Protein AF-0000000069711653 (afdb_homodimer)

Solvent-accessible surface area (backbone atoms only — not comparable to full-atom values): 22529 Å² total; per-residue (Å²): 126,84,54,68,41,69,67,56,69,65,54,54,49,50,13,50,48,58,59,68,54,82,53,79,92,41,68,60,52,32,26,28,29,31,31,72,43,75,40,59,15,36,84,87,47,72,56,69,44,39,31,36,25,37,70,83,61,88,60,52,74,29,29,39,65,82,73,67,49,47,60,57,39,35,52,47,40,53,73,73,32,53,66,60,49,53,51,50,33,57,75,66,73,43,80,70,69,75,69,91,58,72,76,49,49,49,51,50,48,36,55,47,44,62,71,66,60,52,61,91,82,47,55,84,72,52,56,86,58,50,39,80,41,31,20,20,75,46,79,44,80,77,42,77,44,77,35,65,67,59,47,52,51,38,44,74,73,44,36,90,83,47,62,76,62,45,80,45,74,43,64,41,82,83,32,67,69,58,47,52,49,51,53,53,40,40,64,72,46,75,70,82,75,80,131,127,83,53,68,41,69,65,55,69,66,54,52,49,50,14,50,48,59,58,69,54,81,54,77,93,41,67,59,54,32,27,29,30,31,31,71,43,77,40,60,14,37,82,86,47,72,57,70,42,37,31,36,23,37,70,83,60,89,59,49,75,30,30,40,64,84,73,69,51,48,60,58,39,36,52,48,41,54,73,74,33,54,67,60,49,53,52,51,33,56,77,67,73,44,80,71,67,75,68,90,55,71,75,48,48,48,51,52,48,37,55,46,43,62,71,65,59,52,62,90,82,45,54,85,72,53,56,87,55,50,40,79,41,32,22,21,75,42,78,43,79,77,43,76,44,78,34,64,68,60,47,51,50,39,46,72,72,44,38,88,81,47,62,75,63,46,79,44,73,41,63,40,82,81,31,67,69,58,46,52,49,52,53,52,40,42,65,72,47,76,70,82,77,81,131

Structure (mmCIF, N/CA/C/O backbone):
data_AF-0000000069711653-model_v1
#
loop_
_entity.id
_entity.type
_entity.pdbx_description
1 polymer 'Lambda phage uncharacterized protein'
#
loop_
_atom_site.group_PDB
_atom_site.id
_atom_site.type_symbol
_atom_site.label_atom_id
_atom_site.label_alt_id
_atom_site.label_comp_id
_atom_site.label_asym_id
_atom_site.label_entity_id
_atom_site.label_seq_id
_atom_site.pdbx_PDB_ins_code
_atom_site.Cartn_x
_atom_site.Cartn_y
_atom_site.Cartn_z
_atom_site.occupancy
_atom_site.B_iso_or_equiv
_atom_site.auth_seq_id
_atom_site.auth_comp_id
_atom_site.auth_asym_id
_atom_site.auth_atom_id
_atom_site.pdbx_PDB_model_num
ATOM 1 N N . MET A 1 1 ? 13.586 -42.812 -17.828 1 50.97 1 MET A N 1
ATOM 2 C CA . MET A 1 1 ? 12.344 -43.312 -18.406 1 50.97 1 MET A CA 1
ATOM 3 C C . MET A 1 1 ? 11.242 -42.25 -18.312 1 50.97 1 MET A C 1
ATOM 5 O O . MET A 1 1 ? 11.188 -41.5 -17.328 1 50.97 1 MET A O 1
ATOM 9 N N . SER A 1 2 ? 10.781 -41.938 -19.453 1 65.5 2 SER A N 1
ATOM 10 C CA . SER A 1 2 ? 9.68 -40.969 -19.531 1 65.5 2 SER A CA 1
ATOM 11 C C . SER A 1 2 ? 8.547 -41.375 -18.594 1 65.5 2 SER A C 1
ATOM 13 O O . SER A 1 2 ? 8.133 -42.531 -18.547 1 65.5 2 SER A O 1
ATOM 15 N N . GLN A 1 3 ? 8.367 -40.719 -17.453 1 74.69 3 GLN A N 1
ATOM 16 C CA . GLN A 1 3 ? 7.293 -41 -16.516 1 74.69 3 GLN A CA 1
ATOM 17 C C . GLN A 1 3 ? 5.938 -40.625 -17.094 1 74.69 3 GLN A C 1
ATOM 19 O O . GLN A 1 3 ? 5.738 -39.469 -17.531 1 74.69 3 GLN A O 1
ATOM 24 N N . GLN A 1 4 ? 5.176 -41.688 -17.516 1 81.56 4 GLN A N 1
ATOM 25 C CA . GLN A 1 4 ? 3.818 -41.438 -17.984 1 81.56 4 GLN A CA 1
ATOM 26 C C . GLN A 1 4 ? 2.814 -41.5 -16.844 1 81.56 4 GLN A C 1
ATOM 28 O O . GLN A 1 4 ? 2.893 -42.344 -15.969 1 81.56 4 GLN A O 1
ATOM 33 N N . ILE A 1 5 ? 2.074 -40.344 -16.75 1 85.19 5 ILE A N 1
ATOM 34 C CA . ILE A 1 5 ? 1.104 -40.312 -15.656 1 85.19 5 ILE A CA 1
ATOM 35 C C . ILE A 1 5 ? -0.273 -39.938 -16.203 1 85.19 5 ILE A C 1
ATOM 37 O O . ILE A 1 5 ? -0.383 -39.375 -17.297 1 85.19 5 ILE A O 1
ATOM 41 N N . GLU A 1 6 ? -1.241 -40.438 -15.492 1 90 6 GLU A N 1
ATOM 42 C CA . GLU A 1 6 ? -2.607 -40 -15.773 1 90 6 GLU A CA 1
ATOM 43 C C . GLU A 1 6 ? -2.842 -38.594 -15.297 1 90 6 GLU A C 1
ATOM 45 O O . GLU A 1 6 ? -2.467 -38.219 -14.18 1 90 6 GLU A O 1
ATOM 50 N N . ILE A 1 7 ? -3.426 -37.812 -16.188 1 90.62 7 ILE A N 1
ATOM 51 C CA . ILE A 1 7 ? -3.709 -36.406 -15.836 1 90.62 7 ILE A CA 1
ATOM 52 C C . ILE A 1 7 ? -4.93 -36.344 -14.922 1 90.62 7 ILE A C 1
ATOM 54 O O . ILE A 1 7 ? -6.008 -36.844 -15.273 1 90.62 7 ILE A O 1
ATOM 58 N N . PRO A 1 8 ? -4.742 -35.781 -13.758 1 92.62 8 PRO A N 1
ATOM 59 C CA . PRO A 1 8 ? -5.891 -35.688 -12.859 1 92.62 8 PRO A CA 1
ATOM 60 C C . PRO A 1 8 ? -7.008 -34.812 -13.438 1 92.62 8 PRO A C 1
ATOM 62 O O . PRO A 1 8 ? -6.746 -33.906 -14.227 1 92.62 8 PRO A O 1
ATOM 65 N N . ALA A 1 9 ? -8.227 -35.031 -12.906 1 94 9 ALA A N 1
ATOM 66 C 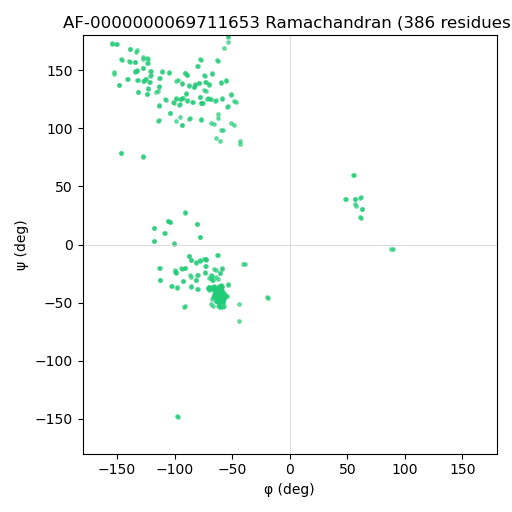CA . ALA A 1 9 ? -9.422 -34.344 -13.406 1 94 9 ALA A CA 1
ATOM 67 C C . ALA A 1 9 ? -9.336 -32.844 -13.156 1 94 9 ALA A C 1
ATOM 69 O O . ALA A 1 9 ? -9.773 -32.031 -13.984 1 94 9 ALA A O 1
ATOM 70 N N . PHE A 1 10 ? -8.797 -32.5 -12.086 1 94.81 10 PHE A N 1
ATOM 71 C CA . PHE A 1 10 ? -8.773 -31.094 -11.734 1 94.81 10 PHE A CA 1
ATOM 72 C C . PHE A 1 10 ? -7.887 -30.312 -12.695 1 94.81 10 PHE A C 1
ATOM 74 O O . PHE A 1 10 ? -8.133 -29.125 -12.969 1 94.81 10 PHE A O 1
ATOM 81 N N . LEU A 1 11 ?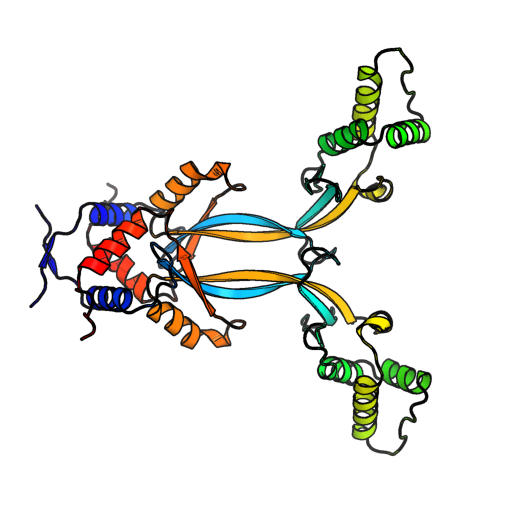 -6.863 -30.922 -13.227 1 95.25 11 LEU A N 1
ATOM 82 C CA . LEU A 1 11 ? -5.973 -30.25 -14.172 1 95.25 11 LEU A CA 1
ATOM 83 C C . LEU A 1 11 ? -6.68 -30.016 -15.508 1 95.25 11 LEU A C 1
ATOM 85 O O . LEU A 1 11 ? -6.488 -28.984 -16.141 1 95.25 11 LEU A O 1
ATOM 89 N N . LEU A 1 12 ? -7.449 -31 -15.812 1 95 12 LEU A N 1
ATOM 90 C CA . LEU A 1 12 ? -8.25 -30.844 -17.016 1 95 12 LEU A CA 1
ATOM 91 C C . LEU A 1 12 ? -9.266 -29.719 -16.859 1 95 12 LEU A C 1
ATOM 93 O O . LEU A 1 12 ? -9.492 -28.953 -17.797 1 95 12 LEU A O 1
ATOM 97 N N . GLU A 1 13 ? -9.797 -29.656 -15.719 1 95.5 13 GLU A N 1
ATOM 98 C CA . GLU A 1 13 ? -10.734 -28.578 -15.422 1 95.5 13 GLU A CA 1
ATOM 99 C C . GLU A 1 13 ? -10.039 -27.219 -15.461 1 95.5 13 GLU A C 1
ATOM 101 O O . GLU A 1 13 ? -10.57 -26.266 -16.016 1 95.5 13 GLU A O 1
ATOM 106 N N . MET A 1 14 ? -8.875 -27.141 -14.867 1 95.81 14 MET A N 1
ATOM 107 C CA . MET A 1 14 ? -8.102 -25.906 -14.891 1 95.81 14 MET A CA 1
ATOM 108 C C . MET A 1 14 ? -7.785 -25.484 -16.328 1 95.81 14 MET A C 1
ATOM 110 O O . MET A 1 14 ? -7.914 -24.312 -16.672 1 95.81 14 MET A O 1
ATOM 114 N N . SER A 1 15 ? -7.418 -26.438 -17.094 1 96 15 SER A N 1
ATOM 115 C CA . SER A 1 15 ? -7.094 -26.188 -18.5 1 96 15 SER A CA 1
ATOM 116 C C . SER A 1 15 ? -8.289 -25.609 -19.25 1 96 15 SER A C 1
ATOM 118 O O . SER A 1 15 ? -8.156 -24.609 -19.969 1 96 15 SER A O 1
ATOM 120 N N . GLN A 1 16 ? -9.414 -26.188 -19.016 1 95.75 16 GLN A N 1
ATOM 121 C CA . GLN A 1 16 ? -10.633 -25.719 -19.672 1 95.75 16 GLN A CA 1
ATOM 122 C C . GLN A 1 16 ? -10.977 -24.297 -19.219 1 95.75 16 GLN A C 1
ATOM 124 O O . GLN A 1 16 ? -11.336 -23.453 -20.047 1 95.75 16 GLN A O 1
ATOM 129 N N . GLN A 1 17 ? -10.828 -24.047 -17.938 1 95.75 17 GLN A N 1
ATOM 130 C CA . GLN A 1 17 ? -11.109 -22.719 -17.391 1 95.75 17 GLN A CA 1
ATOM 131 C C . GLN A 1 17 ? -10.188 -21.672 -18 1 95.75 17 GLN A C 1
ATOM 133 O O . GLN A 1 17 ? -10.625 -20.562 -18.312 1 95.75 17 GLN A O 1
ATOM 138 N N . MET A 1 18 ? -8.953 -22.016 -18.219 1 95.5 18 MET A N 1
ATOM 139 C CA . MET A 1 18 ? -7.973 -21.078 -18.766 1 95.5 18 MET A CA 1
ATOM 140 C C . MET A 1 18 ? -8.297 -20.719 -20.203 1 95.5 18 MET A C 1
ATOM 142 O O . MET A 1 18 ? -8.031 -19.609 -20.641 1 95.5 18 MET A O 1
ATOM 146 N N . HIS A 1 19 ? -8.953 -21.625 -20.859 1 94.75 19 HIS A N 1
ATOM 147 C CA . HIS A 1 19 ? -9.344 -21.375 -22.234 1 94.75 19 HIS A CA 1
ATOM 148 C C . HIS A 1 19 ? -10.586 -20.5 -22.312 1 94.75 19 HIS A C 1
ATOM 150 O O . HIS A 1 19 ? -10.766 -19.734 -23.266 1 94.75 19 HIS A O 1
ATOM 156 N N . GLN A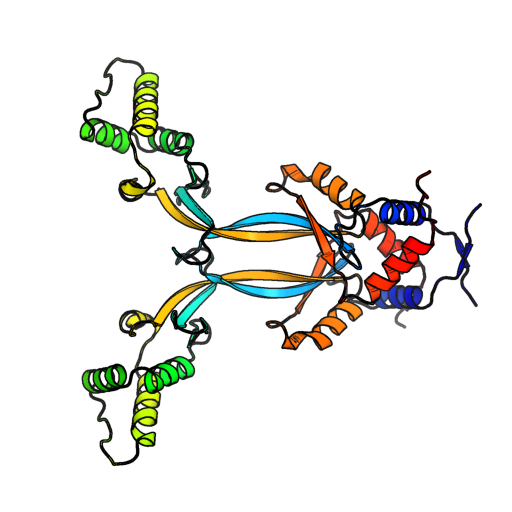 1 20 ? -11.367 -20.547 -21.297 1 93.38 20 GLN A N 1
ATOM 157 C CA . GLN A 1 20 ? -12.68 -19.906 -21.344 1 93.38 20 GLN A CA 1
ATOM 158 C C . GLN A 1 20 ? -12.625 -18.5 -20.781 1 93.38 20 GLN A C 1
ATOM 160 O O . GLN A 1 20 ? -13.477 -17.656 -21.094 1 93.38 20 GLN A O 1
ATOM 165 N N . GLN A 1 21 ? -11.664 -18.219 -20 1 91.94 21 GLN A N 1
ATOM 166 C CA . GLN A 1 21 ? -11.633 -16.938 -19.312 1 91.94 21 GLN A CA 1
ATOM 167 C C . GLN A 1 21 ? -11.133 -15.828 -20.234 1 91.94 21 GLN A C 1
ATOM 169 O O . GLN A 1 21 ? -10.445 -16.094 -21.219 1 91.94 21 GLN A O 1
ATOM 174 N N . ASN A 1 22 ? -11.562 -14.594 -19.938 1 88.69 22 ASN A N 1
ATOM 175 C CA . ASN A 1 22 ? -11.094 -13.383 -20.594 1 88.69 22 ASN A CA 1
ATOM 176 C C . ASN A 1 22 ? -9.844 -12.828 -19.922 1 88.69 22 ASN A C 1
ATOM 178 O O . ASN A 1 22 ? -9.914 -12.281 -18.812 1 88.69 22 ASN A O 1
ATOM 182 N N . ASN A 1 23 ? -8.758 -12.961 -20.594 1 88 23 ASN A N 1
ATOM 183 C CA . ASN A 1 23 ? -7.477 -12.609 -19.984 1 88 23 ASN A CA 1
ATOM 184 C C . ASN A 1 23 ? -7.262 -11.094 -19.984 1 88 23 ASN A C 1
ATOM 186 O O . ASN A 1 23 ? -6.195 -10.617 -19.594 1 88 23 ASN A O 1
ATOM 190 N N . ARG A 1 24 ? -8.266 -10.328 -20.391 1 89.44 24 ARG A N 1
ATOM 191 C CA . ARG A 1 24 ? -8.242 -8.867 -20.344 1 89.44 24 ARG A CA 1
ATOM 192 C C . ARG A 1 24 ? -7.051 -8.312 -21.109 1 89.44 24 ARG A C 1
ATOM 194 O O . ARG A 1 24 ? -6.352 -7.418 -20.609 1 89.44 24 ARG A O 1
ATOM 201 N N . CYS A 1 25 ? -6.742 -8.945 -22.25 1 88.94 25 CYS A N 1
ATOM 202 C CA . CYS A 1 25 ? -5.695 -8.523 -23.172 1 88.94 25 CYS A CA 1
ATOM 203 C C . CYS A 1 25 ? -4.328 -8.562 -22.5 1 88.94 25 CYS A C 1
ATOM 205 O O . CYS A 1 25 ? -3.465 -7.734 -22.797 1 88.94 25 CYS A O 1
ATOM 207 N N . THR A 1 26 ? -4.176 -9.344 -21.469 1 91.75 26 THR A N 1
ATOM 208 C CA . THR A 1 26 ? -2.9 -9.508 -20.781 1 91.75 26 THR A CA 1
ATOM 209 C C . THR A 1 26 ? -2.211 -10.797 -21.203 1 91.75 26 THR A C 1
ATOM 211 O O . THR A 1 26 ? -2.818 -11.875 -21.172 1 91.75 26 THR A O 1
ATOM 214 N N . ALA A 1 27 ? -0.996 -10.562 -21.719 1 92.31 27 ALA A N 1
ATOM 215 C CA . ALA A 1 27 ? -0.187 -11.742 -22.016 1 92.31 27 ALA A CA 1
ATOM 216 C C . ALA A 1 27 ? 0.267 -12.43 -20.734 1 92.31 27 ALA A C 1
ATOM 218 O O . ALA A 1 27 ? 0.582 -11.766 -19.734 1 92.31 27 ALA A O 1
ATOM 219 N N . GLU A 1 28 ? 0.196 -13.781 -20.75 1 95.44 28 GLU A N 1
ATOM 220 C CA . GLU A 1 28 ? 0.633 -14.594 -19.609 1 95.44 28 GLU A CA 1
ATOM 221 C C . GLU A 1 28 ? -0.072 -14.172 -18.328 1 95.44 28 GLU A C 1
ATOM 223 O O . GLU A 1 28 ? 0.58 -13.789 -17.359 1 95.44 28 GLU A O 1
ATOM 228 N N . PRO A 1 29 ? -1.333 -14.266 -18.328 1 96.31 29 PRO A N 1
ATOM 229 C CA . PRO A 1 29 ? -2.137 -13.711 -17.234 1 96.31 29 PRO A CA 1
ATOM 230 C C . PRO A 1 29 ? -2.059 -14.555 -15.969 1 96.31 29 PRO A C 1
ATOM 232 O O . PRO A 1 29 ? -1.938 -15.781 -16.047 1 96.31 29 PRO A O 1
ATOM 235 N N . ILE A 1 30 ? -2.104 -13.891 -14.852 1 96.06 30 ILE A N 1
ATOM 236 C CA . ILE A 1 30 ? -2.42 -14.469 -13.547 1 96.06 30 ILE A CA 1
ATOM 237 C C . ILE A 1 30 ? -3.461 -13.602 -12.844 1 96.06 30 ILE A C 1
ATOM 239 O O . ILE A 1 30 ? -3.426 -12.367 -12.945 1 96.06 30 ILE A O 1
ATOM 243 N N . TRP A 1 31 ? -4.344 -14.25 -12.188 1 96.75 31 TRP A N 1
ATOM 244 C CA . TRP A 1 31 ? -5.469 -13.539 -11.586 1 96.75 31 TRP A CA 1
ATOM 245 C C . TRP A 1 31 ? -5.172 -13.172 -10.141 1 96.75 31 TRP A C 1
ATOM 247 O O . TRP A 1 31 ? -4.609 -13.977 -9.391 1 96.75 31 TRP A O 1
ATOM 257 N N . GLN A 1 32 ? -5.566 -11.953 -9.797 1 96.44 32 GLN A N 1
ATOM 258 C CA . GLN A 1 32 ? -5.469 -11.469 -8.43 1 96.44 32 GLN A CA 1
ATOM 259 C C . GLN A 1 32 ? -6.824 -10.977 -7.922 1 96.44 32 GLN A C 1
ATOM 261 O O . GLN A 1 32 ? -7.641 -10.477 -8.703 1 96.44 32 GLN A O 1
ATOM 266 N N . VAL A 1 33 ? -7.02 -11.266 -6.66 1 97.44 33 VAL A N 1
ATOM 267 C CA . VAL A 1 33 ? -8.078 -10.578 -5.934 1 97.44 33 VAL A CA 1
ATOM 268 C C . VAL A 1 33 ? -7.484 -9.43 -5.117 1 97.44 33 VAL A C 1
ATOM 270 O O . VAL A 1 33 ? -6.543 -9.633 -4.348 1 97.44 33 VAL A O 1
ATOM 273 N N . ARG A 1 34 ? -8.039 -8.234 -5.34 1 97.44 34 ARG A N 1
ATOM 274 C CA . ARG A 1 34 ? -7.516 -7.035 -4.703 1 97.44 34 ARG A CA 1
ATOM 275 C C . ARG A 1 34 ? -8.617 -6.262 -3.994 1 97.44 34 ARG A C 1
ATOM 277 O O . ARG A 1 34 ? -9.805 -6.539 -4.191 1 97.44 34 ARG A O 1
ATOM 284 N N . CYS A 1 35 ? -8.195 -5.461 -3.139 1 97.31 35 CYS A N 1
ATOM 285 C CA . CYS A 1 35 ? -9.094 -4.461 -2.58 1 97.31 35 CYS A CA 1
ATOM 286 C C . CYS A 1 35 ? -8.383 -3.121 -2.412 1 97.31 35 CYS A C 1
ATOM 288 O O . CYS A 1 35 ? -7.156 -3.062 -2.404 1 97.31 35 CYS A O 1
ATOM 290 N N . LYS A 1 36 ? -9.164 -2.094 -2.363 1 96 36 LYS A N 1
ATOM 291 C CA . LYS A 1 36 ? -8.648 -0.749 -2.121 1 96 36 LYS A CA 1
ATOM 292 C C . LYS A 1 36 ? -8.562 -0.455 -0.626 1 96 36 LYS A C 1
ATOM 294 O O . LYS A 1 36 ? -9.438 -0.859 0.143 1 96 36 LYS A O 1
ATOM 299 N N . ARG A 1 37 ? -7.461 0.147 -0.284 1 95.06 37 ARG A N 1
ATOM 300 C CA . ARG A 1 37 ? -7.262 0.651 1.071 1 95.06 37 ARG A CA 1
ATOM 301 C C . ARG A 1 37 ? -7 2.154 1.063 1 95.06 37 ARG A C 1
ATOM 303 O O . ARG A 1 37 ? -6.332 2.668 0.161 1 95.06 37 ARG A O 1
ATOM 310 N N . TYR A 1 38 ? -7.504 2.795 2.096 1 95.19 38 TYR A N 1
ATOM 311 C CA . TYR A 1 38 ? -7.289 4.23 2.248 1 95.19 38 TYR A CA 1
ATOM 312 C C . TYR A 1 38 ? -6.422 4.523 3.467 1 95.19 38 TYR A C 1
ATOM 314 O O . TYR A 1 38 ? -6.789 4.184 4.594 1 95.19 38 TYR A O 1
ATOM 322 N N . LEU A 1 39 ? -5.312 5.113 3.193 1 96.31 39 LEU A N 1
ATOM 323 C CA . LEU A 1 39 ? -4.348 5.422 4.242 1 96.31 39 LEU A CA 1
ATOM 324 C C . LEU A 1 39 ? -4.227 6.93 4.441 1 96.31 39 LEU A C 1
ATOM 326 O O . LEU A 1 39 ? -4.281 7.695 3.477 1 96.31 39 LEU A O 1
ATOM 330 N N . PRO A 1 40 ? -4.051 7.316 5.734 1 96.19 40 PRO A N 1
ATOM 331 C CA . PRO A 1 40 ? -3.803 8.742 5.945 1 96.19 40 PRO A CA 1
ATOM 332 C C . PRO A 1 40 ? -2.607 9.266 5.148 1 96.19 40 PRO A C 1
ATOM 334 O O . PRO A 1 40 ? -1.62 8.547 4.977 1 96.19 40 PRO A O 1
ATOM 337 N N . THR A 1 41 ? -2.732 10.453 4.621 1 97.06 41 THR A N 1
ATOM 338 C CA . THR A 1 41 ? -1.649 11.125 3.904 1 97.06 41 THR A CA 1
ATOM 339 C C . THR A 1 41 ? -1.586 12.602 4.273 1 97.06 41 THR A C 1
ATOM 341 O O . THR A 1 41 ? -2.422 13.094 5.035 1 97.06 41 THR A O 1
ATOM 344 N N . GLU A 1 42 ? -0.486 13.234 3.857 1 92.94 42 GLU A N 1
ATOM 345 C CA . GLU A 1 42 ? -0.39 14.688 3.977 1 92.94 42 GLU A CA 1
ATOM 346 C C . GLU A 1 42 ? -1.274 15.383 2.949 1 92.94 42 GLU A C 1
ATOM 348 O O . GLU A 1 42 ? -1.369 14.945 1.802 1 92.94 42 GLU A O 1
ATOM 353 N N . GLU A 1 43 ? -1.895 16.438 3.418 1 92.56 43 GLU A N 1
ATOM 354 C CA . GLU A 1 43 ? -2.752 17.203 2.514 1 92.56 43 GLU A CA 1
ATOM 355 C C . GLU A 1 43 ? -2.018 17.562 1.226 1 92.56 43 GLU A C 1
ATOM 357 O O . GLU A 1 43 ? -0.892 18.062 1.265 1 92.56 43 GLU A O 1
ATOM 362 N N . GLY A 1 44 ? -2.633 17.266 0.128 1 91.06 44 GLY A N 1
ATOM 363 C CA . GLY A 1 44 ? -2.07 17.656 -1.155 1 91.06 44 GLY A CA 1
ATOM 364 C C . GLY A 1 44 ? -1.133 16.609 -1.735 1 91.06 44 GLY A C 1
ATOM 365 O O . GLY A 1 44 ? -0.625 16.781 -2.846 1 91.06 44 GLY A O 1
ATOM 366 N N . TYR A 1 45 ? -0.896 15.602 -1.056 1 91.5 45 TYR A N 1
ATOM 367 C CA . TYR A 1 45 ? 0.021 14.578 -1.539 1 91.5 45 TYR A CA 1
ATOM 368 C C . TYR A 1 45 ? -0.715 13.266 -1.797 1 91.5 45 TYR A C 1
ATOM 370 O O . TYR A 1 45 ? -0.993 12.508 -0.864 1 91.5 45 TYR A O 1
ATOM 378 N N . ASP A 1 46 ? -0.908 12.945 -3.104 1 92.56 46 ASP A N 1
ATOM 379 C CA . ASP A 1 46 ? -1.593 11.75 -3.586 1 92.56 46 ASP A CA 1
ATOM 380 C C . ASP A 1 46 ? -2.93 11.555 -2.871 1 92.56 46 ASP A C 1
ATOM 382 O O . ASP A 1 46 ? -3.25 10.445 -2.432 1 92.56 46 ASP A O 1
ATOM 386 N N . GLU A 1 47 ? -3.572 12.602 -2.654 1 95.5 47 GLU A N 1
ATOM 387 C CA . GLU A 1 47 ? -4.828 12.609 -1.911 1 95.5 47 GLU A CA 1
ATOM 388 C C . GLU A 1 47 ? -5.988 12.141 -2.787 1 95.5 47 GLU A C 1
ATOM 390 O O . GLU A 1 47 ? -6.172 12.633 -3.9 1 95.5 47 GLU A O 1
ATOM 395 N N . HIS A 1 48 ? -6.695 11.156 -2.281 1 97.44 48 HIS A N 1
ATOM 396 C CA . HIS A 1 48 ? -7.902 10.688 -2.949 1 97.44 48 HIS A CA 1
ATOM 397 C C . HIS A 1 48 ? -9.133 11.422 -2.434 1 97.44 48 HIS A C 1
ATOM 399 O O . HIS A 1 48 ? -9.898 12 -3.219 1 97.44 48 HIS A O 1
ATOM 405 N N . HIS A 1 49 ? -9.391 11.453 -1.149 1 97.69 49 HIS A N 1
ATOM 406 C CA . HIS A 1 49 ? -10.453 12.172 -0.453 1 97.69 49 HIS A CA 1
ATOM 407 C C . HIS A 1 49 ? -10.07 12.461 0.995 1 97.69 49 HIS A C 1
ATOM 409 O O . HIS A 1 49 ? -8.969 12.109 1.429 1 97.69 49 HIS A O 1
ATOM 415 N N . TRP A 1 50 ? -10.812 13.188 1.682 1 97.69 50 TRP A N 1
ATOM 416 C CA . TRP A 1 50 ? -10.578 13.383 3.107 1 97.69 50 TRP A CA 1
ATOM 417 C C . TRP A 1 50 ? -11.805 12.984 3.926 1 97.69 50 TRP A C 1
ATOM 419 O O . TRP A 1 50 ? -12.906 12.867 3.385 1 97.69 50 TRP A O 1
ATOM 429 N N . GLU A 1 51 ? -11.578 12.664 5.148 1 97.44 51 GLU A N 1
ATOM 430 C CA . GLU A 1 51 ? -12.609 12.148 6.043 1 97.44 51 GLU A CA 1
ATOM 431 C C . GLU A 1 51 ? -12.57 12.859 7.391 1 97.44 51 GLU A C 1
ATOM 433 O O . GLU A 1 51 ? -11.531 13.383 7.793 1 97.44 51 GLU A O 1
ATOM 438 N N . ILE A 1 52 ? -13.734 12.969 7.992 1 97.81 52 ILE A N 1
ATOM 439 C CA . ILE A 1 52 ? -13.812 13.305 9.414 1 97.81 52 ILE A CA 1
ATOM 440 C C . ILE A 1 52 ? -13.922 12.023 10.234 1 97.81 52 ILE A C 1
ATOM 442 O O . ILE A 1 52 ? -14.789 11.188 9.984 1 97.81 52 ILE A O 1
ATOM 446 N N . VAL A 1 53 ? -13.008 11.867 11.195 1 96.44 53 VAL A N 1
ATOM 447 C CA . VAL A 1 53 ? -12.922 10.633 11.961 1 96.44 53 VAL A CA 1
ATOM 448 C C . VAL A 1 53 ? -12.953 10.953 13.453 1 96.44 53 VAL A C 1
ATOM 450 O O . VAL A 1 53 ? -12.422 11.977 13.891 1 96.44 53 VAL A O 1
ATOM 453 N N . ASP A 1 54 ? -13.672 10.078 14.195 1 95.31 54 ASP A N 1
ATOM 454 C CA . ASP A 1 54 ? -13.562 10.094 15.648 1 95.31 54 ASP A CA 1
ATOM 455 C C . ASP A 1 54 ? -12.273 9.422 16.109 1 95.31 54 ASP A C 1
ATOM 457 O O . ASP A 1 54 ? -12.164 8.195 16.078 1 95.31 54 ASP A O 1
ATOM 461 N N . THR A 1 55 ? -11.281 10.141 16.594 1 91 55 THR A N 1
ATOM 462 C CA . THR A 1 55 ? -9.953 9.617 16.906 1 91 55 THR A CA 1
ATOM 463 C C . THR A 1 55 ? -9.969 8.859 18.234 1 91 55 THR A C 1
ATOM 465 O O . THR A 1 55 ? -9.023 8.125 18.531 1 91 55 THR A O 1
ATOM 468 N N . ASP A 1 56 ? -10.977 8.969 19.062 1 89.38 56 ASP A N 1
ATOM 469 C CA . ASP A 1 56 ? -11.094 8.273 20.344 1 89.38 56 ASP A CA 1
ATOM 470 C C . ASP A 1 56 ? -11.812 6.938 20.172 1 89.38 56 ASP A C 1
ATOM 472 O O . ASP A 1 56 ? -11.719 6.066 21.047 1 89.38 56 ASP A O 1
ATOM 476 N N . GLY A 1 57 ? -12.523 6.82 19.109 1 83.12 57 GLY A N 1
ATOM 477 C CA . GLY A 1 57 ? -13.297 5.605 18.891 1 83.12 57 GLY A CA 1
ATOM 478 C C . GLY A 1 57 ? -12.594 4.617 17.969 1 83.12 57 GLY A C 1
ATOM 479 O O . GLY A 1 57 ? -11.383 4.426 18.062 1 83.12 57 GLY A O 1
ATOM 480 N N . ASP A 1 58 ? -13.398 3.898 17.234 1 78.19 58 ASP A N 1
ATOM 481 C CA . ASP A 1 58 ? -12.914 2.828 16.375 1 78.19 58 ASP A CA 1
ATOM 482 C C . ASP A 1 58 ? -12.375 3.387 15.062 1 78.19 58 ASP A C 1
ATOM 484 O O . ASP A 1 58 ? -12.18 2.643 14.094 1 78.19 58 ASP A O 1
ATOM 488 N N . ALA A 1 59 ? -12.086 4.73 15.055 1 76.06 59 ALA A N 1
ATOM 489 C CA . ALA A 1 59 ? -11.508 5.387 13.883 1 76.06 59 ALA A CA 1
ATOM 490 C C . ALA A 1 59 ? -12.391 5.195 12.656 1 76.06 59 ALA A C 1
ATOM 492 O O . ALA A 1 59 ? -11.891 5.027 11.539 1 76.06 59 ALA A O 1
ATOM 493 N N . THR A 1 60 ? -13.711 5.152 12.922 1 85.31 60 THR A N 1
ATOM 494 C CA . THR A 1 60 ? -14.672 5.055 11.828 1 85.31 60 THR A CA 1
ATOM 495 C C . THR A 1 60 ? -14.883 6.418 11.18 1 85.31 60 THR A C 1
ATOM 497 O O . THR A 1 60 ? -14.938 7.441 11.859 1 85.31 60 THR A O 1
ATOM 500 N N . ALA A 1 61 ? -14.953 6.379 9.844 1 94 61 ALA A N 1
ATOM 501 C CA . ALA A 1 61 ? -15.234 7.609 9.109 1 94 61 ALA A CA 1
ATOM 502 C C . ALA A 1 61 ? -16.672 8.055 9.312 1 94 61 ALA A C 1
ATOM 504 O O . ALA A 1 61 ? -17.609 7.297 9.047 1 94 61 ALA A O 1
ATOM 505 N N . LEU A 1 62 ? -16.812 9.281 9.727 1 97 62 LEU A N 1
ATOM 506 C CA . LEU A 1 62 ? -18.141 9.844 9.977 1 97 62 LEU A CA 1
ATOM 507 C C . LEU A 1 62 ? -18.594 10.711 8.805 1 97 62 LEU A C 1
ATOM 509 O O . LEU A 1 62 ? -19.797 10.977 8.648 1 97 62 LEU A O 1
ATOM 513 N N . TYR A 1 63 ? -17.688 11.18 8.078 1 97.88 63 TYR A N 1
ATOM 514 C CA . TYR A 1 63 ? -17.906 11.969 6.871 1 97.88 63 TYR A CA 1
ATOM 515 C C . TYR A 1 63 ? -16.797 11.727 5.848 1 97.88 63 TYR A C 1
ATOM 517 O O . TYR A 1 63 ? -15.625 11.633 6.207 1 97.88 63 TYR A O 1
ATOM 525 N N . ARG A 1 64 ? -17.219 11.594 4.59 1 97.56 64 ARG A N 1
ATOM 526 C CA . ARG A 1 64 ? -16.297 11.484 3.465 1 97.56 64 ARG A CA 1
ATOM 527 C C . ARG A 1 64 ? -16.562 12.578 2.434 1 97.56 64 ARG A C 1
ATOM 529 O O . ARG A 1 64 ? -17.703 12.797 2.031 1 97.56 64 ARG A O 1
ATOM 536 N N . SER A 1 65 ? -15.516 13.172 2.02 1 97.44 65 SER A N 1
ATOM 537 C CA . SER A 1 65 ? -15.648 14.305 1.114 1 97.44 65 SER A CA 1
ATOM 538 C C . SER A 1 65 ? -16.156 13.867 -0.256 1 97.44 65 SER A C 1
ATOM 540 O O . SER A 1 65 ? -16.766 14.656 -0.982 1 97.44 65 SER A O 1
ATOM 542 N N . ASP A 1 66 ? -15.852 12.633 -0.659 1 95.88 66 ASP A N 1
ATOM 543 C CA . ASP A 1 66 ? -16.25 12.156 -1.979 1 95.88 66 ASP A CA 1
ATOM 544 C C . ASP A 1 66 ? -17.703 11.688 -1.97 1 95.88 66 ASP A C 1
ATOM 546 O O . ASP A 1 66 ? -18.312 11.492 -3.027 1 95.88 66 ASP A O 1
ATOM 550 N N . LYS A 1 67 ? -18.359 11.438 -0.845 1 94.62 67 LYS A N 1
ATOM 551 C CA . LYS A 1 67 ? -19.75 11.039 -0.719 1 94.62 67 LYS A CA 1
ATOM 552 C C . LYS A 1 67 ? -20.625 12.211 -0.292 1 94.62 67 LYS A C 1
ATOM 554 O O . LYS A 1 67 ? -21.812 12.266 -0.623 1 94.62 67 LYS A O 1
ATOM 559 N N . CYS A 1 68 ? -20.094 13.07 0.536 1 94.69 68 CYS A N 1
ATOM 560 C CA . CYS A 1 68 ? -20.734 14.305 0.981 1 94.69 68 CYS A CA 1
ATOM 561 C C . CYS A 1 68 ? -22.016 14.008 1.752 1 94.69 68 CYS A C 1
ATOM 563 O O . CYS A 1 68 ? -23.016 14.703 1.591 1 94.69 68 CYS A O 1
ATOM 565 N N . ASP A 1 69 ? -22.047 12.867 2.441 1 95.88 69 ASP A N 1
ATOM 566 C CA . ASP A 1 69 ? -23.141 12.477 3.32 1 95.88 69 ASP A CA 1
ATOM 567 C C . ASP A 1 69 ? -22.844 12.828 4.773 1 95.88 69 ASP A C 1
ATOM 569 O O . ASP A 1 69 ? -21.906 12.281 5.363 1 95.88 69 ASP A O 1
ATOM 573 N N . LYS A 1 70 ? -23.672 13.648 5.395 1 97.56 70 LYS A N 1
ATOM 574 C CA . LYS A 1 70 ? -23.422 14.195 6.719 1 97.56 70 LYS A CA 1
ATOM 575 C C . LYS A 1 70 ? -24.188 13.445 7.793 1 97.56 70 LYS A C 1
ATOM 577 O O . LYS A 1 70 ? -24.078 13.758 8.984 1 97.56 70 LYS A O 1
ATOM 582 N N . GLN A 1 71 ? -24.906 12.477 7.43 1 97.62 71 GLN A N 1
ATOM 583 C CA . GLN A 1 71 ? -25.828 11.812 8.344 1 97.62 71 GLN A CA 1
ATOM 584 C C . GLN A 1 71 ? -25.078 11.211 9.539 1 97.62 71 GLN A C 1
ATOM 586 O O . GLN A 1 71 ? -25.406 11.5 10.688 1 97.62 71 GLN A O 1
ATOM 591 N N . ALA A 1 72 ? -24.094 10.422 9.266 1 97.25 72 ALA A N 1
ATOM 592 C CA . ALA A 1 72 ? -23.344 9.758 10.328 1 97.25 72 ALA A CA 1
ATOM 593 C C . ALA A 1 72 ? -22.688 10.773 11.25 1 97.25 72 ALA A C 1
ATOM 595 O O . ALA A 1 72 ? -22.641 10.578 12.469 1 97.25 72 ALA A O 1
ATOM 596 N N . LEU A 1 73 ? -22.156 11.812 10.656 1 98.06 73 LEU A N 1
ATOM 597 C CA . LEU A 1 73 ? -21.516 12.867 11.438 1 98.06 73 LEU A CA 1
ATOM 598 C C . LEU A 1 73 ? -22.531 13.562 12.336 1 98.06 73 LEU A C 1
ATOM 600 O O . LEU A 1 73 ? -22.266 13.766 13.531 1 98.06 73 LEU A O 1
ATOM 604 N N . ALA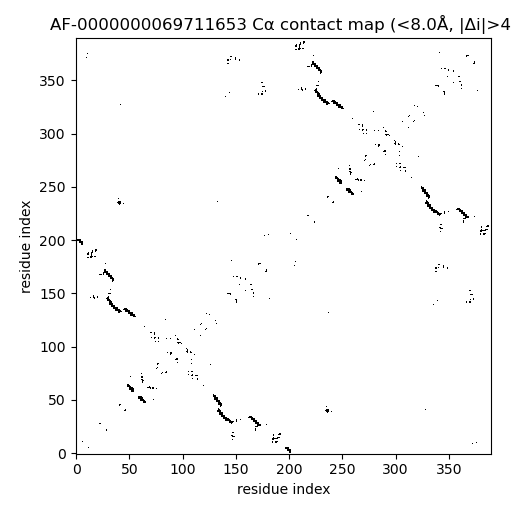 A 1 74 ? -23.641 13.867 11.812 1 97.81 74 ALA A N 1
ATOM 605 C CA . ALA A 1 74 ? -24.703 14.508 12.57 1 97.81 74 ALA A CA 1
ATOM 606 C C . ALA A 1 74 ? -25.156 13.625 13.727 1 97.81 74 ALA A C 1
ATOM 608 O O . ALA A 1 74 ? -25.328 14.102 14.852 1 97.81 74 ALA A O 1
ATOM 609 N N . GLU A 1 75 ? -25.359 12.391 13.414 1 97 75 GLU A N 1
ATOM 610 C CA . GLU A 1 75 ? -25.812 11.445 14.43 1 97 75 GLU A CA 1
ATOM 611 C C . GLU A 1 75 ? -24.781 11.281 15.539 1 97 75 GLU A C 1
ATOM 613 O O . GLU A 1 75 ? -25.125 11.195 16.719 1 97 75 GLU A O 1
ATOM 618 N N . TRP A 1 76 ? -23.562 11.227 15.164 1 96.56 76 TRP A N 1
ATOM 619 C CA . TRP A 1 76 ? -22.484 11.125 16.141 1 96.56 76 TRP A CA 1
ATOM 620 C C . TRP A 1 76 ? -22.5 12.32 17.094 1 96.56 76 TRP A C 1
ATOM 622 O O . TRP A 1 76 ? -22.422 12.156 18.312 1 96.56 76 TRP A O 1
ATOM 632 N N . LEU A 1 77 ? -22.594 13.484 16.531 1 97 77 LEU A N 1
ATOM 633 C CA . LEU A 1 77 ? -22.609 14.703 17.328 1 97 77 LEU A CA 1
ATOM 634 C C . LEU A 1 77 ? -23.781 14.719 18.297 1 97 77 LEU A C 1
ATOM 636 O O . LEU A 1 77 ? -23.625 15.039 19.484 1 97 77 LEU A O 1
ATOM 640 N N . ALA A 1 78 ? -24.938 14.352 17.844 1 95.31 78 ALA A N 1
ATOM 641 C CA . ALA A 1 78 ? -26.141 14.328 18.656 1 95.31 78 ALA A CA 1
ATOM 642 C C . ALA A 1 78 ? -26 13.359 19.828 1 95.31 78 ALA A C 1
ATOM 644 O O . ALA A 1 78 ? -26.469 13.641 20.938 1 95.31 78 ALA A O 1
ATOM 645 N N . GLU A 1 79 ? -25.312 12.266 19.562 1 94.38 79 GLU A N 1
ATOM 646 C CA . GLU A 1 79 ? -25.172 11.211 20.562 1 94.38 79 GLU A CA 1
ATOM 647 C C . GLU A 1 79 ? -24.062 11.547 21.562 1 94.38 79 GLU A C 1
ATOM 649 O O . GLU A 1 79 ? -24.141 11.172 22.734 1 94.38 79 GLU A O 1
ATOM 654 N N . ASN A 1 80 ? -23.062 12.258 21.156 1 94.25 80 ASN A N 1
ATOM 655 C CA . ASN A 1 80 ? -21.844 12.305 21.953 1 94.25 80 ASN A CA 1
ATOM 656 C C . ASN A 1 80 ? -21.609 13.695 22.531 1 94.25 80 ASN A C 1
ATOM 658 O O . ASN A 1 80 ? -20.859 13.852 23.5 1 94.25 80 ASN A O 1
ATOM 662 N N . ASP A 1 81 ? -22.234 14.703 21.938 1 94.62 81 ASP A N 1
ATOM 663 C CA . ASP A 1 81 ? -21.938 16.047 22.406 1 94.62 81 ASP A CA 1
ATOM 664 C C . ASP A 1 81 ? -23.172 16.953 22.312 1 94.62 81 ASP A C 1
ATOM 666 O O . ASP A 1 81 ? -23.203 17.859 21.469 1 94.62 81 ASP A O 1
ATOM 670 N N . HIS A 1 82 ? -24.016 16.812 23.219 1 91.94 82 HIS A N 1
ATOM 671 C CA . HIS A 1 82 ? -25.25 17.578 23.234 1 91.94 82 HIS A CA 1
ATOM 672 C C . HIS A 1 82 ? -25 19.062 23.469 1 91.94 82 HIS A C 1
ATOM 674 O O . HIS A 1 82 ? -25.703 19.906 22.922 1 91.94 82 HIS A O 1
ATOM 680 N N . GLN A 1 83 ? -24.047 19.25 24.281 1 94.19 83 GLN A N 1
ATOM 681 C CA . GLN A 1 83 ? -23.719 20.656 24.562 1 94.19 83 GLN A CA 1
ATOM 682 C C . GLN A 1 83 ? -23.25 21.359 23.297 1 94.19 83 GLN A C 1
ATOM 684 O O . GLN A 1 83 ? -23.672 22.5 23.031 1 94.19 83 GLN A O 1
ATOM 689 N N . TRP A 1 84 ? -22.359 20.719 22.547 1 96.12 84 TRP A N 1
ATOM 690 C CA . TRP A 1 84 ? -21.922 21.297 21.281 1 96.12 84 TRP A CA 1
ATOM 691 C C . TRP A 1 84 ? -23.094 21.516 20.344 1 96.12 84 TRP A C 1
ATOM 693 O O . TRP A 1 84 ? -23.188 22.578 19.703 1 96.12 84 TRP A O 1
ATOM 703 N N . CYS A 1 85 ? -23.984 20.609 20.297 1 95.12 85 CYS A N 1
ATOM 704 C CA . CYS A 1 85 ? -25.156 20.703 19.438 1 95.12 85 CYS A CA 1
ATOM 705 C C . CYS A 1 85 ? -26.016 21.906 19.828 1 95.12 85 CYS A C 1
ATOM 707 O O . CYS A 1 85 ? -26.438 22.672 18.953 1 95.12 85 CYS A O 1
ATOM 709 N N . SER A 1 86 ? -26.25 21.953 21.062 1 92.56 86 SER A N 1
ATOM 710 C CA . SER A 1 86 ? -27.078 23.047 21.578 1 92.56 86 SER A CA 1
ATOM 711 C C . SER A 1 86 ? -26.453 24.406 21.25 1 92.56 86 SER A C 1
ATOM 713 O O . SER A 1 86 ? -27.141 25.312 20.781 1 92.56 86 SER A O 1
ATOM 715 N N . ASN A 1 87 ? -25.141 24.5 21.5 1 95.06 87 ASN A N 1
ATOM 716 C CA . ASN A 1 87 ? -24.422 25.75 21.219 1 95.06 87 ASN A CA 1
ATOM 717 C C . ASN A 1 87 ? -24.484 26.094 19.734 1 95.06 87 ASN A C 1
ATOM 719 O O . ASN A 1 87 ? -24.688 27.25 19.359 1 95.06 87 ASN A O 1
ATOM 723 N N . TRP A 1 88 ? -24.312 25.078 18.906 1 95.56 88 TRP A N 1
ATOM 724 C CA . TRP A 1 88 ? -24.328 25.297 17.469 1 95.56 88 TRP A CA 1
ATOM 725 C C . TRP A 1 88 ? -25.688 25.75 17 1 95.56 88 TRP A C 1
ATOM 727 O O . TRP A 1 88 ? -25.797 26.656 16.156 1 95.56 88 TRP A O 1
ATOM 737 N N . LEU A 1 89 ? -26.781 25.188 17.453 1 93.69 89 LEU A N 1
ATOM 738 C CA . LEU A 1 89 ? -28.141 25.609 17.125 1 93.69 89 LEU A CA 1
ATOM 739 C C . LEU A 1 89 ? -28.375 27.062 17.516 1 93.69 89 LEU A C 1
ATOM 741 O O . LEU A 1 89 ? -28.922 27.844 16.734 1 93.69 89 LEU A O 1
ATOM 745 N N . PHE A 1 90 ? -27.938 27.359 18.688 1 92.75 90 PHE A N 1
ATOM 746 C CA . PHE A 1 90 ? -28.078 28.719 19.188 1 92.75 90 PHE A CA 1
ATOM 747 C C . PHE A 1 90 ? -27.344 29.703 18.281 1 92.75 90 PHE A C 1
ATOM 749 O O . PHE A 1 90 ? -27.922 30.719 17.875 1 92.75 90 PHE A O 1
ATOM 756 N N . ASP A 1 91 ? -26.109 29.375 17.922 1 94 91 ASP A N 1
ATOM 757 C CA . ASP A 1 91 ? -25.266 30.25 17.109 1 94 91 ASP A CA 1
ATOM 758 C C . ASP A 1 91 ? -25.844 30.422 15.703 1 94 91 ASP A C 1
ATOM 760 O O . ASP A 1 91 ? -25.531 31.391 15.016 1 94 91 ASP A O 1
ATOM 764 N N . ASN A 1 92 ? -26.656 29.562 15.281 1 93.31 92 ASN A N 1
ATOM 765 C CA . ASN A 1 92 ? -27.219 29.609 13.93 1 93.31 92 ASN A CA 1
ATOM 766 C C . ASN A 1 92 ? -28.688 30 13.945 1 93.31 92 ASN A C 1
ATOM 768 O O . ASN A 1 92 ? -29.391 29.844 12.938 1 93.31 92 ASN A O 1
ATOM 772 N N . ASP A 1 93 ? -29.203 30.422 15.039 1 91.19 93 ASP A N 1
ATOM 773 C CA . ASP A 1 93 ? -30.547 30.953 15.227 1 91.19 93 ASP A CA 1
ATOM 774 C C . ASP A 1 93 ? -31.609 29.922 14.883 1 91.19 93 ASP A C 1
ATOM 776 O O . ASP A 1 93 ? -32.562 30.219 14.18 1 91.19 93 ASP A O 1
ATOM 780 N N . ILE A 1 94 ? -31.359 28.734 15.266 1 87.31 94 ILE A N 1
ATOM 781 C CA . ILE A 1 94 ? -32.312 27.672 15.07 1 87.31 94 ILE A CA 1
ATOM 782 C C . ILE A 1 94 ? -33 27.344 16.391 1 87.31 94 ILE A C 1
ATOM 784 O O . ILE A 1 94 ? -32.344 27.016 17.375 1 87.31 94 ILE A O 1
ATOM 788 N N . ASP A 1 95 ? -34.25 27.609 16.484 1 77 95 ASP A N 1
ATOM 789 C CA . ASP A 1 95 ? -35.031 27.375 17.703 1 77 95 ASP A CA 1
ATOM 790 C C . ASP A 1 95 ? -35.062 25.891 18.047 1 77 95 ASP A C 1
ATOM 792 O O . ASP A 1 95 ? -35.406 25.062 17.203 1 77 95 ASP A O 1
ATOM 796 N N . GLU A 1 96 ? -34.406 25.625 19.125 1 66.25 96 GLU A N 1
ATOM 797 C CA . GLU A 1 96 ? -34.5 24.266 19.656 1 66.25 96 GLU A CA 1
ATOM 798 C C . GLU A 1 96 ? -35.938 23.969 20.078 1 66.25 96 GLU A C 1
ATOM 800 O O . GLU A 1 96 ? -36.656 24.859 20.516 1 66.25 96 GLU A O 1
ATOM 805 N N . VAL A 1 97 ? -36.688 23.469 19.281 1 57.28 97 VAL A N 1
ATOM 806 C CA . VAL A 1 97 ? -38.062 23.266 19.734 1 57.28 97 VAL A CA 1
ATOM 807 C C . VAL A 1 97 ? -38.062 22.703 21.156 1 57.28 97 VAL A C 1
ATOM 809 O O . VAL A 1 97 ? -37.406 21.672 21.406 1 57.28 97 VAL A O 1
ATOM 812 N N . CYS A 1 98 ? -38.062 23.578 22.141 1 51.22 98 CYS A N 1
ATOM 813 C CA . CYS A 1 98 ? -38.219 23.219 23.547 1 51.22 98 CYS A CA 1
ATOM 814 C C . CYS A 1 98 ? -39.281 22.141 23.719 1 51.22 98 CYS A C 1
ATOM 816 O O . CYS A 1 98 ? -39.75 21.891 24.828 1 51.22 98 CYS A O 1
ATOM 818 N N . HIS A 1 99 ? -40.188 21.844 22.766 1 47.44 99 HIS A N 1
ATOM 819 C CA . HIS A 1 99 ? -41.188 21.031 23.438 1 47.44 99 HIS A CA 1
ATOM 820 C C . HIS A 1 99 ? -40.562 19.844 24.141 1 47.44 99 HIS A C 1
ATOM 822 O O . HIS A 1 99 ? -39.438 19.453 23.828 1 47.44 99 HIS A O 1
ATOM 828 N N . ASP A 1 100 ? -41.344 18.969 24.969 1 49.16 100 ASP A N 1
ATOM 829 C CA . ASP A 1 100 ? -41.125 17.891 25.938 1 49.16 100 ASP A CA 1
ATOM 830 C C . ASP A 1 100 ? -40.062 16.906 25.453 1 49.16 100 ASP A C 1
ATOM 832 O O . ASP A 1 100 ? -39.562 16.109 26.234 1 49.16 100 ASP A O 1
ATOM 836 N N . VAL A 1 101 ? -40.156 15.984 24.266 1 51.31 101 VAL A N 1
ATOM 837 C CA . VAL A 1 101 ? -39.688 14.617 24.094 1 51.31 101 VAL A CA 1
ATOM 838 C C . VAL A 1 101 ? -38.312 14.633 23.438 1 51.31 101 VAL A C 1
ATOM 840 O O . VAL A 1 101 ? -38.094 15.312 22.438 1 51.31 101 VAL A O 1
ATOM 843 N N . THR A 1 102 ? -37.156 14.281 24.125 1 52.97 102 THR A N 1
ATOM 844 C CA . THR A 1 102 ? -35.781 14.008 23.797 1 52.97 102 THR A CA 1
ATOM 845 C C . THR A 1 102 ? -35.625 13.688 22.312 1 52.97 102 THR A C 1
ATOM 847 O O . THR A 1 102 ? -34.656 14.148 21.672 1 52.97 102 THR A O 1
ATOM 850 N N . HIS A 1 103 ? -36.469 12.883 21.844 1 61.59 103 HIS A N 1
ATOM 851 C CA . HIS A 1 103 ? -36.406 12.414 20.453 1 61.59 103 HIS A CA 1
ATOM 852 C C . HIS A 1 103 ? -36.562 13.57 19.469 1 61.59 103 HIS A C 1
ATOM 854 O O . HIS A 1 103 ? -36.031 13.531 18.375 1 61.59 103 HIS A O 1
ATOM 860 N N . ALA A 1 104 ? -36.938 14.805 20.062 1 78.25 104 ALA A N 1
ATOM 861 C CA . ALA A 1 104 ? -37.25 15.953 19.203 1 78.25 104 ALA A CA 1
ATOM 862 C C . ALA A 1 104 ? -36 16.812 18.984 1 78.25 104 ALA A C 1
ATOM 864 O O . ALA A 1 104 ? -35.75 17.266 17.859 1 78.25 104 ALA A O 1
ATOM 865 N N . PHE A 1 105 ? -35.125 16.797 20.047 1 85.69 105 PHE A N 1
ATOM 866 C CA . PHE A 1 105 ? -33.938 17.609 19.922 1 85.69 105 PHE A CA 1
ATOM 867 C C . PHE A 1 105 ? -33 17.062 18.859 1 85.69 105 PHE A C 1
ATOM 869 O O . PHE A 1 105 ? -32.562 17.797 17.969 1 85.69 105 PHE A O 1
ATOM 876 N N . ASP A 1 106 ? -32.719 15.773 19 1 90.06 106 ASP A N 1
ATOM 877 C CA . ASP A 1 106 ? -31.797 15.133 18.062 1 90.06 106 ASP A CA 1
ATOM 878 C C . ASP A 1 106 ? -32.281 15.273 16.625 1 90.06 106 ASP A C 1
ATOM 880 O O . ASP A 1 106 ? -31.469 1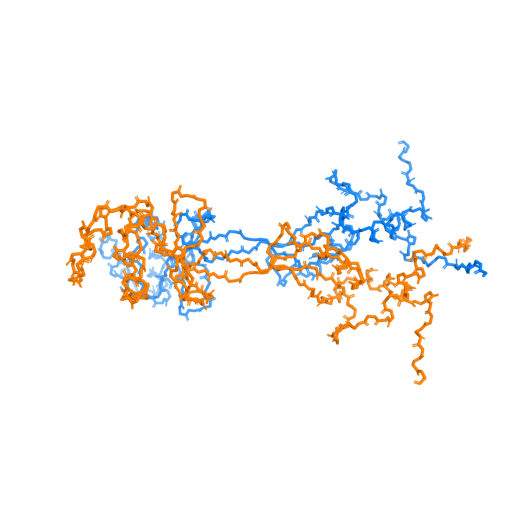5.547 15.727 1 90.06 106 ASP A O 1
ATOM 884 N N . GLU A 1 107 ? -33.5 15.102 16.453 1 90.69 107 GLU A N 1
ATOM 885 C CA . GLU A 1 107 ? -34.062 15.195 15.109 1 90.69 107 GLU A CA 1
ATOM 886 C C . GLU A 1 107 ? -33.938 16.609 14.547 1 90.69 107 GLU A C 1
ATOM 888 O O . GLU A 1 107 ? -33.594 16.781 13.375 1 90.69 107 GLU A O 1
ATOM 893 N N . VAL A 1 108 ? -34.219 17.547 15.391 1 90.94 108 VAL A N 1
ATOM 894 C CA . VAL A 1 108 ? -34.094 18.938 14.977 1 90.94 108 VAL A CA 1
ATOM 895 C C . VAL A 1 108 ? -32.656 19.266 14.617 1 90.94 108 VAL A C 1
ATOM 897 O O . VAL A 1 108 ? -32.375 19.844 13.562 1 90.94 108 VAL A O 1
ATOM 900 N N . PHE A 1 109 ? -31.781 18.891 15.516 1 94.38 109 PHE A N 1
ATOM 901 C CA . PHE A 1 109 ? -30.359 19.141 15.281 1 94.38 109 PHE A CA 1
ATOM 902 C C . PHE A 1 109 ? -29.906 18.484 13.984 1 94.38 109 PHE A C 1
ATOM 904 O O . PHE A 1 109 ? -29.297 19.125 13.125 1 94.38 109 PHE A O 1
ATOM 911 N N . ILE A 1 110 ? -30.156 17.172 13.844 1 95.69 110 ILE A N 1
ATOM 912 C CA . ILE A 1 110 ? -29.672 16.391 12.711 1 95.69 110 ILE A CA 1
ATOM 913 C C . ILE A 1 110 ? -30.172 17.016 11.406 1 95.69 110 ILE A C 1
ATOM 915 O O . ILE A 1 110 ? -29.391 17.234 10.484 1 95.69 110 ILE A O 1
ATOM 919 N N . ASN A 1 111 ? -31.422 17.391 11.359 1 94.19 111 ASN A N 1
ATOM 920 C CA . ASN A 1 111 ? -31.984 17.984 10.156 1 94.19 111 ASN A CA 1
ATOM 921 C C . ASN A 1 111 ? -31.344 19.328 9.844 1 94.19 111 ASN A C 1
ATOM 923 O O . ASN A 1 111 ? -30.984 19.609 8.695 1 94.19 111 ASN A O 1
ATOM 927 N N . ALA A 1 112 ? -31.203 20.078 10.852 1 94.81 112 ALA A N 1
ATOM 928 C CA . ALA A 1 112 ? -30.625 21.391 10.664 1 94.81 112 ALA A CA 1
ATOM 929 C C . ALA A 1 112 ? -29.156 21.297 10.25 1 94.81 112 ALA A C 1
ATOM 931 O O . ALA A 1 112 ? -28.703 22.031 9.367 1 94.81 112 ALA A O 1
ATOM 932 N N . PHE A 1 113 ? -28.422 20.453 10.922 1 97.06 113 PHE A N 1
ATOM 933 C CA . PHE A 1 113 ? -27 20.25 10.656 1 97.06 113 PHE A CA 1
ATOM 934 C C . PHE A 1 113 ? -26.766 19.828 9.219 1 97.06 113 PHE A C 1
ATOM 936 O O . PHE A 1 113 ? -25.922 20.375 8.523 1 97.06 113 PHE A O 1
ATOM 943 N N . ILE A 1 114 ? -27.5 18.859 8.758 1 97 114 ILE A N 1
ATOM 944 C CA . ILE A 1 114 ? -27.375 18.344 7.395 1 97 114 ILE A CA 1
ATOM 945 C C . ILE A 1 114 ? -27.656 19.469 6.391 1 97 114 ILE A C 1
ATOM 947 O O . ILE A 1 114 ? -26.969 19.578 5.371 1 97 114 ILE A O 1
ATOM 951 N N . ASP A 1 115 ? -28.531 20.312 6.727 1 95.31 115 ASP A N 1
ATOM 952 C CA . ASP A 1 115 ? -28.984 21.359 5.812 1 95.31 115 ASP A CA 1
ATOM 953 C C . ASP A 1 115 ? -28 22.531 5.793 1 95.31 115 ASP A C 1
ATOM 955 O O . ASP A 1 115 ? -27.703 23.078 4.73 1 95.31 115 ASP A O 1
ATOM 959 N N . LYS A 1 116 ? -27.469 22.844 6.945 1 95.44 116 LYS A N 1
ATOM 960 C CA . LYS A 1 116 ? -26.844 24.156 7.047 1 95.44 116 LYS A CA 1
ATOM 961 C C . LYS A 1 116 ? -25.328 24.047 7.223 1 95.44 116 LYS A C 1
ATOM 963 O O . LYS A 1 116 ? -24.594 24.953 6.852 1 95.44 116 LYS A O 1
ATOM 968 N N . PHE A 1 117 ? -24.828 22.984 7.848 1 97.12 117 PHE A N 1
ATOM 969 C CA . PHE A 1 117 ? -23.406 22.906 8.156 1 97.12 117 PHE A CA 1
ATOM 970 C C . PHE A 1 117 ? -22.609 22.578 6.902 1 97.12 117 PHE A C 1
ATOM 972 O O . PHE A 1 117 ? -22.891 21.594 6.215 1 97.12 117 PHE A O 1
ATOM 979 N N . ASN A 1 118 ? -21.703 23.422 6.574 1 96.81 118 ASN A N 1
ATOM 980 C CA . ASN A 1 118 ? -20.781 23.172 5.469 1 96.81 118 ASN A CA 1
ATOM 981 C C . ASN A 1 118 ? -19.484 22.531 5.957 1 96.81 118 ASN A C 1
ATOM 983 O O . ASN A 1 118 ? -18.578 23.219 6.391 1 96.81 118 ASN A O 1
ATOM 987 N N . VAL A 1 119 ? -19.344 21.266 5.754 1 96.25 119 VAL A N 1
ATOM 988 C CA . VAL A 1 119 ? -18.234 20.516 6.301 1 96.25 119 VAL A CA 1
ATOM 989 C C . VAL A 1 119 ? -16.922 20.984 5.664 1 96.25 119 VAL A C 1
ATOM 991 O O . VAL A 1 119 ? -15.891 21.047 6.328 1 96.25 119 VAL A O 1
ATOM 994 N N . GLU A 1 120 ? -16.859 21.344 4.387 1 93.38 120 GLU A N 1
ATOM 995 C CA . GLU A 1 120 ? -15.656 21.734 3.656 1 93.38 120 GLU A CA 1
ATOM 996 C C . GLU A 1 120 ? -15.039 23 4.262 1 93.38 120 GLU A C 1
ATOM 998 O O . GLU A 1 120 ? -13.82 23.078 4.434 1 93.38 120 GLU A O 1
ATOM 1003 N N . SER A 1 121 ? -15.867 23.891 4.645 1 95.06 121 SER A N 1
ATOM 1004 C CA . SER A 1 121 ? -15.367 25.188 5.117 1 95.06 121 SER A CA 1
ATOM 1005 C C . SER A 1 121 ? -15.312 25.234 6.641 1 95.06 121 SER A C 1
ATOM 1007 O O . SER A 1 121 ? -14.484 25.938 7.215 1 95.06 121 SER A O 1
ATOM 1009 N N . ASP A 1 122 ? -16.141 24.391 7.312 1 95.88 122 ASP A N 1
ATOM 1010 C CA . ASP A 1 122 ? -16.344 24.625 8.734 1 95.88 122 ASP A CA 1
ATOM 1011 C C . ASP A 1 122 ? -15.867 23.438 9.562 1 95.88 122 ASP A C 1
ATOM 1013 O O . ASP A 1 122 ? -16.125 23.375 10.773 1 95.88 122 ASP A O 1
ATOM 1017 N N . HIS A 1 123 ? -15.109 22.516 9 1 96.5 123 HIS A N 1
ATOM 1018 C CA . HIS A 1 123 ? -14.695 21.297 9.695 1 96.5 123 HIS A CA 1
ATOM 1019 C C . HIS A 1 123 ? -13.867 21.641 10.938 1 96.5 123 HIS A C 1
ATOM 1021 O O . HIS A 1 123 ? -13.852 20.875 11.906 1 96.5 123 HIS A O 1
ATOM 1027 N N . ASP A 1 124 ? -13.242 22.766 10.977 1 95.38 124 ASP A N 1
ATOM 1028 C CA . ASP A 1 124 ? -12.391 23.156 12.094 1 95.38 124 ASP A CA 1
ATOM 1029 C C . ASP A 1 124 ? -13.227 23.516 13.32 1 95.38 124 ASP A C 1
ATOM 1031 O O . ASP A 1 124 ? -12.703 23.609 14.438 1 95.38 124 ASP A O 1
ATOM 1035 N N . GLN A 1 125 ? -14.516 23.688 13.18 1 96.25 125 GLN A N 1
ATOM 1036 C CA . GLN A 1 125 ? -15.414 24.031 14.281 1 96.25 125 GLN A CA 1
ATOM 1037 C C . GLN A 1 125 ? -15.883 22.781 15.016 1 96.25 125 GLN A C 1
ATOM 1039 O O . GLN A 1 125 ? -16.438 22.875 16.109 1 96.25 125 GLN A O 1
ATOM 1044 N N . LEU A 1 126 ? -15.68 21.609 14.461 1 97.69 126 LEU A N 1
ATOM 1045 C CA . LEU A 1 126 ? -16.141 20.375 15.07 1 97.69 126 LEU A CA 1
ATOM 1046 C C . LEU A 1 126 ? -15.375 20.094 16.375 1 97.69 126 LEU A C 1
ATOM 1048 O O . LEU A 1 126 ? -14.203 20.453 16.5 1 97.69 126 LEU A O 1
ATOM 1052 N N . PRO A 1 127 ? -16 19.516 17.281 1 96.62 127 PRO A N 1
ATOM 1053 C CA . PRO A 1 127 ? -15.367 19.297 18.578 1 96.62 127 PRO A CA 1
ATOM 1054 C C . PRO A 1 127 ? -14.383 18.109 18.547 1 96.62 127 PRO A C 1
ATOM 1056 O O . PRO A 1 127 ? -14.5 17.234 17.703 1 96.62 127 PRO A O 1
ATOM 1059 N N . ASP A 1 128 ? -13.477 18.156 19.562 1 93.25 128 ASP A N 1
ATOM 1060 C CA . ASP A 1 128 ? -12.711 16.953 19.844 1 93.25 128 ASP A CA 1
ATOM 1061 C C . ASP A 1 128 ? -13.633 15.789 20.219 1 93.25 128 ASP A C 1
ATOM 1063 O O . ASP A 1 128 ? -14.672 16 20.844 1 93.25 128 ASP A O 1
ATOM 1067 N N . PRO A 1 129 ? -13.336 14.711 19.75 1 94.94 129 PRO A N 1
ATOM 1068 C CA . PRO A 1 129 ? -12.102 14.234 19.125 1 94.94 129 PRO A CA 1
ATOM 1069 C C . PRO A 1 129 ? -12.219 14.133 17.609 1 94.94 129 PRO A C 1
ATOM 1071 O O . PRO A 1 129 ? -11.477 13.367 16.984 1 94.94 129 PRO A O 1
ATOM 1074 N N . LEU A 1 130 ? -13.18 14.812 17 1 96.31 130 LEU A N 1
ATOM 1075 C CA . LEU A 1 130 ? -13.359 14.758 15.555 1 96.31 130 LEU A CA 1
ATOM 1076 C C . LEU A 1 130 ? -12.211 15.453 14.836 1 96.31 130 LEU A C 1
ATOM 1078 O O . LEU A 1 130 ? -11.906 16.609 15.117 1 96.31 130 LEU A O 1
ATOM 1082 N N . LYS A 1 131 ? -11.578 14.672 13.914 1 95.12 131 LYS A N 1
ATOM 1083 C CA . LYS A 1 131 ? -10.438 15.211 13.188 1 95.12 131 LYS A CA 1
ATOM 1084 C C . LYS A 1 131 ? -10.539 14.898 11.695 1 95.12 131 LYS A C 1
ATOM 1086 O O . LYS A 1 131 ? -11.094 13.867 11.312 1 95.12 131 LYS A O 1
ATOM 1091 N N . LYS A 1 132 ? -9.984 15.82 10.961 1 96.62 132 LYS A N 1
ATOM 1092 C CA . LYS A 1 132 ? -9.938 15.664 9.508 1 96.62 132 LYS A CA 1
ATOM 1093 C C . LYS A 1 132 ? -8.672 14.945 9.07 1 96.62 132 LYS A C 1
ATOM 1095 O O . LYS A 1 132 ? -7.57 15.281 9.508 1 96.62 132 LYS A O 1
ATOM 1100 N N . PHE A 1 133 ? -8.852 13.906 8.242 1 96.38 133 PHE A N 1
ATOM 1101 C CA . PHE A 1 133 ? -7.723 13.172 7.676 1 96.38 133 PHE A CA 1
ATOM 1102 C C . PHE A 1 133 ? -7.801 13.164 6.152 1 96.38 133 PHE A C 1
ATOM 1104 O O . PHE A 1 133 ? -8.859 12.906 5.578 1 96.38 133 PHE A O 1
ATOM 1111 N N . HIS A 1 134 ? -6.711 13.523 5.547 1 97.25 134 HIS A N 1
ATOM 1112 C CA . HIS A 1 134 ? -6.57 13.281 4.117 1 97.25 134 HIS A CA 1
ATOM 1113 C C . HIS A 1 134 ? -6.129 11.844 3.842 1 97.25 134 HIS A C 1
ATOM 1115 O O . HIS A 1 134 ? -5.277 11.305 4.555 1 97.25 134 HIS A O 1
ATOM 1121 N N . LEU A 1 135 ? -6.742 11.242 2.846 1 97.56 135 LEU A N 1
ATOM 1122 C CA . LEU A 1 135 ? -6.477 9.82 2.613 1 97.56 135 LEU A CA 1
ATOM 1123 C C . LEU A 1 135 ? -5.938 9.594 1.206 1 97.56 135 LEU A C 1
ATOM 1125 O O . LEU A 1 135 ? -6.387 10.234 0.252 1 97.56 135 LEU A O 1
ATOM 1129 N N . GLN A 1 136 ? -4.996 8.734 1.07 1 97.75 136 GLN A N 1
ATOM 1130 C CA . GLN A 1 136 ? -4.523 8.234 -0.217 1 97.75 136 GLN A CA 1
ATOM 1131 C C . GLN A 1 136 ? -5.035 6.816 -0.473 1 97.75 136 GLN A C 1
ATOM 1133 O O . GLN A 1 136 ? -5.211 6.035 0.463 1 97.75 136 GLN A O 1
ATOM 1138 N N . GLU A 1 137 ? -5.262 6.543 -1.739 1 96.81 137 GLU A N 1
ATOM 1139 C CA . GLU A 1 137 ? -5.77 5.234 -2.135 1 96.81 137 GLU A CA 1
ATOM 1140 C C . GLU A 1 137 ? -4.629 4.281 -2.484 1 96.81 137 GLU A C 1
ATOM 1142 O O . GLU A 1 137 ? -3.717 4.645 -3.229 1 96.81 137 GLU A O 1
ATOM 1147 N N . THR A 1 138 ? -4.625 3.123 -1.85 1 95.94 138 THR A N 1
ATOM 1148 C CA . THR A 1 138 ? -3.695 2.051 -2.188 1 95.94 138 THR A CA 1
ATOM 1149 C C . THR A 1 138 ? -4.445 0.767 -2.523 1 95.94 138 THR A C 1
ATOM 1151 O O . THR A 1 138 ? -5.648 0.662 -2.271 1 95.94 138 THR A O 1
ATOM 1154 N N . GLU A 1 139 ? -3.73 -0.112 -3.213 1 95.25 139 GLU A N 1
ATOM 1155 C CA . GLU A 1 139 ? -4.301 -1.418 -3.533 1 95.25 139 GLU A CA 1
ATOM 1156 C C . GLU A 1 139 ? -3.549 -2.537 -2.818 1 95.25 139 GLU A C 1
ATOM 1158 O O . GLU A 1 139 ? -2.322 -2.49 -2.699 1 95.25 139 GLU A O 1
ATOM 1163 N N . GLU A 1 140 ? -4.324 -3.436 -2.301 1 95 140 GLU A N 1
ATOM 1164 C CA . GLU A 1 140 ? -3.754 -4.602 -1.634 1 95 140 GLU A CA 1
ATOM 1165 C C . GLU A 1 140 ? -4.113 -5.891 -2.371 1 95 140 GLU A C 1
ATOM 1167 O O . GLU A 1 140 ? -5.27 -6.098 -2.746 1 95 140 GLU A O 1
ATOM 1172 N N . VAL A 1 141 ? -3.133 -6.68 -2.596 1 94.69 141 VAL A N 1
ATOM 1173 C CA . VAL A 1 141 ? -3.359 -8 -3.168 1 94.69 141 VAL A CA 1
ATOM 1174 C C . VAL A 1 141 ? -3.723 -8.992 -2.061 1 94.69 141 VAL A C 1
ATOM 1176 O O . VAL A 1 141 ? -2.947 -9.188 -1.121 1 94.69 141 VAL A O 1
ATOM 1179 N N . ILE A 1 142 ? -4.855 -9.594 -2.207 1 94.19 142 ILE A N 1
ATOM 1180 C CA . ILE A 1 142 ? -5.359 -10.492 -1.18 1 94.19 142 ILE A CA 1
ATOM 1181 C C . ILE A 1 142 ? -5.027 -11.938 -1.553 1 94.19 142 ILE A C 1
ATOM 1183 O O . ILE A 1 142 ? -4.699 -12.75 -0.685 1 94.19 142 ILE A O 1
ATOM 1187 N N . LYS A 1 143 ? -5.133 -12.141 -2.84 1 93.44 143 LYS A N 1
ATOM 1188 C CA . LYS A 1 143 ? -4.977 -13.5 -3.354 1 93.44 143 LYS A CA 1
ATOM 1189 C C . LYS A 1 143 ? -4.469 -13.484 -4.793 1 93.44 143 LYS A C 1
ATOM 1191 O O . LYS A 1 143 ? -4.754 -12.555 -5.551 1 93.44 143 LYS A O 1
ATOM 1196 N N . THR A 1 144 ? -3.703 -14.531 -5.109 1 95.38 144 THR A N 1
ATOM 1197 C CA . THR A 1 144 ? -3.242 -14.734 -6.477 1 95.38 144 THR A CA 1
ATOM 1198 C C . THR A 1 144 ? -3.482 -16.172 -6.914 1 95.38 144 THR A C 1
ATOM 1200 O O . THR A 1 144 ? -3.24 -17.109 -6.148 1 95.38 144 THR A O 1
ATOM 1203 N N . CYS A 1 145 ? -4.078 -16.344 -8.109 1 96.19 145 CYS A N 1
ATOM 1204 C CA . CYS A 1 145 ? -4.391 -17.688 -8.602 1 96.19 145 CYS A CA 1
ATOM 1205 C C . CYS A 1 145 ? -4.359 -17.734 -10.125 1 96.19 145 CYS A C 1
ATOM 1207 O O . CYS A 1 145 ? -4.301 -16.688 -10.781 1 96.19 145 CYS A O 1
ATOM 1209 N N . PHE A 1 146 ? -4.473 -18.922 -10.734 1 96.75 146 PHE A N 1
ATOM 1210 C CA . PHE A 1 146 ? -4.309 -19.094 -12.172 1 96.75 146 PHE A CA 1
ATOM 1211 C C . PHE A 1 146 ? -5.625 -18.844 -12.906 1 96.75 146 PHE A C 1
ATOM 1213 O O . PHE A 1 146 ? -5.625 -18.453 -14.07 1 96.75 146 PHE A O 1
ATOM 1220 N N . THR A 1 147 ? -6.719 -19.047 -12.25 1 96.62 147 THR A N 1
ATOM 1221 C CA . THR A 1 147 ? -7.969 -19 -13 1 96.62 147 THR A CA 1
ATOM 1222 C C . THR A 1 147 ? -8.898 -17.938 -12.438 1 96.62 147 THR A C 1
ATOM 1224 O O . THR A 1 147 ? -8.891 -17.656 -11.234 1 96.62 147 THR A O 1
ATOM 1227 N N . GLU A 1 148 ? -9.703 -17.359 -13.273 1 96.75 148 GLU A N 1
ATOM 1228 C CA . GLU A 1 148 ? -10.727 -16.406 -12.867 1 96.75 148 GLU A CA 1
ATOM 1229 C C . GLU A 1 148 ? -11.766 -17.062 -11.961 1 96.75 148 GLU A C 1
ATOM 1231 O O . GLU A 1 148 ? -12.25 -16.438 -11.008 1 96.75 148 GLU A O 1
ATOM 1236 N N . ALA A 1 149 ? -12.07 -18.328 -12.328 1 95.25 149 ALA A N 1
ATOM 1237 C CA . ALA A 1 149 ? -13.07 -19.062 -11.555 1 95.25 149 ALA A CA 1
ATOM 1238 C C . ALA A 1 149 ? -12.672 -19.141 -10.086 1 95.25 149 ALA A C 1
ATOM 1240 O O . ALA A 1 149 ? -13.5 -18.906 -9.195 1 95.25 149 ALA A O 1
ATOM 1241 N N . ASP A 1 150 ? -11.453 -19.422 -9.859 1 95.5 150 ASP A N 1
ATOM 1242 C CA . ASP A 1 150 ? -10.961 -19.484 -8.484 1 95.5 150 ASP A CA 1
ATOM 1243 C C . ASP A 1 150 ? -11.023 -18.125 -7.809 1 95.5 150 ASP A C 1
ATOM 1245 O O . ASP A 1 150 ? -11.406 -18.016 -6.641 1 95.5 150 ASP A O 1
ATOM 1249 N N . ALA A 1 151 ? -10.625 -17.062 -8.461 1 96.62 151 ALA A N 1
ATOM 1250 C CA . ALA A 1 151 ? -10.672 -15.695 -7.934 1 96.62 151 ALA A CA 1
ATOM 1251 C C . ALA A 1 151 ? -12.102 -15.305 -7.543 1 96.62 151 ALA A C 1
ATOM 1253 O O . ALA A 1 151 ? -12.328 -14.773 -6.457 1 96.62 151 ALA A O 1
ATOM 1254 N N . ARG A 1 152 ? -13.016 -15.641 -8.398 1 96.81 152 ARG A N 1
ATOM 1255 C CA . ARG A 1 152 ? -14.406 -15.297 -8.164 1 96.81 152 ARG A CA 1
ATOM 1256 C C . ARG A 1 152 ? -14.984 -16.109 -7.004 1 96.81 152 ARG A C 1
ATOM 1258 O O . ARG A 1 152 ? -15.797 -15.609 -6.23 1 96.81 152 ARG A O 1
ATOM 1265 N N . ALA A 1 153 ? -14.578 -17.359 -6.973 1 96 153 ALA A N 1
ATOM 1266 C CA . ALA A 1 153 ? -15.023 -18.188 -5.855 1 96 153 ALA A CA 1
ATOM 1267 C C . ALA A 1 153 ? -14.562 -17.609 -4.52 1 96 153 ALA A C 1
ATOM 1269 O O . ALA A 1 153 ? -15.305 -17.625 -3.539 1 96 153 ALA A O 1
ATOM 1270 N N . PHE A 1 154 ? -13.398 -17.109 -4.48 1 96.75 154 PHE A N 1
ATOM 1271 C CA . PHE A 1 154 ? -12.883 -16.469 -3.275 1 96.75 154 PHE A CA 1
ATOM 1272 C C . PHE A 1 154 ? -13.727 -15.266 -2.893 1 96.75 154 PHE A C 1
ATOM 1274 O O . PHE A 1 154 ? -14.109 -15.109 -1.729 1 96.75 154 PHE A O 1
ATOM 1281 N N . ILE A 1 155 ? -13.93 -14.391 -3.818 1 97.75 155 ILE A N 1
ATOM 1282 C CA . ILE A 1 155 ? -14.703 -13.18 -3.561 1 97.75 155 ILE A CA 1
ATOM 1283 C C . ILE A 1 155 ? -16.078 -13.562 -3.01 1 97.75 155 ILE A C 1
ATOM 1285 O O . ILE A 1 155 ? -16.547 -12.969 -2.031 1 97.75 155 ILE A 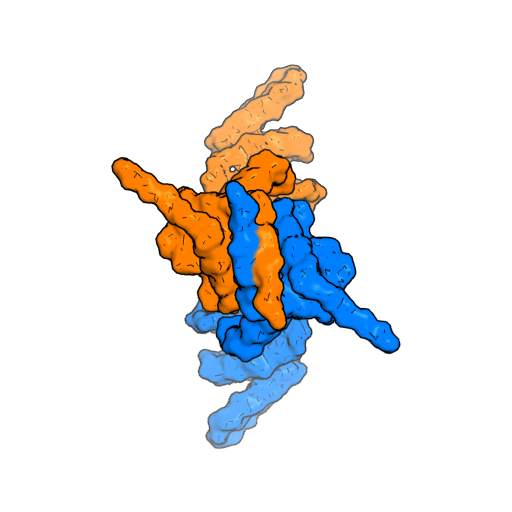O 1
ATOM 1289 N N . ALA A 1 156 ? -16.672 -14.594 -3.664 1 97 156 ALA A N 1
ATOM 1290 C CA . ALA A 1 156 ? -18 -15.039 -3.227 1 97 156 ALA A CA 1
ATOM 1291 C C . ALA A 1 156 ? -17.969 -15.492 -1.771 1 97 156 ALA A C 1
ATOM 1293 O O . ALA A 1 156 ? -18.906 -15.242 -1.012 1 97 156 ALA A O 1
ATOM 1294 N N . ARG A 1 157 ? -16.922 -16.078 -1.395 1 95.25 157 ARG A N 1
ATOM 1295 C CA . ARG A 1 157 ? -16.812 -16.688 -0.07 1 95.25 157 ARG A CA 1
ATOM 1296 C C . ARG A 1 157 ? -16.375 -15.656 0.965 1 95.25 157 ARG A C 1
ATOM 1298 O O . ARG A 1 157 ? -16.812 -15.695 2.117 1 95.25 157 ARG A O 1
ATOM 1305 N N . LYS A 1 158 ? -15.5 -14.719 0.578 1 95.81 158 LYS A N 1
ATOM 1306 C CA . LYS A 1 158 ? -14.773 -13.953 1.591 1 95.81 158 LYS A CA 1
ATOM 1307 C C . LYS A 1 158 ? -15.102 -12.469 1.492 1 95.81 158 LYS A C 1
ATOM 1309 O O . LYS A 1 158 ? -14.594 -11.664 2.273 1 95.81 158 LYS A O 1
ATOM 1314 N N . GLN A 1 159 ? -15.961 -12.055 0.635 1 96.44 159 GLN A N 1
ATOM 1315 C CA . GLN A 1 159 ? -16.25 -10.641 0.433 1 96.44 159 GLN A CA 1
ATOM 1316 C C . GLN A 1 159 ? -16.609 -9.961 1.75 1 96.44 159 GLN A C 1
ATOM 1318 O O . GLN A 1 159 ? -16.219 -8.812 1.994 1 96.44 159 GLN A O 1
ATOM 1323 N N . HIS A 1 160 ? -17.266 -10.68 2.619 1 96 160 HIS A N 1
ATOM 1324 C CA . HIS A 1 160 ? -17.781 -10.078 3.848 1 96 160 HIS A CA 1
ATOM 1325 C C . HIS A 1 160 ? -16.641 -9.781 4.824 1 96 160 HIS A C 1
ATOM 1327 O O . HIS A 1 160 ? -16.812 -9.008 5.77 1 96 160 HIS A O 1
ATOM 1333 N N . ASP A 1 161 ? -15.523 -10.391 4.629 1 95.19 161 ASP A N 1
ATOM 1334 C CA . ASP A 1 161 ? -14.375 -10.219 5.516 1 95.19 161 ASP A CA 1
ATOM 1335 C C . ASP A 1 161 ? -13.523 -9.031 5.086 1 95.19 161 ASP A C 1
ATOM 1337 O O . ASP A 1 161 ? -12.625 -8.609 5.82 1 95.19 161 ASP A O 1
ATOM 1341 N N . TYR A 1 162 ? -13.805 -8.461 3.896 1 95.56 162 TYR A N 1
ATOM 1342 C CA . TYR A 1 162 ? -12.945 -7.453 3.287 1 95.56 162 TYR A CA 1
ATOM 1343 C C . TYR A 1 162 ? -13.766 -6.281 2.756 1 95.56 162 TYR A C 1
ATOM 1345 O O . TYR A 1 162 ? -14.969 -6.414 2.537 1 95.56 162 TYR A O 1
ATOM 1353 N N . PRO A 1 163 ? -13.039 -5.117 2.633 1 92.88 163 PRO A N 1
ATOM 1354 C CA . PRO A 1 163 ? -13.68 -4.141 1.749 1 92.88 163 PRO A CA 1
ATOM 1355 C C . PRO A 1 163 ? -14.008 -4.715 0.371 1 92.88 163 PRO A C 1
ATOM 1357 O O . PRO A 1 163 ? -13.719 -5.887 0.104 1 92.88 163 PRO A O 1
ATOM 1360 N N . LYS A 1 164 ? -14.602 -3.887 -0.444 1 96.69 164 LYS A N 1
ATOM 1361 C CA . LYS A 1 164 ? -15.016 -4.379 -1.753 1 96.69 164 LYS A CA 1
ATOM 1362 C C . LYS A 1 164 ? -13.852 -5.027 -2.494 1 96.69 164 LYS A C 1
ATOM 1364 O O . LYS A 1 164 ? -12.852 -4.367 -2.785 1 96.69 164 LYS A O 1
ATOM 1369 N N . LEU A 1 165 ? -13.992 -6.285 -2.793 1 98 165 LEU A N 1
ATOM 1370 C CA . LEU A 1 165 ? -13 -7.059 -3.533 1 98 165 LEU A CA 1
ATOM 1371 C C . LEU A 1 165 ? -13.281 -7.008 -5.031 1 98 165 LEU A C 1
ATOM 1373 O O . LEU A 1 165 ? -14.438 -6.895 -5.445 1 98 165 LEU A O 1
ATOM 1377 N N . TYR A 1 166 ? -12.227 -7.055 -5.848 1 98 166 TYR A N 1
ATOM 1378 C CA . TYR A 1 166 ? -12.359 -7.113 -7.297 1 98 166 TYR A CA 1
ATOM 1379 C C . TYR A 1 166 ? -11.242 -7.949 -7.914 1 98 166 TYR A C 1
ATOM 1381 O O . TYR A 1 166 ? -10.227 -8.203 -7.27 1 98 166 TYR A O 1
ATOM 1389 N N . THR A 1 167 ? -11.445 -8.422 -9.078 1 97.38 167 THR A N 1
ATOM 1390 C CA . THR A 1 167 ? -10.43 -9.195 -9.781 1 97.38 167 THR A CA 1
ATOM 1391 C C . THR A 1 167 ? -9.523 -8.289 -10.602 1 97.38 167 THR A C 1
ATOM 1393 O O . THR A 1 167 ? -9.969 -7.258 -11.117 1 97.38 167 THR A O 1
ATOM 1396 N N . TYR A 1 168 ? -8.336 -8.688 -10.656 1 96.81 168 TYR A N 1
ATOM 1397 C CA . TYR A 1 168 ? -7.32 -8.016 -11.469 1 96.81 168 TYR A CA 1
ATOM 1398 C C . TYR A 1 168 ? -6.406 -9.031 -12.148 1 96.81 168 TYR A C 1
ATOM 1400 O O . TYR A 1 168 ? -6.102 -10.078 -11.57 1 96.81 168 TYR A O 1
ATOM 1408 N N . VAL A 1 169 ? -6.02 -8.734 -13.391 1 96.81 169 VAL A N 1
ATOM 1409 C CA . VAL A 1 169 ? -5.117 -9.633 -14.094 1 96.81 169 VAL A CA 1
ATOM 1410 C C . VAL A 1 169 ? -3.727 -9.008 -14.188 1 96.81 169 VAL A C 1
ATOM 1412 O O . VAL A 1 169 ? -3.586 -7.863 -14.625 1 96.81 169 VAL A O 1
ATOM 1415 N N . GLU A 1 170 ? -2.785 -9.719 -13.719 1 94.75 170 GLU A N 1
ATOM 1416 C CA . GLU A 1 170 ? -1.386 -9.312 -13.812 1 94.75 170 GLU A CA 1
ATOM 1417 C C . GLU A 1 170 ? -0.613 -10.203 -14.773 1 94.75 170 GLU A C 1
ATOM 1419 O O . GLU A 1 170 ? -0.931 -11.383 -14.93 1 94.75 170 GLU A O 1
ATOM 1424 N N . SER A 1 171 ? 0.405 -9.594 -15.414 1 95.31 171 SER A N 1
ATOM 1425 C CA . SER A 1 171 ? 1.257 -10.383 -16.297 1 95.31 171 SER A CA 1
ATOM 1426 C C . SER A 1 171 ? 2.35 -11.102 -15.516 1 95.31 171 SER A C 1
ATOM 1428 O O . SER A 1 171 ? 2.992 -10.508 -14.648 1 95.31 171 SER A O 1
ATOM 1430 N N . MET A 1 172 ? 2.521 -12.359 -15.867 1 94.12 172 MET A N 1
ATOM 1431 C CA . MET A 1 172 ? 3.584 -13.156 -15.25 1 94.12 172 MET A CA 1
ATOM 1432 C C . MET A 1 172 ? 4.871 -13.055 -16.062 1 94.12 172 MET A C 1
ATOM 1434 O O . MET A 1 172 ? 5.684 -13.984 -16.062 1 94.12 172 MET A O 1
ATOM 1438 N N . VAL A 1 173 ? 5.07 -12.023 -16.734 1 91.44 173 VAL A N 1
ATOM 1439 C CA . VAL A 1 173 ? 6.156 -11.906 -17.703 1 91.44 173 VAL A CA 1
ATOM 1440 C C . VAL A 1 173 ? 7.496 -12.133 -17 1 91.44 173 VAL A C 1
ATOM 1442 O O . VAL A 1 173 ? 8.461 -12.578 -17.625 1 91.44 173 VAL A O 1
ATOM 1445 N N . PHE A 1 174 ? 7.559 -11.977 -15.727 1 88.94 174 PHE A N 1
ATOM 1446 C CA . PHE A 1 174 ? 8.812 -12.164 -15.008 1 88.94 174 PHE A CA 1
ATOM 1447 C C . PHE A 1 174 ? 8.805 -13.477 -14.234 1 88.94 174 PHE A C 1
ATOM 1449 O O . PHE A 1 174 ? 9.609 -13.664 -13.32 1 88.94 174 PHE A O 1
ATOM 1456 N N . CYS A 1 175 ? 7.977 -14.328 -14.625 1 92.06 175 CYS A N 1
ATOM 1457 C CA . CYS A 1 175 ? 7.859 -15.617 -13.953 1 92.06 175 CYS A CA 1
ATOM 1458 C C . CYS A 1 175 ? 7.961 -16.766 -14.953 1 92.06 175 CYS A C 1
ATOM 1460 O O . CYS A 1 175 ? 6.977 -17.453 -15.211 1 92.06 175 CYS A O 1
ATOM 1462 N N . PRO A 1 176 ? 9.156 -17.078 -15.445 1 93.5 176 PRO A N 1
ATOM 1463 C CA . PRO A 1 176 ? 9.289 -18.078 -16.516 1 93.5 176 PRO A CA 1
ATOM 1464 C C . PRO A 1 176 ? 8.742 -19.438 -16.109 1 93.5 176 PRO A C 1
ATOM 1466 O O . PRO A 1 176 ? 8.102 -20.125 -16.922 1 93.5 176 PRO A O 1
ATOM 1469 N N . GLN A 1 177 ? 8.953 -19.828 -14.898 1 94.25 177 GLN A N 1
ATOM 1470 C CA . GLN A 1 177 ? 8.484 -21.141 -14.461 1 94.25 177 GLN A CA 1
ATOM 1471 C C . GLN A 1 177 ? 6.957 -21.188 -14.422 1 94.25 177 GLN A C 1
ATOM 1473 O O . GLN A 1 177 ? 6.352 -22.172 -14.836 1 94.25 177 GLN A O 1
ATOM 1478 N N . MET A 1 178 ? 6.402 -20.141 -14.016 1 96.12 178 MET A N 1
ATOM 1479 C CA . MET A 1 178 ? 4.945 -20.062 -13.945 1 96.12 178 MET A CA 1
ATOM 1480 C C . MET A 1 178 ? 4.34 -20.016 -15.344 1 96.12 178 MET A C 1
ATOM 1482 O O . MET A 1 178 ? 3.271 -20.594 -15.578 1 96.12 178 MET A O 1
ATOM 1486 N N . ILE A 1 179 ? 5.004 -19.359 -16.203 1 96.62 179 ILE A N 1
ATOM 1487 C CA . ILE A 1 179 ? 4.547 -19.266 -17.578 1 96.62 179 ILE A CA 1
ATOM 1488 C C . ILE A 1 179 ? 4.559 -20.656 -18.219 1 96.62 179 ILE A C 1
ATOM 1490 O O . ILE A 1 179 ? 3.584 -21.062 -18.859 1 96.62 179 ILE A O 1
ATOM 1494 N N . GLN A 1 180 ? 5.641 -21.344 -18.062 1 96.75 180 GLN A N 1
ATOM 1495 C CA . GLN A 1 180 ? 5.75 -22.688 -18.594 1 96.75 180 GLN A CA 1
ATOM 1496 C C . GLN A 1 180 ? 4.656 -23.594 -18.047 1 96.75 180 GLN A C 1
ATOM 1498 O O . GLN A 1 180 ? 4.051 -24.375 -18.781 1 96.75 180 GLN A O 1
ATOM 1503 N N . LEU A 1 181 ? 4.473 -23.484 -16.781 1 97.25 181 LEU A N 1
ATOM 1504 C CA . LEU A 1 181 ? 3.43 -24.266 -16.125 1 97.25 181 LEU A CA 1
ATOM 1505 C C . LEU A 1 181 ? 2.061 -23.969 -16.734 1 97.25 181 LEU A C 1
ATOM 1507 O O . LEU A 1 181 ? 1.312 -24.875 -17.078 1 97.25 181 LEU A O 1
ATOM 1511 N N . ARG A 1 182 ? 1.736 -22.719 -16.844 1 96.81 182 ARG A N 1
ATOM 1512 C CA . ARG A 1 182 ? 0.453 -22.312 -17.406 1 96.81 182 ARG A CA 1
ATOM 1513 C C . ARG A 1 182 ? 0.271 -22.859 -18.812 1 96.81 182 ARG A C 1
ATOM 1515 O O . ARG A 1 182 ? -0.789 -23.406 -19.141 1 96.81 182 ARG A O 1
ATOM 1522 N N . HIS A 1 183 ? 1.312 -22.75 -19.625 1 96.56 183 HIS A N 1
ATOM 1523 C CA . HIS A 1 183 ? 1.242 -23.234 -21 1 96.56 183 HIS A CA 1
ATOM 1524 C C . HIS A 1 183 ? 1.021 -24.75 -21.031 1 96.56 183 HIS A C 1
ATOM 1526 O O . HIS A 1 183 ? 0.261 -25.25 -21.859 1 96.56 183 HIS A O 1
ATOM 1532 N N . TRP A 1 184 ? 1.684 -25.375 -20.234 1 96.69 184 TRP A N 1
ATOM 1533 C CA . TRP A 1 184 ? 1.52 -26.828 -20.156 1 96.69 184 TRP A CA 1
ATOM 1534 C C . TRP A 1 184 ? 0.093 -27.203 -19.766 1 96.69 184 TRP A C 1
ATOM 1536 O O . TRP A 1 184 ? -0.534 -28.047 -20.406 1 96.69 184 TRP A O 1
ATOM 1546 N N . ILE A 1 185 ? -0.398 -26.547 -18.734 1 96.38 185 ILE A N 1
ATOM 1547 C CA . ILE A 1 185 ? -1.766 -26.828 -18.297 1 96.38 185 ILE A CA 1
ATOM 1548 C C . ILE A 1 185 ? -2.729 -26.578 -19.453 1 96.38 185 ILE A C 1
ATOM 1550 O O . ILE A 1 185 ? -3.605 -27.391 -19.734 1 96.38 185 ILE A O 1
ATOM 1554 N N . MET A 1 186 ? -2.539 -25.5 -20.141 1 95.81 186 MET A N 1
ATOM 1555 C CA . MET A 1 186 ? -3.428 -25.141 -21.234 1 95.81 186 MET A CA 1
ATOM 1556 C C . MET A 1 186 ? -3.357 -26.156 -22.359 1 95.81 186 MET A C 1
ATOM 1558 O O . MET A 1 186 ? -4.332 -26.359 -23.094 1 95.81 186 MET A O 1
ATOM 1562 N N . SER A 1 187 ? -2.264 -26.812 -22.531 1 94.81 187 SER A N 1
ATOM 1563 C CA . SER A 1 187 ? -2.057 -27.766 -23.609 1 94.81 187 SER A CA 1
ATOM 1564 C C . SER A 1 187 ? -2.812 -29.062 -23.359 1 94.81 187 SER A C 1
ATOM 1566 O O . SER A 1 187 ? -2.951 -29.891 -24.25 1 94.81 187 SER A O 1
ATOM 1568 N N . LEU A 1 188 ? -3.309 -29.25 -22.172 1 93.69 188 LEU A N 1
ATOM 1569 C CA . LEU A 1 188 ? -3.934 -30.5 -21.781 1 93.69 188 LEU A CA 1
ATOM 1570 C C . LEU A 1 188 ? -5.305 -30.656 -22.438 1 93.69 188 LEU A C 1
ATOM 1572 O O . LEU A 1 188 ? -5.824 -31.766 -22.531 1 93.69 188 LEU A O 1
ATOM 1576 N N . THR A 1 189 ? -5.871 -29.516 -22.766 1 93.19 189 THR A N 1
ATOM 1577 C CA . THR A 1 189 ? -7.145 -29.547 -23.484 1 93.19 189 THR A CA 1
ATOM 1578 C C . THR A 1 189 ? -7.113 -28.594 -24.672 1 93.19 189 THR A C 1
ATOM 1580 O O . THR A 1 189 ? -6.18 -27.812 -24.828 1 93.19 189 THR A O 1
ATOM 1583 N N . LYS A 1 190 ? -8.148 -28.734 -25.562 1 91.06 190 LYS A N 1
ATOM 1584 C CA . LYS A 1 190 ? -8.289 -27.859 -26.719 1 91.06 190 LYS A CA 1
ATOM 1585 C C . LYS A 1 190 ? -9.297 -26.75 -26.438 1 91.06 190 LYS A C 1
ATOM 1587 O O . LYS A 1 190 ? -10.273 -26.953 -25.719 1 91.06 190 LYS A O 1
ATOM 1592 N N . PRO A 1 191 ? -8.852 -25.5 -27.016 1 85.69 191 PRO A N 1
ATOM 1593 C CA . PRO A 1 191 ? -9.852 -24.438 -26.844 1 85.69 191 PRO A CA 1
ATOM 1594 C C . PRO A 1 191 ? -11.188 -24.781 -27.484 1 85.69 191 PRO A C 1
ATOM 1596 O O . PRO A 1 191 ? -11.219 -25.453 -28.531 1 85.69 191 PRO A O 1
ATOM 1599 N N . GLU A 1 192 ? -12.258 -24.719 -26.719 1 72.94 192 GLU A N 1
ATOM 1600 C CA . GLU A 1 192 ? -13.555 -24.969 -27.344 1 72.94 192 GLU A CA 1
ATOM 1601 C C . GLU A 1 192 ? -13.82 -23.969 -28.469 1 72.94 192 GLU A C 1
ATOM 1603 O O . GLU A 1 192 ? -13.547 -22.766 -28.328 1 72.94 192 GLU A O 1
ATOM 1608 N N . VAL A 1 193 ? -13.594 -24.297 -29.828 1 62.59 193 VAL A N 1
ATOM 1609 C CA . VAL A 1 193 ? -13.984 -23.484 -30.969 1 62.59 193 VAL A CA 1
ATOM 1610 C C . VAL A 1 193 ? -15.43 -23.016 -30.812 1 62.59 193 VAL A C 1
ATOM 1612 O O . VAL A 1 193 ? -16.312 -23.828 -30.547 1 62.59 193 VAL A O 1
ATOM 1615 N N . LYS A 1 194 ? -15.648 -21.797 -30.828 1 50.81 194 LYS A N 1
ATOM 1616 C CA . LYS A 1 194 ? -17 -21.312 -31.047 1 50.81 194 LYS A CA 1
ATOM 1617 C C . LYS A 1 194 ? -17.5 -21.672 -32.438 1 50.81 194 LYS A C 1
ATOM 1619 O O . LYS A 1 194 ? -16.828 -21.375 -33.438 1 50.81 194 LYS A O 1
ATOM 1624 N N . ALA A 1 195 ? -18.609 -22.359 -32.625 1 34.47 195 ALA A N 1
ATOM 1625 C CA . ALA A 1 195 ? -19.281 -22.484 -33.938 1 34.47 195 ALA A CA 1
ATOM 1626 C C . ALA A 1 195 ? -19.766 -21.125 -34.406 1 34.47 195 ALA A C 1
ATOM 1628 O O . ALA A 1 195 ? -20.156 -20.266 -33.625 1 34.47 195 ALA A O 1
ATOM 1629 N N . MET B 1 1 ? -11.148 -41.812 -21.609 1 50.19 1 MET B N 1
ATOM 1630 C CA . MET B 1 1 ? -9.859 -42.5 -21.609 1 50.19 1 MET B CA 1
ATOM 1631 C C . MET B 1 1 ? -8.812 -41.688 -20.844 1 50.19 1 MET B C 1
ATOM 1633 O O . MET B 1 1 ? -8.812 -40.438 -20.906 1 50.19 1 MET B O 1
ATOM 1637 N N . SER B 1 2 ? -8.352 -42.312 -19.844 1 64.69 2 SER B N 1
ATOM 1638 C CA . SER B 1 2 ? -7.305 -41.719 -19.031 1 64.69 2 SER B CA 1
ATOM 1639 C C . SER B 1 2 ? -6.168 -41.188 -19.906 1 64.69 2 SER B C 1
ATOM 1641 O O . SER B 1 2 ? -5.684 -41.875 -20.797 1 64.69 2 SER B O 1
ATOM 1643 N N . GLN B 1 3 ? -6.066 -39.906 -20.141 1 74.19 3 GLN B N 1
ATOM 1644 C CA . GLN B 1 3 ? -5.004 -39.281 -20.938 1 74.19 3 GLN B CA 1
ATOM 1645 C C . GLN B 1 3 ? -3.652 -39.438 -20.234 1 74.19 3 GLN B C 1
ATOM 1647 O O . GLN B 1 3 ? -3.502 -39.031 -19.078 1 74.19 3 GLN B O 1
ATOM 1652 N N . GLN B 1 4 ? -2.838 -40.406 -20.781 1 81.31 4 GLN B N 1
ATOM 1653 C CA . GLN B 1 4 ? -1.488 -40.562 -20.25 1 81.31 4 GLN B CA 1
ATOM 1654 C C . GLN B 1 4 ? -0.504 -39.656 -21 1 81.31 4 GLN B C 1
ATOM 1656 O O . GLN B 1 4 ? -0.555 -39.562 -22.219 1 81.31 4 GLN B O 1
ATOM 1661 N N . ILE B 1 5 ? 0.167 -38.812 -20.156 1 85.44 5 ILE B N 1
ATOM 1662 C CA . ILE B 1 5 ? 1.117 -37.906 -20.812 1 85.44 5 ILE B CA 1
ATOM 1663 C C . ILE B 1 5 ? 2.484 -38.031 -20.141 1 85.44 5 ILE B C 1
ATOM 1665 O O . ILE B 1 5 ? 2.586 -38.5 -19 1 85.44 5 ILE B O 1
ATOM 1669 N N . GLU B 1 6 ? 3.465 -37.75 -20.969 1 90.06 6 GLU B N 1
ATOM 1670 C CA . GLU B 1 6 ? 4.816 -37.656 -20.422 1 90.06 6 GLU B CA 1
ATOM 1671 C C . GLU B 1 6 ? 4.98 -36.344 -19.625 1 90.06 6 GLU B C 1
ATOM 1673 O O . GLU B 1 6 ? 4.566 -35.281 -20.062 1 90.06 6 GLU B O 1
ATOM 1678 N N . ILE B 1 7 ? 5.547 -36.5 -18.453 1 90.69 7 ILE B N 1
ATOM 1679 C CA . ILE B 1 7 ? 5.762 -35.344 -17.609 1 90.69 7 ILE B CA 1
ATOM 1680 C C . ILE B 1 7 ? 6.961 -34.562 -18.109 1 90.69 7 ILE B C 1
ATOM 1682 O O . ILE B 1 7 ? 8.062 -35.094 -18.234 1 90.69 7 ILE B O 1
ATOM 1686 N N . PRO B 1 8 ? 6.73 -33.312 -18.422 1 92.69 8 PRO B N 1
ATOM 1687 C CA . PRO B 1 8 ? 7.859 -32.5 -18.891 1 92.69 8 PRO B CA 1
ATOM 1688 C C . PRO B 1 8 ? 8.953 -32.344 -17.828 1 92.69 8 PRO B C 1
ATOM 1690 O O . PRO B 1 8 ? 8.664 -32.375 -16.625 1 92.69 8 PRO B O 1
ATOM 1693 N N . ALA B 1 9 ? 10.164 -32.031 -18.312 1 94.06 9 ALA B N 1
ATOM 1694 C CA . ALA B 1 9 ? 11.336 -31.938 -17.438 1 94.06 9 ALA B CA 1
ATOM 1695 C C . ALA B 1 9 ? 11.188 -30.781 -16.453 1 94.06 9 ALA B C 1
ATOM 1697 O O . ALA B 1 9 ? 11.609 -30.891 -15.297 1 94.06 9 ALA B O 1
ATOM 1698 N N . PHE B 1 10 ? 10.609 -29.766 -16.891 1 94.88 10 PHE B N 1
ATOM 1699 C CA . PHE B 1 10 ? 10.516 -28.594 -16.031 1 94.88 10 PHE B CA 1
ATOM 1700 C C . PHE B 1 10 ? 9.609 -28.859 -14.828 1 94.88 10 PHE B C 1
ATOM 1702 O O . PHE B 1 10 ? 9.82 -28.312 -13.75 1 94.88 10 PHE B O 1
ATOM 1709 N N . LEU B 1 11 ? 8.633 -29.703 -14.977 1 95.31 11 LEU B N 1
ATOM 1710 C CA . LEU B 1 11 ? 7.734 -30.047 -13.883 1 95.31 11 LEU B CA 1
ATOM 1711 C C . LEU B 1 11 ? 8.453 -30.891 -12.836 1 95.31 11 LEU B C 1
ATOM 1713 O O . LEU B 1 11 ? 8.234 -30.719 -11.633 1 95.31 11 LEU B O 1
ATOM 1717 N N . LEU B 1 12 ? 9.273 -31.719 -13.375 1 95.06 12 LEU B N 1
ATOM 1718 C CA . LEU B 1 12 ? 10.086 -32.531 -12.469 1 95.06 12 LEU B CA 1
ATOM 1719 C C . LEU B 1 12 ? 11.055 -31.641 -11.68 1 95.06 12 LEU B C 1
ATOM 1721 O O . LEU B 1 12 ? 11.266 -31.859 -10.484 1 95.06 12 LEU B O 1
ATOM 1725 N N . GLU B 1 13 ? 11.562 -30.703 -12.359 1 95.62 13 GLU B N 1
ATOM 1726 C CA . GLU B 1 13 ? 12.445 -29.734 -11.695 1 95.62 13 GLU B CA 1
ATOM 1727 C C . GLU B 1 13 ? 11.695 -28.938 -10.641 1 95.62 13 GLU B C 1
ATOM 1729 O O . GLU B 1 13 ? 12.203 -28.719 -9.539 1 95.62 13 GLU B O 1
ATOM 1734 N N . MET B 1 14 ? 10.508 -28.469 -10.977 1 95.94 14 MET B N 1
ATOM 1735 C CA . MET B 1 14 ? 9.688 -27.734 -10.031 1 95.94 14 MET B CA 1
ATOM 1736 C C . MET B 1 14 ? 9.383 -28.578 -8.797 1 95.94 14 MET B C 1
ATOM 1738 O O . MET B 1 14 ? 9.469 -28.094 -7.668 1 95.94 14 MET B O 1
ATOM 1742 N N . SER B 1 15 ? 9.078 -29.797 -9.039 1 96 15 SER B N 1
ATOM 1743 C CA . SER B 1 15 ? 8.773 -30.719 -7.953 1 96 15 SER B CA 1
ATOM 1744 C C . SER B 1 15 ? 9.961 -30.875 -7.008 1 96 15 SER B C 1
ATOM 1746 O O . SER B 1 15 ? 9.805 -30.797 -5.789 1 96 15 SER B O 1
ATOM 1748 N N . GLN B 1 16 ? 11.102 -31.031 -7.578 1 95.81 16 GLN B N 1
ATOM 1749 C CA . GLN B 1 16 ? 12.312 -31.172 -6.781 1 95.81 16 GLN B CA 1
ATOM 1750 C C . GLN B 1 16 ? 12.594 -29.906 -5.965 1 95.81 16 GLN B C 1
ATOM 1752 O O . GLN B 1 16 ? 12.93 -29.984 -4.785 1 95.81 16 GLN B O 1
ATOM 1757 N N . GLN B 1 17 ? 12.398 -28.766 -6.598 1 95.81 17 GLN B N 1
ATOM 1758 C CA . GLN B 1 17 ? 12.617 -27.5 -5.922 1 95.81 17 GLN B CA 1
ATOM 1759 C C . GLN B 1 17 ? 11.664 -27.328 -4.738 1 95.81 17 GLN B C 1
ATOM 1761 O O . GLN B 1 17 ? 12.062 -26.828 -3.68 1 95.81 17 GLN B O 1
ATOM 1766 N N . MET B 1 18 ? 10.445 -27.766 -4.891 1 95.5 18 MET B N 1
ATOM 1767 C CA . MET B 1 18 ? 9.43 -27.625 -3.85 1 95.5 18 MET B CA 1
ATOM 1768 C C . MET B 1 18 ? 9.758 -28.5 -2.643 1 95.5 18 MET B C 1
ATOM 1770 O O . MET B 1 18 ? 9.453 -28.141 -1.506 1 95.5 18 MET B O 1
ATOM 1774 N N . HIS B 1 19 ? 10.484 -29.547 -2.92 1 94.75 19 HIS B N 1
ATOM 1775 C CA . HIS B 1 19 ? 10.891 -30.422 -1.829 1 94.75 19 HIS B CA 1
ATOM 1776 C C . HIS B 1 19 ? 12.094 -29.875 -1.083 1 94.75 19 HIS B C 1
ATOM 1778 O O . HIS B 1 19 ? 12.25 -30.094 0.119 1 94.75 19 HIS B O 1
ATOM 1784 N N . GLN B 1 20 ? 12.859 -29.109 -1.743 1 93.38 20 GLN B N 1
ATOM 1785 C CA . GLN B 1 20 ? 14.141 -28.688 -1.19 1 93.38 20 GLN B CA 1
ATOM 1786 C C . GLN B 1 20 ? 14.016 -27.344 -0.477 1 93.38 20 GLN B C 1
ATOM 1788 O O . GLN B 1 20 ? 14.828 -27.016 0.392 1 93.38 20 GLN B O 1
ATOM 1793 N N . GLN B 1 21 ? 13.023 -26.609 -0.782 1 91.94 21 GLN B N 1
ATOM 1794 C CA . GLN B 1 21 ? 12.93 -25.25 -0.239 1 91.94 21 GLN B CA 1
ATOM 1795 C C . GLN B 1 21 ? 12.398 -25.266 1.191 1 91.94 21 GLN B C 1
ATOM 1797 O O . GLN B 1 21 ? 11.742 -26.234 1.604 1 91.94 21 GLN B O 1
ATOM 1802 N N . ASN B 1 22 ? 12.773 -24.234 1.956 1 88.75 22 ASN B N 1
ATOM 1803 C CA . ASN B 1 22 ? 12.266 -23.984 3.299 1 88.75 22 ASN B CA 1
ATOM 1804 C C . ASN B 1 22 ? 10.969 -23.172 3.264 1 88.75 22 ASN B C 1
ATOM 1806 O O . ASN B 1 22 ? 10.992 -21.984 2.961 1 88.75 22 ASN B O 1
ATOM 1810 N N . ASN B 1 23 ? 9.914 -23.828 3.578 1 87.69 23 ASN B N 1
ATOM 1811 C CA . ASN B 1 23 ? 8.602 -23.188 3.441 1 87.69 23 ASN B CA 1
ATOM 1812 C C . ASN B 1 23 ? 8.32 -22.234 4.59 1 87.69 23 ASN B C 1
ATOM 1814 O O . ASN B 1 23 ? 7.23 -21.656 4.676 1 87.69 23 ASN B O 1
ATOM 1818 N N . ARG B 1 24 ? 9.305 -22.016 5.457 1 89.62 24 ARG B N 1
ATOM 1819 C CA . ARG B 1 24 ? 9.219 -21.031 6.539 1 89.62 24 ARG B CA 1
ATOM 1820 C C . ARG B 1 24 ? 8.016 -21.312 7.434 1 89.62 24 ARG B C 1
ATOM 1822 O O . ARG B 1 24 ? 7.258 -20.406 7.773 1 89.62 24 ARG B O 1
ATOM 1829 N N . CYS B 1 25 ? 7.766 -22.609 7.684 1 88.88 25 CYS B N 1
ATOM 1830 C CA . CYS B 1 25 ? 6.719 -23.094 8.578 1 88.88 25 CYS B CA 1
ATOM 1831 C C . CYS B 1 25 ? 5.344 -22.656 8.094 1 88.88 25 CYS B C 1
ATOM 1833 O O . CYS B 1 25 ? 4.457 -22.375 8.906 1 88.88 25 CYS B O 1
ATOM 1835 N N . THR B 1 26 ? 5.188 -22.375 6.836 1 91.69 26 THR B N 1
ATOM 1836 C CA . THR B 1 26 ? 3.908 -22 6.25 1 91.69 26 THR B CA 1
ATOM 1837 C C . THR B 1 26 ? 3.283 -23.188 5.516 1 91.69 26 THR B C 1
ATOM 1839 O O . THR B 1 26 ? 3.932 -23.812 4.672 1 91.69 26 THR B O 1
ATOM 1842 N N . ALA B 1 27 ? 2.07 -23.484 5.992 1 92.06 27 ALA B N 1
ATOM 1843 C CA . ALA B 1 27 ? 1.316 -24.5 5.258 1 92.06 27 ALA B CA 1
ATOM 1844 C C . ALA B 1 27 ? 0.87 -23.969 3.896 1 92.06 27 ALA B C 1
ATOM 1846 O O . ALA B 1 27 ? 0.505 -22.797 3.768 1 92.06 27 ALA B O 1
ATOM 1847 N N . GLU B 1 28 ? 1.009 -24.812 2.861 1 95.31 28 GLU B N 1
ATOM 1848 C CA . GLU B 1 28 ? 0.586 -24.484 1.504 1 95.31 28 GLU B CA 1
ATOM 1849 C C . GLU B 1 28 ? 1.247 -23.188 1.02 1 95.31 28 GLU B C 1
ATOM 1851 O O . GLU B 1 28 ? 0.561 -22.234 0.683 1 95.31 28 GLU B O 1
ATOM 1856 N N . PRO B 1 29 ? 2.502 -23.203 0.986 1 96.25 29 PRO B N 1
ATOM 1857 C CA . PRO B 1 29 ? 3.262 -21.984 0.724 1 96.25 29 PRO B CA 1
ATOM 1858 C C . PRO B 1 29 ? 3.201 -21.547 -0.74 1 96.25 29 PRO B C 1
ATOM 1860 O O . PRO B 1 29 ? 3.133 -22.406 -1.634 1 96.25 29 PRO B O 1
ATOM 1863 N N . ILE B 1 30 ? 3.197 -20.266 -0.942 1 96 30 ILE B N 1
ATOM 1864 C CA . ILE B 1 30 ? 3.514 -19.625 -2.211 1 96 30 ILE B CA 1
ATOM 1865 C C . ILE B 1 30 ? 4.5 -18.484 -1.975 1 96 30 ILE B C 1
ATOM 1867 O O . ILE B 1 30 ? 4.41 -17.766 -0.972 1 96 30 ILE B O 1
ATOM 1871 N N . TRP B 1 31 ? 5.402 -18.359 -2.877 1 96.81 31 TRP B N 1
ATOM 1872 C CA . TRP B 1 31 ? 6.484 -17.391 -2.689 1 96.81 31 TRP B CA 1
ATOM 1873 C C . TRP B 1 31 ? 6.148 -16.062 -3.344 1 96.81 31 TRP B C 1
ATOM 1875 O O . TRP B 1 31 ? 5.609 -16.016 -4.453 1 96.81 31 TRP B O 1
ATOM 1885 N N . GLN B 1 32 ? 6.488 -15.008 -2.619 1 96.44 32 GLN B N 1
ATOM 1886 C CA . GLN B 1 32 ? 6.348 -13.648 -3.129 1 96.44 32 GLN B CA 1
ATOM 1887 C C . GLN B 1 32 ? 7.672 -12.891 -3.041 1 96.44 32 GLN B C 1
ATOM 1889 O O . GLN B 1 32 ? 8.484 -13.141 -2.148 1 96.44 32 GLN B O 1
ATOM 1894 N N . VAL B 1 33 ? 7.867 -12.094 -4.066 1 97.5 33 VAL B N 1
ATOM 1895 C CA . VAL B 1 33 ? 8.891 -11.055 -3.977 1 97.5 33 VAL B CA 1
ATOM 1896 C C . VAL B 1 33 ? 8.234 -9.719 -3.639 1 97.5 33 VAL B C 1
ATOM 1898 O O . VAL B 1 33 ? 7.293 -9.289 -4.309 1 97.5 33 VAL B O 1
ATOM 1901 N N . ARG B 1 34 ? 8.734 -9.102 -2.551 1 97.44 34 ARG B N 1
ATOM 1902 C CA . ARG B 1 34 ? 8.141 -7.867 -2.051 1 97.44 34 ARG B CA 1
ATOM 1903 C C . ARG B 1 34 ? 9.203 -6.785 -1.879 1 97.44 34 ARG B C 1
ATOM 1905 O O . ARG B 1 34 ? 10.398 -7.066 -1.937 1 97.44 34 ARG B O 1
ATOM 1912 N N . CYS B 1 35 ? 8.734 -5.633 -1.847 1 97.31 35 CYS B N 1
ATOM 1913 C CA . CYS B 1 35 ? 9.578 -4.527 -1.416 1 97.31 35 CYS B CA 1
ATOM 1914 C C . CYS B 1 35 ? 8.812 -3.57 -0.512 1 97.31 35 CYS B C 1
ATOM 1916 O O . CYS B 1 35 ? 7.578 -3.574 -0.502 1 97.31 35 CYS B O 1
ATOM 1918 N N . LYS B 1 36 ? 9.531 -2.842 0.272 1 96.06 36 LYS B N 1
ATOM 1919 C CA . LYS B 1 36 ? 8.953 -1.821 1.141 1 96.06 36 LYS B CA 1
ATOM 1920 C C . LYS B 1 36 ? 8.836 -0.482 0.416 1 96.06 36 LYS B C 1
ATOM 1922 O O . LYS B 1 36 ? 9.727 -0.109 -0.35 1 96.06 36 LYS B O 1
ATOM 1927 N N . ARG B 1 37 ? 7.699 0.13 0.614 1 95.06 37 ARG B N 1
ATOM 1928 C CA . ARG B 1 37 ? 7.465 1.488 0.135 1 95.06 37 ARG B CA 1
ATOM 1929 C C . ARG B 1 37 ? 7.133 2.426 1.29 1 95.06 37 ARG B C 1
ATOM 1931 O O . ARG B 1 37 ? 6.473 2.025 2.252 1 95.06 37 ARG B O 1
ATOM 1938 N N . TYR B 1 38 ? 7.586 3.652 1.141 1 95.19 38 TYR B N 1
ATOM 1939 C CA . TYR B 1 38 ? 7.297 4.672 2.141 1 95.19 38 TYR B CA 1
ATOM 1940 C C . TYR B 1 38 ? 6.395 5.758 1.569 1 95.19 38 TYR B C 1
ATOM 1942 O O . TYR B 1 38 ? 6.758 6.43 0.6 1 95.19 38 TYR B O 1
ATOM 1950 N N . LEU B 1 39 ? 5.273 5.883 2.182 1 96.25 39 LEU B N 1
ATOM 1951 C CA . LEU B 1 39 ? 4.273 6.848 1.73 1 96.25 39 LEU B CA 1
ATOM 1952 C C . LEU B 1 39 ? 4.082 7.953 2.762 1 96.25 39 LEU B C 1
ATOM 1954 O O . LEU B 1 39 ? 4.117 7.699 3.967 1 96.25 39 LEU B O 1
ATOM 1958 N N . PRO B 1 40 ? 3.861 9.18 2.225 1 96.19 40 PRO B N 1
ATOM 1959 C CA . PRO B 1 40 ? 3.543 10.242 3.184 1 96.19 40 PRO B CA 1
ATOM 1960 C C . PRO B 1 40 ? 2.342 9.898 4.062 1 96.19 40 PRO B C 1
ATOM 1962 O O . PRO B 1 40 ? 1.394 9.266 3.6 1 96.19 40 PRO B O 1
ATOM 1965 N N . THR B 1 41 ? 2.424 10.266 5.324 1 97 41 THR B N 1
ATOM 1966 C CA . THR B 1 41 ? 1.328 10.094 6.27 1 97 41 THR B CA 1
ATOM 1967 C C . THR B 1 41 ? 1.188 11.312 7.172 1 97 41 THR B C 1
ATOM 1969 O O . THR B 1 41 ? 1.99 12.25 7.086 1 97 41 THR B O 1
ATOM 1972 N N . GLU B 1 42 ? 0.071 11.344 7.891 1 92.88 42 GLU B N 1
ATOM 1973 C CA . GLU B 1 42 ? -0.092 12.352 8.93 1 92.88 42 GLU B CA 1
ATOM 1974 C C . GLU B 1 42 ? 0.786 12.047 10.141 1 92.88 42 GLU B C 1
ATOM 1976 O O . GLU B 1 42 ? 0.93 10.891 10.531 1 92.88 42 GLU B O 1
ATOM 1981 N N . GLU B 1 43 ? 1.342 13.117 10.664 1 92.62 43 GLU B N 1
ATOM 1982 C CA . GLU B 1 43 ? 2.188 12.945 11.844 1 92.62 43 GLU B CA 1
ATOM 1983 C C . GLU B 1 43 ? 1.47 12.141 12.922 1 92.62 43 GLU B C 1
ATOM 1985 O O . GLU B 1 43 ? 0.322 12.438 13.266 1 92.62 43 GLU B O 1
ATOM 1990 N N . GLY B 1 44 ? 2.131 11.148 13.414 1 91.19 44 GLY B N 1
ATOM 1991 C CA . GLY B 1 44 ? 1.584 10.375 14.516 1 91.19 44 GLY B CA 1
ATOM 1992 C C . GLY B 1 44 ? 0.709 9.219 14.055 1 91.19 44 GLY B C 1
ATOM 1993 O O . GLY B 1 44 ? 0.226 8.438 14.883 1 91.19 44 GLY B O 1
ATOM 1994 N N . TYR B 1 45 ? 0.488 9.094 12.844 1 91.5 45 TYR B N 1
ATOM 1995 C CA . TYR B 1 45 ? -0.371 8.023 12.344 1 91.5 45 TYR B CA 1
ATOM 1996 C C . TYR B 1 45 ? 0.429 7.023 11.523 1 91.5 45 TYR B C 1
ATOM 1998 O O . TYR B 1 45 ? 0.712 7.262 10.344 1 91.5 45 TYR B O 1
ATOM 2006 N N . ASP B 1 46 ? 0.654 5.816 12.117 1 92.75 46 ASP B N 1
ATOM 2007 C CA . ASP B 1 46 ? 1.4 4.711 11.523 1 92.75 46 ASP B CA 1
ATOM 2008 C C . ASP B 1 46 ? 2.732 5.191 10.945 1 92.75 46 ASP B C 1
ATOM 2010 O O . ASP B 1 46 ? 3.094 4.84 9.82 1 92.75 46 ASP B O 1
ATOM 2014 N N . GLU B 1 47 ? 3.322 6.07 11.641 1 95.56 47 GLU B N 1
ATOM 2015 C CA . GLU B 1 47 ? 4.562 6.699 11.188 1 95.56 47 GLU B CA 1
ATOM 2016 C C . GLU B 1 47 ? 5.758 5.777 11.414 1 95.56 47 GLU B C 1
ATOM 2018 O O . GLU B 1 47 ? 5.945 5.246 12.508 1 95.56 47 GLU B O 1
ATOM 2023 N N . HIS B 1 48 ? 6.5 5.562 10.344 1 97.38 48 HIS B N 1
ATOM 2024 C CA . HIS B 1 48 ? 7.746 4.809 10.445 1 97.38 48 HIS B CA 1
ATOM 2025 C C . HIS B 1 48 ? 8.93 5.727 10.703 1 97.38 48 HIS B C 1
ATOM 2027 O O . HIS B 1 48 ? 9.68 5.523 11.664 1 97.38 48 HIS B O 1
ATOM 2033 N N . HIS B 1 49 ? 9.164 6.754 9.922 1 97.69 49 HIS B N 1
ATOM 2034 C CA . HIS B 1 49 ? 10.18 7.797 10.047 1 97.69 49 HIS B CA 1
ATOM 2035 C C . HIS B 1 49 ? 9.75 9.078 9.344 1 97.69 49 HIS B C 1
ATOM 2037 O O . HIS B 1 49 ? 8.656 9.133 8.773 1 97.69 49 HIS B O 1
ATOM 2043 N N . TRP B 1 50 ? 10.453 10.094 9.477 1 97.69 50 TRP B N 1
ATOM 2044 C CA . TRP B 1 50 ? 10.172 11.305 8.719 1 97.69 50 TRP B CA 1
ATOM 2045 C C . TRP B 1 50 ? 11.398 11.734 7.914 1 97.69 50 TRP B C 1
ATOM 2047 O O . TRP B 1 50 ? 12.516 11.297 8.188 1 97.69 50 TRP B O 1
ATOM 2057 N N . GLU B 1 51 ? 11.164 12.461 6.883 1 97.44 51 GLU B N 1
ATOM 2058 C CA . GLU B 1 51 ? 12.203 12.875 5.938 1 97.44 51 GLU B CA 1
ATOM 2059 C C . GLU B 1 51 ? 12.102 14.367 5.629 1 97.44 51 GLU B C 1
ATOM 2061 O O . GLU B 1 51 ? 11.031 14.961 5.758 1 97.44 51 GLU B O 1
ATOM 2066 N N . ILE B 1 52 ? 13.242 14.953 5.34 1 97.81 52 ILE B N 1
ATOM 2067 C CA . ILE B 1 52 ? 13.273 16.266 4.699 1 97.81 52 ILE B CA 1
ATOM 2068 C C . ILE B 1 52 ? 13.414 16.094 3.189 1 97.81 52 ILE B C 1
ATOM 2070 O O . ILE B 1 52 ? 14.32 15.406 2.715 1 97.81 52 ILE B O 1
ATOM 2074 N N . VAL B 1 53 ? 12.484 16.688 2.445 1 96.44 53 VAL B N 1
ATOM 2075 C CA . VAL B 1 53 ? 12.438 16.516 1 1 96.44 53 VAL B CA 1
ATOM 2076 C C . VAL B 1 53 ? 12.422 17.859 0.304 1 96.44 53 VAL B C 1
ATOM 2078 O O . VAL B 1 53 ? 11.836 18.828 0.814 1 96.44 53 VAL B O 1
ATOM 2081 N N . ASP B 1 54 ? 13.164 17.922 -0.829 1 95.31 54 ASP B N 1
ATOM 2082 C CA . ASP B 1 54 ? 13.016 19.047 -1.736 1 95.31 54 ASP B CA 1
ATOM 2083 C C . ASP B 1 54 ? 11.75 18.922 -2.576 1 95.31 54 ASP B C 1
ATOM 2085 O O . ASP B 1 54 ? 11.695 18.109 -3.506 1 95.31 54 ASP B O 1
ATOM 2089 N N . THR B 1 55 ? 10.711 19.703 -2.334 1 91.19 55 THR B N 1
ATOM 2090 C CA . THR B 1 55 ? 9.398 19.531 -2.961 1 91.19 55 THR B CA 1
ATOM 2091 C C . THR B 1 55 ? 9.414 20.078 -4.387 1 91.19 55 THR B C 1
ATOM 2093 O O . THR B 1 55 ? 8.5 19.812 -5.168 1 91.19 55 THR B O 1
ATOM 2096 N N . ASP B 1 56 ? 10.398 20.844 -4.82 1 89.44 56 ASP B N 1
ATOM 2097 C CA . ASP B 1 56 ? 10.508 21.406 -6.168 1 89.44 56 ASP B CA 1
ATOM 2098 C C . ASP B 1 56 ? 11.289 20.453 -7.082 1 89.44 56 ASP B C 1
ATOM 2100 O O . ASP B 1 56 ? 11.219 20.578 -8.312 1 89.44 56 ASP B O 1
ATOM 2104 N N . GLY B 1 57 ? 12.031 19.594 -6.484 1 83.31 57 GLY B N 1
ATOM 2105 C CA . GLY B 1 57 ? 12.852 18.672 -7.266 1 83.31 57 GLY B CA 1
ATOM 2106 C C . GLY B 1 57 ? 12.219 17.312 -7.457 1 83.31 57 GLY B C 1
ATOM 2107 O O . GLY B 1 57 ? 11.008 17.203 -7.68 1 83.31 57 GLY B O 1
ATOM 2108 N N . ASP B 1 58 ? 13.047 16.328 -7.543 1 78 58 ASP B N 1
ATOM 2109 C CA . ASP B 1 58 ? 12.617 14.961 -7.824 1 78 58 ASP B CA 1
ATOM 2110 C C . ASP B 1 58 ? 12.094 14.273 -6.559 1 78 58 ASP B C 1
ATOM 2112 O O . ASP B 1 58 ? 11.961 13.055 -6.52 1 78 58 ASP B O 1
ATOM 2116 N N . ALA B 1 59 ? 11.758 15.117 -5.531 1 76.06 59 ALA B N 1
ATOM 2117 C CA . ALA B 1 59 ? 11.195 14.609 -4.285 1 76.06 59 ALA B CA 1
ATOM 2118 C C . ALA B 1 59 ? 12.117 13.578 -3.643 1 76.06 59 ALA B C 1
ATOM 2120 O O . ALA B 1 59 ? 11.656 12.586 -3.07 1 76.06 59 ALA B O 1
ATOM 2121 N N . THR B 1 60 ? 13.438 13.82 -3.818 1 85.25 60 THR B N 1
ATOM 2122 C CA . THR B 1 60 ? 14.43 12.961 -3.188 1 85.25 60 THR B CA 1
ATOM 2123 C C . THR B 1 60 ? 14.602 13.32 -1.715 1 85.25 60 THR B C 1
ATOM 2125 O O . THR B 1 60 ? 14.594 14.5 -1.353 1 85.25 60 THR B O 1
ATOM 2128 N N . ALA B 1 61 ? 14.719 12.273 -0.906 1 93.94 61 ALA B N 1
ATOM 2129 C CA . ALA B 1 61 ? 14.953 12.484 0.519 1 93.94 61 ALA B CA 1
ATOM 2130 C C . ALA B 1 61 ? 16.375 12.984 0.767 1 93.94 61 ALA B C 1
ATOM 2132 O O . ALA B 1 61 ? 17.344 12.344 0.367 1 93.94 61 ALA B O 1
ATOM 2133 N N . LEU B 1 62 ? 16.453 14.102 1.453 1 96.94 62 LEU B N 1
ATOM 2134 C CA . LEU B 1 62 ? 17.75 14.703 1.749 1 96.94 62 LEU B CA 1
ATOM 2135 C C . LEU B 1 62 ? 18.188 14.375 3.17 1 96.94 62 LEU B C 1
ATOM 2137 O O . LEU B 1 62 ? 19.375 14.484 3.496 1 96.94 62 LEU B O 1
ATOM 2141 N N . TYR B 1 63 ? 17.266 14.062 3.963 1 97.88 63 TYR B N 1
ATOM 2142 C CA . TYR B 1 63 ? 17.484 13.648 5.344 1 97.88 63 TYR B CA 1
ATOM 2143 C C . TYR B 1 63 ? 16.422 12.656 5.785 1 97.88 63 TYR B C 1
ATOM 2145 O O . TYR B 1 63 ? 15.234 12.812 5.457 1 97.88 63 TYR B O 1
ATOM 2153 N N . ARG B 1 64 ? 16.859 11.609 6.504 1 97.5 64 ARG B N 1
ATOM 2154 C CA . ARG B 1 64 ? 15.961 10.633 7.121 1 97.5 64 ARG B CA 1
ATOM 2155 C C . ARG B 1 64 ? 16.203 10.539 8.625 1 97.5 64 ARG B C 1
ATOM 2157 O O . ARG B 1 64 ? 17.344 10.422 9.07 1 97.5 64 ARG B O 1
ATOM 2164 N N . SER B 1 65 ? 15.141 10.539 9.32 1 97.38 65 SER B N 1
ATOM 2165 C CA . SER B 1 65 ? 15.25 10.57 10.781 1 97.38 65 SER B CA 1
ATOM 2166 C C . SER B 1 65 ? 15.797 9.258 11.32 1 97.38 65 SER B C 1
ATOM 2168 O O . SER B 1 65 ? 16.391 9.219 12.398 1 97.38 65 SER B O 1
ATOM 2170 N N . ASP B 1 66 ? 15.547 8.156 10.625 1 95.88 66 ASP B N 1
ATOM 2171 C CA . ASP B 1 66 ? 16 6.859 11.109 1 95.88 66 ASP B CA 1
ATOM 2172 C C . ASP B 1 66 ? 17.469 6.629 10.773 1 95.88 66 ASP B C 1
ATOM 2174 O O . ASP B 1 66 ? 18.094 5.715 11.312 1 95.88 66 ASP B O 1
ATOM 2178 N N . LYS B 1 67 ? 18.125 7.371 9.883 1 94.5 67 LYS B N 1
ATOM 2179 C CA . LYS B 1 67 ? 19.531 7.277 9.531 1 94.5 67 LYS B CA 1
ATOM 2180 C C . LYS B 1 67 ? 20.344 8.391 10.18 1 94.5 67 LYS B C 1
ATOM 2182 O O . LYS B 1 67 ? 21.531 8.227 10.469 1 94.5 67 LYS B O 1
ATOM 2187 N N . CYS B 1 68 ? 19.75 9.562 10.289 1 94.5 68 CYS B N 1
ATOM 2188 C CA . CYS B 1 68 ? 20.328 10.719 10.969 1 94.5 68 CYS B CA 1
ATOM 2189 C C . CYS B 1 68 ? 21.609 11.188 10.281 1 94.5 68 CYS B C 1
ATOM 2191 O O . CYS B 1 68 ? 22.578 11.555 10.938 1 94.5 68 CYS B O 1
ATOM 2193 N N . ASP B 1 69 ? 21.672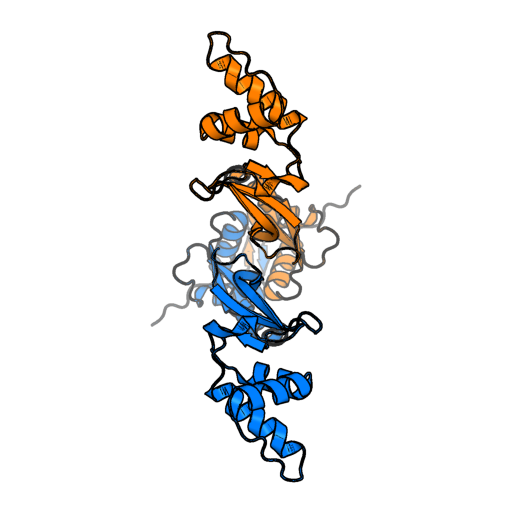 10.977 8.953 1 95.81 69 ASP B N 1
ATOM 2194 C CA . ASP B 1 69 ? 22.766 11.453 8.117 1 95.81 69 ASP B CA 1
ATOM 2195 C C . ASP B 1 69 ? 22.422 12.789 7.457 1 95.81 69 ASP B C 1
ATOM 2197 O O . ASP B 1 69 ? 21.484 12.859 6.648 1 95.81 69 ASP B O 1
ATOM 2201 N N . LYS B 1 70 ? 23.203 13.828 7.707 1 97.56 70 LYS B N 1
ATOM 2202 C CA . LYS B 1 70 ? 22.891 15.188 7.285 1 97.56 70 LYS B CA 1
ATOM 2203 C C . LYS B 1 70 ? 23.672 15.57 6.031 1 97.56 70 LYS B C 1
ATOM 2205 O O . LYS B 1 70 ? 23.516 16.688 5.523 1 97.56 70 LYS B O 1
ATOM 2210 N N . GLN B 1 71 ? 24.422 14.711 5.535 1 97.62 71 GLN B N 1
ATOM 2211 C CA . GLN B 1 71 ? 25.359 15.031 4.461 1 97.62 71 GLN B CA 1
ATOM 2212 C C . GLN B 1 71 ? 24.609 15.539 3.225 1 97.62 71 GLN B C 1
ATOM 2214 O O . GLN B 1 71 ? 24.906 16.625 2.719 1 97.62 71 GLN B O 1
ATOM 2219 N N . ALA B 1 72 ? 23.656 14.781 2.77 1 97.19 72 ALA B N 1
ATOM 2220 C CA . ALA B 1 72 ? 22.922 15.148 1.564 1 97.19 72 ALA B CA 1
ATOM 2221 C C . ALA B 1 72 ? 22.203 16.484 1.75 1 97.19 72 ALA B C 1
ATOM 2223 O O . ALA B 1 72 ? 22.141 17.297 0.826 1 97.19 72 ALA B O 1
ATOM 2224 N N . LEU B 1 73 ? 21.641 16.641 2.93 1 98.06 73 LEU B N 1
ATOM 2225 C CA . LEU B 1 73 ? 20.938 17.891 3.236 1 98.06 73 LEU B CA 1
ATOM 2226 C C . LEU B 1 73 ? 21.906 19.078 3.219 1 98.06 73 LEU B C 1
ATOM 2228 O O . LEU B 1 73 ? 21.609 20.109 2.615 1 98.06 73 LEU B O 1
ATOM 2232 N N . ALA B 1 74 ? 23 18.906 3.787 1 97.81 74 ALA B N 1
ATOM 2233 C CA . ALA B 1 74 ? 24.031 19.953 3.82 1 97.81 74 ALA B CA 1
ATOM 2234 C C . ALA B 1 74 ? 24.5 20.312 2.412 1 97.81 74 ALA B C 1
ATOM 2236 O O . ALA B 1 74 ? 24.625 21.484 2.066 1 97.81 74 ALA B O 1
ATOM 2237 N N . GLU B 1 75 ? 24.766 19.297 1.671 1 97 75 GLU B N 1
ATOM 2238 C CA . GLU B 1 75 ? 25.234 19.484 0.304 1 97 75 GLU B CA 1
ATOM 2239 C C . GLU B 1 75 ? 24.188 20.203 -0.544 1 97 75 GLU B C 1
ATOM 2241 O O . GLU B 1 75 ? 24.516 21.062 -1.355 1 97 75 GLU B O 1
ATOM 2246 N N . TRP B 1 76 ? 22.984 19.812 -0.365 1 96.56 76 TRP B N 1
ATOM 2247 C CA . TRP B 1 76 ? 21.891 20.469 -1.094 1 96.56 76 TRP B CA 1
ATOM 2248 C C . TRP B 1 76 ? 21.828 21.953 -0.773 1 96.56 76 TRP B C 1
ATOM 2250 O O . TRP B 1 76 ? 21.734 22.781 -1.678 1 96.56 76 TRP B O 1
ATOM 2260 N N . LEU B 1 77 ? 21.891 22.266 0.483 1 97 77 LEU B N 1
ATOM 2261 C CA . LEU B 1 77 ? 21.828 23.656 0.917 1 97 77 LEU B CA 1
ATOM 2262 C C . LEU B 1 77 ? 22.984 24.453 0.331 1 97 77 LEU B C 1
ATOM 2264 O O . LEU B 1 77 ? 22.781 25.562 -0.175 1 97 77 LEU B O 1
ATOM 2268 N N . ALA B 1 78 ? 24.172 23.922 0.353 1 95.31 78 ALA B N 1
ATOM 2269 C CA . ALA B 1 78 ? 25.359 24.594 -0.164 1 95.31 78 ALA B CA 1
ATOM 2270 C C . ALA B 1 78 ? 25.219 24.875 -1.659 1 95.31 78 ALA B C 1
ATOM 2272 O O . ALA B 1 78 ? 25.656 25.922 -2.143 1 95.31 78 ALA B O 1
ATOM 2273 N N . GLU B 1 79 ? 24.594 23.938 -2.336 1 94.38 79 GLU B N 1
ATOM 2274 C CA . GLU B 1 79 ? 24.469 24.031 -3.789 1 94.38 79 GLU B CA 1
ATOM 2275 C C . GLU B 1 79 ? 23.328 24.953 -4.191 1 94.38 79 GLU B C 1
ATOM 2277 O O . GLU B 1 79 ? 23.391 25.625 -5.223 1 94.38 79 GLU B O 1
ATOM 2282 N N . ASN B 1 80 ? 22.297 25.047 -3.402 1 94.19 80 ASN B N 1
ATOM 2283 C CA . ASN B 1 80 ? 21.062 25.641 -3.898 1 94.19 80 ASN B CA 1
ATOM 2284 C C . ASN B 1 80 ? 20.75 26.969 -3.201 1 94.19 80 ASN B C 1
ATOM 2286 O O . ASN B 1 80 ? 19.984 27.781 -3.713 1 94.19 80 ASN B O 1
ATOM 2290 N N . ASP B 1 81 ? 21.359 27.172 -2.016 1 94.62 81 ASP B N 1
ATOM 2291 C CA . ASP B 1 81 ? 21 28.375 -1.282 1 94.62 81 ASP B CA 1
ATOM 2292 C C . ASP B 1 81 ? 22.188 28.922 -0.495 1 94.62 81 ASP B C 1
ATOM 2294 O O . ASP B 1 81 ? 22.203 28.859 0.736 1 94.62 81 ASP B O 1
ATOM 2298 N N . HIS B 1 82 ? 23.016 29.578 -1.183 1 92 82 HIS B N 1
ATOM 2299 C CA . HIS B 1 82 ? 24.234 30.125 -0.584 1 92 82 HIS B CA 1
ATOM 2300 C C . HIS B 1 82 ? 23.906 31.234 0.411 1 92 82 HIS B C 1
ATOM 2302 O O . HIS B 1 82 ? 24.578 31.375 1.43 1 92 82 HIS B O 1
ATOM 2308 N N . GLN B 1 83 ? 22.938 31.953 0.022 1 94.19 83 GLN B N 1
ATOM 2309 C CA . GLN B 1 83 ? 22.547 33.062 0.915 1 94.19 83 GLN B CA 1
ATOM 2310 C C . GLN B 1 83 ? 22.078 32.5 2.262 1 94.19 83 GLN B C 1
ATOM 2312 O O . GLN B 1 83 ? 22.453 33.031 3.312 1 94.19 83 GLN B O 1
ATOM 2317 N N . TRP B 1 84 ? 21.234 31.484 2.225 1 96.12 84 TRP B N 1
ATOM 2318 C CA . TRP B 1 84 ? 20.781 30.859 3.465 1 96.12 84 TRP B CA 1
ATOM 2319 C C . TRP B 1 84 ? 21.969 30.328 4.262 1 96.12 84 TRP B C 1
ATOM 2321 O O . TRP B 1 84 ? 22.047 30.516 5.48 1 96.12 84 TRP B O 1
ATOM 2331 N N . CYS B 1 85 ? 22.891 29.766 3.605 1 95.19 85 CYS B N 1
ATOM 2332 C CA . CYS B 1 85 ? 24.078 29.203 4.254 1 95.19 85 CYS B CA 1
ATOM 2333 C C . CYS B 1 85 ? 24.891 30.297 4.941 1 95.19 85 CYS B C 1
ATOM 2335 O O . CYS B 1 85 ? 25.297 30.141 6.094 1 95.19 85 CYS B O 1
ATOM 2337 N N . SER B 1 86 ? 25.094 31.297 4.199 1 92.62 86 SER B N 1
ATOM 2338 C CA . SER B 1 86 ? 25.875 32.406 4.738 1 92.62 86 SER B CA 1
ATOM 2339 C C . SER B 1 86 ? 25.188 33 5.973 1 92.62 86 SER B C 1
ATOM 2341 O O . SER B 1 86 ? 25.859 33.25 6.988 1 92.62 86 SER B O 1
ATOM 2343 N N . ASN B 1 87 ? 23.875 33.219 5.859 1 95.06 87 ASN B N 1
ATOM 2344 C CA . ASN B 1 87 ? 23.125 33.75 6.984 1 95.06 87 ASN B CA 1
ATOM 2345 C C . ASN B 1 87 ? 23.203 32.812 8.195 1 95.06 87 ASN B C 1
ATOM 2347 O O . ASN B 1 87 ? 23.359 33.281 9.328 1 95.06 87 ASN B O 1
ATOM 2351 N N . TRP B 1 88 ? 23.062 31.547 7.922 1 95.56 88 TRP B N 1
ATOM 2352 C CA . TRP B 1 88 ? 23.094 30.578 9.008 1 95.56 88 TRP B CA 1
ATOM 2353 C C . TRP B 1 88 ? 24.453 30.562 9.688 1 95.56 88 TRP B C 1
ATOM 2355 O O . TRP B 1 88 ? 24.547 30.5 10.922 1 95.56 88 TRP B O 1
ATOM 2365 N N . LEU B 1 89 ? 25.578 30.594 8.977 1 93.69 89 LEU B N 1
ATOM 2366 C CA . LEU B 1 89 ? 26.922 30.672 9.539 1 93.69 89 LEU B CA 1
ATOM 2367 C C . LEU B 1 89 ? 27.078 31.906 10.422 1 93.69 89 LEU B C 1
ATOM 2369 O O . LEU B 1 89 ? 27.625 31.812 11.523 1 93.69 89 LEU B O 1
ATOM 2373 N N . PHE B 1 90 ? 26.625 32.969 9.883 1 92.75 90 PHE B N 1
ATOM 2374 C CA . PHE B 1 90 ? 26.688 34.219 10.617 1 92.75 90 PHE B CA 1
ATOM 2375 C C . PHE B 1 90 ? 25.938 34.125 11.938 1 92.75 90 PHE B C 1
ATOM 2377 O O . PHE B 1 90 ? 26.484 34.469 12.992 1 92.75 90 PHE B O 1
ATOM 2384 N N . ASP B 1 91 ? 24.703 33.594 11.906 1 94 91 ASP B N 1
ATOM 2385 C CA . ASP B 1 91 ? 23.844 33.469 13.078 1 94 91 ASP B CA 1
ATOM 2386 C C . ASP B 1 91 ? 24.453 32.531 14.117 1 94 91 ASP B C 1
ATOM 2388 O O . ASP B 1 91 ? 24.109 32.594 15.297 1 94 91 ASP B O 1
ATOM 2392 N N . ASN B 1 92 ? 25.312 31.688 13.734 1 93.31 92 ASN B N 1
ATOM 2393 C CA . ASN B 1 92 ? 25.891 30.703 14.641 1 93.31 92 ASN B CA 1
ATOM 2394 C C . ASN B 1 92 ? 27.344 31.016 14.953 1 93.31 92 ASN B C 1
ATOM 2396 O O . ASN B 1 92 ? 28.078 30.172 15.484 1 93.31 92 ASN B O 1
ATOM 2400 N N . ASP B 1 93 ? 27.828 32.156 14.586 1 91.25 93 ASP B N 1
ATOM 2401 C CA . ASP B 1 93 ? 29.141 32.719 14.906 1 91.25 93 ASP B CA 1
ATOM 2402 C C . ASP B 1 93 ? 30.25 31.828 14.336 1 91.25 93 ASP B C 1
ATOM 2404 O O . ASP B 1 93 ? 31.219 31.531 15.031 1 91.25 93 ASP B O 1
ATOM 2408 N N . ILE B 1 94 ? 30.016 31.375 13.172 1 87.31 94 ILE B N 1
ATOM 2409 C CA . ILE B 1 94 ? 31.031 30.578 12.484 1 87.31 94 ILE B CA 1
ATOM 2410 C C . ILE B 1 94 ? 31.703 31.422 11.406 1 87.31 94 ILE B C 1
ATOM 2412 O O . ILE B 1 94 ? 31.031 31.969 10.523 1 87.31 94 ILE B O 1
ATOM 2416 N N . ASP B 1 95 ? 32.938 31.719 11.57 1 77.06 95 ASP B N 1
ATOM 2417 C CA . ASP B 1 95 ? 33.688 32.531 10.633 1 77.06 95 ASP B CA 1
ATOM 2418 C C . ASP B 1 95 ? 33.781 31.891 9.258 1 77.06 95 ASP B C 1
ATOM 2420 O O . ASP B 1 95 ? 34.188 30.719 9.141 1 77.06 95 ASP B O 1
ATOM 2424 N N . GLU B 1 96 ? 33.062 32.5 8.344 1 66.56 96 GLU B N 1
ATOM 2425 C CA . GLU B 1 96 ? 33.188 32.094 6.953 1 66.56 96 GLU B CA 1
ATOM 2426 C C . GLU B 1 96 ? 34.625 32.281 6.445 1 66.56 96 GLU B C 1
ATOM 2428 O O . GLU B 1 96 ? 35.312 33.219 6.863 1 66.56 96 GLU B O 1
ATOM 2433 N N . VAL B 1 97 ? 35.406 31.375 6.574 1 57.62 97 VAL B N 1
ATOM 2434 C CA . VAL B 1 97 ? 36.75 31.656 6.133 1 57.62 97 VAL B CA 1
ATOM 2435 C C . VAL B 1 97 ? 36.75 32.406 4.805 1 57.62 97 VAL B C 1
ATOM 2437 O O . VAL B 1 97 ? 36.125 31.953 3.842 1 57.62 97 VAL B O 1
ATOM 2440 N N . CYS B 1 98 ? 36.656 33.719 4.855 1 51.12 98 CYS B N 1
ATOM 2441 C CA . CYS B 1 98 ? 36.781 34.594 3.701 1 51.12 98 CYS B CA 1
ATOM 2442 C C . CYS B 1 98 ? 37.875 34.094 2.754 1 51.12 98 CYS B C 1
ATOM 2444 O O . CYS B 1 98 ? 38.312 34.812 1.86 1 51.12 98 CYS B O 1
ATOM 2446 N N . HIS B 1 99 ? 38.844 33.188 3.113 1 47.84 99 HIS B N 1
ATOM 2447 C CA . HIS B 1 99 ? 39.844 33.25 2.068 1 47.84 99 HIS B CA 1
ATOM 2448 C C . HIS B 1 99 ? 39.25 32.969 0.698 1 47.84 99 HIS B C 1
ATOM 2450 O O . HIS B 1 99 ? 38.156 32.406 0.603 1 47.84 99 HIS B O 1
ATOM 2456 N N . ASP B 1 100 ? 39.938 33.188 -0.499 1 49.62 100 ASP B N 1
ATOM 2457 C CA . ASP B 1 100 ? 39.75 33.25 -1.947 1 49.62 100 ASP B CA 1
ATOM 2458 C C . ASP B 1 100 ? 38.875 32.094 -2.426 1 49.62 100 ASP B C 1
ATOM 2460 O O . ASP B 1 100 ? 38.438 32.062 -3.578 1 49.62 100 ASP B O 1
ATOM 2464 N N . VAL B 1 101 ? 39.031 30.672 -2.146 1 52.25 101 VAL B N 1
ATOM 2465 C CA . VAL B 1 101 ? 38.656 29.594 -3.062 1 52.25 101 VAL B CA 1
ATOM 2466 C C . VAL B 1 101 ? 37.281 29.031 -2.674 1 52.25 101 VAL B C 1
ATOM 2468 O O . VAL B 1 101 ? 37.062 28.672 -1.519 1 52.25 101 VAL B O 1
ATOM 2471 N N . THR B 1 102 ? 36.156 29.297 -3.398 1 53.5 102 THR B N 1
ATOM 2472 C CA . THR B 1 102 ? 34.781 28.812 -3.422 1 53.5 102 THR B CA 1
ATOM 2473 C C . THR B 1 102 ? 34.688 27.438 -2.744 1 53.5 102 THR B C 1
ATOM 2475 O O . THR B 1 102 ? 33.75 27.188 -2.004 1 53.5 102 THR B O 1
ATOM 2478 N N . HIS B 1 103 ? 35.594 26.625 -3.072 1 61.69 103 HIS B N 1
ATOM 2479 C CA . HIS B 1 103 ? 35.594 25.25 -2.574 1 61.69 103 HIS B CA 1
ATOM 2480 C C . HIS B 1 103 ? 35.75 25.219 -1.058 1 61.69 103 HIS B C 1
ATOM 2482 O O . HIS B 1 103 ? 35.25 24.297 -0.394 1 61.69 103 HIS B O 1
ATOM 2488 N N . ALA B 1 104 ? 36.062 26.469 -0.485 1 78.31 104 ALA B N 1
ATOM 2489 C CA . ALA B 1 104 ? 36.344 26.547 0.948 1 78.31 104 ALA B CA 1
ATOM 2490 C C . ALA B 1 104 ? 35.094 26.859 1.736 1 78.31 104 ALA B C 1
ATOM 2492 O O . ALA B 1 104 ? 34.844 26.266 2.791 1 78.31 104 ALA B O 1
ATOM 2493 N N . PHE B 1 105 ? 34.219 27.641 1.032 1 85.69 105 PHE B N 1
ATOM 2494 C CA . PHE B 1 105 ? 32.969 28.016 1.717 1 85.69 105 PHE B CA 1
ATOM 2495 C C . PHE B 1 105 ? 32.094 26.797 1.952 1 85.69 105 PHE B C 1
ATOM 2497 O O . PHE B 1 105 ? 31.625 26.562 3.072 1 85.69 105 PHE B O 1
ATOM 2504 N N . ASP B 1 106 ? 31.859 26.078 0.866 1 90.12 106 ASP B N 1
ATOM 2505 C CA . ASP B 1 106 ? 30.984 24.906 0.936 1 90.12 106 ASP B CA 1
ATOM 2506 C C . ASP B 1 106 ? 31.484 23.906 1.974 1 90.12 106 ASP B C 1
ATOM 2508 O O . ASP B 1 106 ? 30.688 23.359 2.74 1 90.12 106 ASP B O 1
ATOM 2512 N N . GLU B 1 107 ? 32.719 23.719 1.974 1 90.69 107 GLU B N 1
ATOM 2513 C CA . GLU B 1 107 ? 33.312 22.766 2.906 1 90.69 107 GLU B CA 1
ATOM 2514 C C . GLU B 1 107 ? 33.125 23.234 4.352 1 90.69 107 GLU B C 1
ATOM 2516 O O . GLU B 1 107 ? 32.812 22.422 5.227 1 90.69 107 GLU B O 1
ATOM 2521 N N . VAL B 1 108 ? 33.375 24.469 4.539 1 91 108 VAL B N 1
ATOM 2522 C CA . VAL B 1 108 ? 33.219 25.031 5.879 1 91 108 VAL B CA 1
ATOM 2523 C C . VAL B 1 108 ? 31.75 24.891 6.324 1 91 108 VAL B C 1
ATOM 2525 O O . VAL B 1 108 ? 31.469 24.438 7.434 1 91 108 VAL B O 1
ATOM 2528 N N . PHE B 1 109 ? 30.844 25.328 5.453 1 94.5 109 PHE B N 1
ATOM 2529 C CA . PHE B 1 109 ? 29.438 25.234 5.777 1 94.5 109 PHE B CA 1
ATOM 2530 C C . PHE B 1 109 ? 29.031 23.797 6.082 1 94.5 109 PHE B C 1
ATOM 2532 O O . PHE B 1 109 ? 28.422 23.531 7.121 1 94.5 109 PHE B O 1
ATOM 2539 N N . ILE B 1 110 ? 29.344 22.891 5.176 1 95.75 110 ILE B N 1
ATOM 2540 C CA . ILE B 1 110 ? 28.906 21.5 5.281 1 95.75 110 ILE B CA 1
ATOM 2541 C C . ILE B 1 110 ? 29.406 20.906 6.602 1 95.75 110 ILE B C 1
ATOM 2543 O O . ILE B 1 110 ? 28.625 20.281 7.34 1 95.75 110 ILE B O 1
ATOM 2547 N N . ASN B 1 111 ? 30.656 21.141 6.945 1 94.25 111 ASN B N 1
ATOM 2548 C CA . ASN B 1 111 ? 31.219 20.609 8.18 1 94.25 111 ASN B CA 1
ATOM 2549 C C . ASN B 1 111 ? 30.547 21.203 9.406 1 94.25 111 ASN B C 1
ATOM 2551 O O . ASN B 1 111 ? 30.188 20.469 10.336 1 94.25 111 ASN B O 1
ATOM 2555 N N . ALA B 1 112 ? 30.328 22.438 9.344 1 94.75 112 ALA B N 1
ATOM 2556 C CA . ALA B 1 112 ? 29.688 23.109 10.469 1 94.75 112 ALA B CA 1
ATOM 2557 C C . ALA B 1 112 ? 28.25 22.656 10.633 1 94.75 112 ALA B C 1
ATOM 2559 O O . ALA B 1 112 ? 27.781 22.422 11.75 1 94.75 112 ALA B O 1
ATOM 2560 N N . PHE B 1 113 ? 27.531 22.625 9.539 1 97.06 113 PHE B N 1
ATOM 2561 C CA . PHE B 1 113 ? 26.125 22.234 9.531 1 97.06 113 PHE B CA 1
ATOM 2562 C C . PHE B 1 113 ? 25.953 20.828 10.109 1 97.06 113 PHE B C 1
ATOM 2564 O O . PHE B 1 113 ? 25.094 20.609 10.961 1 97.06 113 PHE B O 1
ATOM 2571 N N . ILE B 1 114 ? 26.719 19.891 9.664 1 97 114 ILE B N 1
ATOM 2572 C CA . ILE B 1 114 ? 26.656 18.516 10.125 1 97 114 ILE B CA 1
ATOM 2573 C C . ILE B 1 114 ? 26.906 18.453 11.633 1 97 114 ILE B C 1
ATOM 2575 O O . ILE B 1 114 ? 26.234 17.703 12.352 1 97 114 ILE B O 1
ATOM 2579 N N . ASP B 1 115 ? 27.766 19.297 12.094 1 95.38 115 ASP B N 1
ATOM 2580 C CA . ASP B 1 115 ? 28.172 19.281 13.492 1 95.38 115 ASP B CA 1
ATOM 2581 C C . ASP B 1 115 ? 27.141 19.953 14.383 1 95.38 115 ASP B C 1
ATOM 2583 O O . ASP B 1 115 ? 26.828 19.469 15.477 1 95.38 115 ASP B O 1
ATOM 2587 N N . LYS B 1 116 ? 26.562 21.031 13.875 1 95.44 116 LYS B N 1
ATOM 2588 C CA . LYS B 1 116 ? 25.891 21.906 14.812 1 95.44 116 LYS B CA 1
ATOM 2589 C C . LYS B 1 116 ? 24.375 21.906 14.586 1 95.44 116 LYS B C 1
ATOM 2591 O O . LYS B 1 116 ? 23.609 22.172 15.5 1 95.44 116 LYS B O 1
ATOM 2596 N N . PHE B 1 117 ? 23.922 21.703 13.383 1 97.12 117 PHE B N 1
ATOM 2597 C CA . PHE B 1 117 ? 22.5 21.828 13.094 1 97.12 117 PHE B CA 1
ATOM 2598 C C . PHE B 1 117 ? 21.734 20.625 13.625 1 97.12 117 PHE B C 1
ATOM 2600 O O . PHE B 1 117 ? 22.062 19.484 13.297 1 97.12 117 PHE B O 1
ATOM 2607 N N . ASN B 1 118 ? 20.797 20.859 14.461 1 96.81 118 ASN B N 1
ATOM 2608 C CA . ASN B 1 118 ? 19.906 19.812 14.945 1 96.81 118 ASN B CA 1
ATOM 2609 C C . ASN B 1 118 ? 18.641 19.719 14.117 1 96.81 118 ASN B C 1
ATOM 2611 O O . ASN B 1 118 ? 17.688 20.469 14.352 1 96.81 118 ASN B O 1
ATOM 2615 N N . VAL B 1 119 ? 18.547 18.766 13.273 1 96.25 119 VAL B N 1
ATOM 2616 C CA . VAL B 1 119 ? 17.453 18.656 12.32 1 96.25 119 VAL B CA 1
ATOM 2617 C C . VAL B 1 119 ? 16.141 18.406 13.062 1 96.25 119 VAL B C 1
ATOM 2619 O O . VAL B 1 119 ? 15.094 18.906 12.664 1 96.25 119 VAL B O 1
ATOM 2622 N N . GLU B 1 120 ? 16.078 17.641 14.148 1 93.31 120 GLU B N 1
ATOM 2623 C CA . GLU B 1 120 ? 14.891 17.281 14.898 1 93.31 120 GLU B CA 1
ATOM 2624 C C . GLU B 1 120 ? 14.203 18.516 15.477 1 93.31 120 GLU B C 1
ATOM 2626 O O . GLU B 1 120 ? 12.977 18.641 15.398 1 93.31 120 GLU B O 1
ATOM 2631 N N . SER B 1 121 ? 14.984 19.406 15.93 1 95 121 SER B N 1
ATOM 2632 C CA . SER B 1 121 ? 14.414 20.562 16.609 1 95 121 SER B CA 1
ATOM 2633 C C . SER B 1 121 ? 14.32 21.766 15.68 1 95 121 SER B C 1
ATOM 2635 O O . SER B 1 121 ? 13.453 22.625 15.852 1 95 121 SER B O 1
ATOM 2637 N N . ASP B 1 122 ? 15.172 21.797 14.625 1 95.88 122 ASP B N 1
ATOM 2638 C CA . ASP B 1 122 ? 15.328 23.062 13.906 1 95.88 122 ASP B CA 1
ATOM 2639 C C . ASP B 1 122 ? 14.883 22.906 12.453 1 95.88 122 ASP B C 1
ATOM 2641 O O . ASP B 1 122 ? 15.102 23.812 11.641 1 95.88 122 ASP B O 1
ATOM 2645 N N . HIS B 1 123 ? 14.188 21.844 12.078 1 96.5 123 HIS B N 1
ATOM 2646 C CA . HIS B 1 123 ? 13.805 21.594 10.695 1 96.5 123 HIS B CA 1
ATOM 2647 C C . HIS B 1 123 ? 12.93 22.719 10.156 1 96.5 123 HIS B C 1
ATOM 2649 O O . HIS B 1 123 ? 12.922 22.984 8.945 1 96.5 123 HIS B O 1
ATOM 2655 N N . ASP B 1 124 ? 12.258 23.438 10.992 1 95.38 124 ASP B N 1
ATOM 2656 C CA . ASP B 1 124 ? 11.367 24.516 10.57 1 95.38 124 ASP B CA 1
ATOM 2657 C C . ASP B 1 124 ? 12.156 25.734 10.078 1 95.38 124 ASP B C 1
ATOM 2659 O O . ASP B 1 124 ? 11.602 26.625 9.438 1 95.38 124 ASP B O 1
ATOM 2663 N N . GLN B 1 125 ? 13.43 25.797 10.328 1 96.25 125 GLN B N 1
ATOM 2664 C CA . GLN B 1 125 ? 14.289 26.906 9.914 1 96.25 125 GLN B CA 1
ATOM 2665 C C . GLN B 1 125 ? 14.797 26.703 8.492 1 96.25 125 GLN B C 1
ATOM 2667 O O . GLN B 1 125 ? 15.328 27.641 7.879 1 96.25 125 GLN B O 1
ATOM 2672 N N . LEU B 1 126 ? 14.648 25.516 7.938 1 97.69 126 LEU B N 1
ATOM 2673 C CA . LEU B 1 126 ? 15.148 25.234 6.598 1 97.69 126 LEU B CA 1
ATOM 2674 C C . LEU B 1 126 ? 14.383 26.016 5.547 1 97.69 126 LEU B C 1
ATOM 2676 O O . LEU B 1 126 ? 13.188 26.297 5.719 1 97.69 126 LEU B O 1
ATOM 2680 N N . PRO B 1 127 ? 15.031 26.391 4.539 1 96.62 127 PRO B N 1
ATOM 2681 C CA . PRO B 1 127 ? 14.375 27.219 3.52 1 96.62 127 PRO B CA 1
ATOM 2682 C C . PRO B 1 127 ? 13.453 26.422 2.613 1 96.62 127 PRO B C 1
ATOM 2684 O O . PRO B 1 127 ? 13.617 25.203 2.479 1 96.62 127 PRO B O 1
ATOM 2687 N N . ASP B 1 128 ? 12.508 27.172 1.987 1 93.25 128 ASP B N 1
ATOM 2688 C CA . ASP B 1 128 ? 11.789 26.578 0.86 1 93.25 128 ASP B CA 1
ATOM 2689 C C . ASP B 1 128 ? 12.75 26.188 -0.257 1 93.25 128 ASP B C 1
ATOM 2691 O O . ASP B 1 128 ? 13.773 26.844 -0.469 1 93.25 128 ASP B O 1
ATOM 2695 N N . PRO B 1 129 ? 12.5 25.125 -0.798 1 94.94 129 PRO B N 1
ATOM 2696 C CA . PRO B 1 129 ? 11.305 24.281 -0.788 1 94.94 129 PRO B CA 1
ATOM 2697 C C . PRO B 1 129 ? 11.461 23.047 0.105 1 94.94 129 PRO B C 1
ATOM 2699 O O . PRO B 1 129 ? 10.766 22.047 -0.097 1 94.94 129 PRO B O 1
ATOM 2702 N N . LEU B 1 130 ? 12.414 23.062 1.031 1 96.31 130 LEU B N 1
ATOM 2703 C CA . LEU B 1 130 ? 12.633 21.922 1.908 1 96.31 130 LEU B CA 1
ATOM 2704 C C . LEU B 1 130 ? 11.469 21.75 2.885 1 96.31 130 LEU B C 1
ATOM 2706 O O . LEU B 1 130 ? 11.109 22.703 3.594 1 96.31 130 LEU B O 1
ATOM 2710 N N . LYS B 1 131 ? 10.898 20.516 2.855 1 95.19 131 LYS B N 1
ATOM 2711 C CA . LYS B 1 131 ? 9.75 20.234 3.713 1 95.19 131 LYS B CA 1
ATOM 2712 C C . LYS B 1 131 ? 9.898 18.891 4.418 1 95.19 131 LYS B C 1
ATOM 2714 O O . LYS B 1 131 ? 10.492 17.969 3.877 1 95.19 131 LYS B O 1
ATOM 2719 N N . LYS B 1 132 ? 9.32 18.891 5.59 1 96.69 132 LYS B N 1
ATOM 2720 C CA . LYS B 1 132 ? 9.312 17.672 6.391 1 96.69 132 LYS B CA 1
ATOM 2721 C C . LYS B 1 132 ? 8.086 16.828 6.086 1 96.69 132 LYS B C 1
ATOM 2723 O O . LYS B 1 132 ? 6.965 17.328 6.047 1 96.69 132 LYS B O 1
ATOM 2728 N N . PHE B 1 133 ? 8.312 15.531 5.82 1 96.38 133 PHE B N 1
ATOM 2729 C CA . PHE B 1 133 ? 7.238 14.578 5.59 1 96.38 133 PHE B CA 1
ATOM 2730 C C . PHE B 1 133 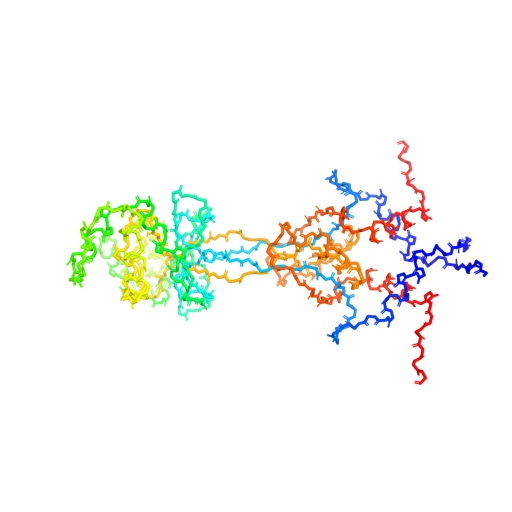? 7.348 13.398 6.551 1 96.38 133 PHE B C 1
ATOM 2732 O O . PHE B 1 133 ? 8.43 12.852 6.75 1 96.38 133 PHE B O 1
ATOM 2739 N N . HIS B 1 134 ? 6.258 13.109 7.188 1 97.25 134 HIS B N 1
ATOM 2740 C CA . HIS B 1 134 ? 6.16 11.844 7.906 1 97.25 134 HIS B CA 1
ATOM 2741 C C . HIS B 1 134 ? 5.789 10.703 6.965 1 97.25 134 HIS B C 1
ATOM 2743 O O . HIS B 1 134 ? 4.953 10.867 6.078 1 97.25 134 HIS B O 1
ATOM 2749 N N . LEU B 1 135 ? 6.43 9.578 7.148 1 97.56 135 LEU B N 1
ATOM 2750 C CA . LEU B 1 135 ? 6.238 8.484 6.199 1 97.56 135 LEU B CA 1
ATOM 2751 C C . LEU B 1 135 ? 5.734 7.23 6.906 1 97.56 135 LEU B C 1
ATOM 2753 O O . LEU B 1 135 ? 6.176 6.918 8.016 1 97.56 135 LEU B O 1
ATOM 2757 N N . GLN B 1 136 ? 4.836 6.535 6.309 1 97.75 136 GLN B N 1
ATOM 2758 C CA . GLN B 1 136 ? 4.41 5.203 6.73 1 97.75 136 GLN B CA 1
ATOM 2759 C C . GLN B 1 136 ? 4.984 4.125 5.812 1 97.75 136 GLN B C 1
ATOM 2761 O O . GLN B 1 136 ? 5.184 4.359 4.617 1 97.75 136 GLN B O 1
ATOM 2766 N N . GLU B 1 137 ? 5.234 2.975 6.414 1 96.81 137 GLU B N 1
ATOM 2767 C CA . GLU B 1 137 ? 5.809 1.858 5.672 1 96.81 137 GLU B CA 1
ATOM 2768 C C . GLU B 1 137 ? 4.719 0.934 5.137 1 96.81 137 GLU B C 1
ATOM 2770 O O . GLU B 1 137 ? 3.809 0.545 5.871 1 96.81 137 GLU B O 1
ATOM 2775 N N . THR B 1 138 ? 4.754 0.693 3.84 1 95.88 138 THR B N 1
ATOM 2776 C CA . THR B 1 138 ? 3.877 -0.289 3.211 1 95.88 138 THR B CA 1
ATOM 2777 C C . THR B 1 138 ? 4.691 -1.336 2.455 1 95.88 138 THR B C 1
ATOM 2779 O O . THR B 1 138 ? 5.887 -1.147 2.219 1 95.88 138 THR B O 1
ATOM 2782 N N . GLU B 1 139 ? 4.035 -2.469 2.215 1 95.31 139 GLU B N 1
ATOM 2783 C CA . GLU B 1 139 ? 4.668 -3.523 1.431 1 95.31 139 GLU B CA 1
ATOM 2784 C C . GLU B 1 139 ? 3.955 -3.725 0.097 1 95.31 139 GLU B C 1
ATOM 2786 O O . GLU B 1 139 ? 2.725 -3.666 0.03 1 95.31 139 GLU B O 1
ATOM 2791 N N . GLU B 1 140 ? 4.762 -3.85 -0.901 1 95.06 140 GLU B N 1
ATOM 2792 C CA . GLU B 1 140 ? 4.234 -4.102 -2.238 1 95.06 140 GLU B CA 1
ATOM 2793 C C . GLU B 1 140 ? 4.656 -5.477 -2.748 1 95.06 140 GLU B C 1
ATOM 2795 O O . GLU B 1 140 ? 5.824 -5.855 -2.631 1 95.06 140 GLU B O 1
ATOM 2800 N N . VAL B 1 141 ? 3.715 -6.184 -3.25 1 94.75 141 VAL B N 1
ATOM 2801 C CA . VAL B 1 141 ? 4.008 -7.461 -3.895 1 94.75 141 VAL B CA 1
ATOM 2802 C C . VAL B 1 141 ? 4.398 -7.227 -5.352 1 94.75 141 VAL B C 1
ATOM 2804 O O . VAL B 1 141 ? 3.621 -6.664 -6.125 1 94.75 141 VAL B O 1
ATOM 2807 N N . ILE B 1 142 ? 5.566 -7.688 -5.695 1 94.31 142 ILE B N 1
ATOM 2808 C CA . ILE B 1 142 ? 6.094 -7.457 -7.035 1 94.31 142 ILE B CA 1
ATOM 2809 C C . ILE B 1 142 ? 5.836 -8.68 -7.91 1 94.31 142 ILE B C 1
ATOM 2811 O O . ILE B 1 142 ? 5.551 -8.547 -9.102 1 94.31 142 ILE B O 1
ATOM 2815 N N . LYS B 1 143 ? 5.961 -9.789 -7.246 1 93.81 143 LYS B N 1
ATOM 2816 C CA . LYS B 1 143 ? 5.891 -11.07 -7.949 1 93.81 143 LYS B CA 1
ATOM 2817 C C . LYS B 1 143 ? 5.383 -12.18 -7.027 1 93.81 143 LYS B C 1
ATOM 2819 O O . LYS B 1 143 ? 5.625 -12.141 -5.82 1 93.81 143 LYS B O 1
ATOM 2824 N N . THR B 1 144 ? 4.656 -13.117 -7.641 1 95.44 144 THR B N 1
ATOM 2825 C CA . THR B 1 144 ? 4.223 -14.32 -6.934 1 95.44 144 THR B CA 1
ATOM 2826 C C . THR B 1 144 ? 4.527 -15.57 -7.754 1 95.44 144 THR B C 1
ATOM 2828 O O . THR B 1 144 ? 4.305 -15.594 -8.961 1 95.44 144 THR B O 1
ATOM 2831 N N . CYS B 1 145 ? 5.152 -16.578 -7.105 1 96.31 145 CYS B N 1
ATOM 2832 C CA . CYS B 1 145 ? 5.523 -17.812 -7.809 1 96.31 145 CYS B CA 1
ATOM 2833 C C . CYS B 1 145 ? 5.523 -19 -6.863 1 96.31 145 CYS B C 1
ATOM 2835 O O . CYS B 1 145 ? 5.43 -18.828 -5.648 1 96.31 145 CYS B O 1
ATOM 2837 N N . PHE B 1 146 ? 5.703 -20.234 -7.395 1 96.75 146 PHE B N 1
ATOM 2838 C CA . PHE B 1 146 ? 5.574 -21.453 -6.602 1 96.75 146 PHE B CA 1
ATOM 2839 C C . PHE B 1 146 ? 6.891 -21.781 -5.91 1 96.75 146 PHE B C 1
ATOM 2841 O O . PHE B 1 146 ? 6.902 -22.422 -4.859 1 96.75 146 PHE B O 1
ATOM 2848 N N . THR B 1 147 ? 7.984 -21.375 -6.477 1 96.69 147 THR B N 1
ATOM 2849 C CA . THR B 1 147 ? 9.242 -21.875 -5.938 1 96.69 147 THR B CA 1
ATOM 2850 C C . THR B 1 147 ? 10.117 -20.719 -5.457 1 96.69 147 THR B C 1
ATOM 2852 O O . THR B 1 147 ? 10.086 -19.625 -6.023 1 96.69 147 THR B O 1
ATOM 2855 N N . GLU B 1 148 ? 10.914 -20.969 -4.461 1 96.88 148 GLU B N 1
ATOM 2856 C CA . GLU B 1 148 ? 11.891 -20 -3.963 1 96.88 148 GLU B CA 1
ATOM 2857 C C . GLU B 1 148 ? 12.945 -19.688 -5.02 1 96.88 148 GLU B C 1
ATOM 2859 O O . GLU B 1 148 ? 13.383 -18.531 -5.141 1 96.88 148 GLU B O 1
ATOM 2864 N N . ALA B 1 149 ? 13.312 -20.766 -5.75 1 95.56 149 ALA B N 1
ATOM 2865 C CA . ALA B 1 149 ? 14.328 -20.594 -6.789 1 95.56 149 ALA B CA 1
ATOM 2866 C C . ALA B 1 149 ? 13.914 -19.531 -7.797 1 95.56 149 ALA B C 1
ATOM 2868 O O . ALA B 1 149 ? 14.719 -18.672 -8.172 1 95.56 149 ALA B O 1
ATOM 2869 N N . ASP B 1 150 ? 12.703 -19.594 -8.18 1 95.88 150 ASP B N 1
ATOM 2870 C CA . ASP B 1 150 ? 12.188 -18.609 -9.133 1 95.88 150 ASP B CA 1
ATOM 2871 C C . ASP B 1 150 ? 12.18 -17.203 -8.516 1 95.88 150 ASP B C 1
ATOM 2873 O O . ASP B 1 150 ? 12.539 -16.234 -9.18 1 95.88 150 ASP B O 1
ATOM 2877 N N . ALA B 1 151 ? 11.758 -17.047 -7.289 1 96.81 151 ALA B N 1
ATOM 2878 C CA . ALA B 1 151 ? 11.742 -15.766 -6.578 1 96.81 151 ALA B CA 1
ATOM 2879 C C . ALA B 1 151 ? 13.141 -15.164 -6.496 1 96.81 151 ALA B C 1
ATOM 2881 O O . ALA B 1 151 ? 13.328 -13.977 -6.781 1 96.81 151 ALA B O 1
ATOM 2882 N N . ARG B 1 152 ? 14.078 -16 -6.184 1 97 152 ARG B N 1
ATOM 2883 C CA . ARG B 1 152 ? 15.453 -15.539 -6.039 1 97 152 ARG B CA 1
ATOM 2884 C C . ARG B 1 152 ? 16.047 -15.141 -7.387 1 97 152 ARG B C 1
ATOM 2886 O O . ARG B 1 152 ? 16.828 -14.195 -7.477 1 97 152 ARG B O 1
ATOM 2893 N N . ALA B 1 153 ? 15.688 -15.93 -8.375 1 96.31 153 ALA B N 1
ATOM 2894 C CA . ALA B 1 153 ? 16.156 -15.586 -9.711 1 96.31 153 ALA B CA 1
ATOM 2895 C C . ALA B 1 153 ? 15.648 -14.211 -10.133 1 96.31 153 ALA B C 1
ATOM 2897 O O . ALA B 1 153 ? 16.391 -13.438 -10.758 1 96.31 153 ALA B O 1
ATOM 2898 N N . PHE B 1 154 ? 14.469 -13.906 -9.805 1 96.94 154 PHE B N 1
ATOM 2899 C CA . PHE B 1 154 ? 13.906 -12.594 -10.102 1 96.94 154 PHE B CA 1
ATOM 2900 C C . PHE B 1 154 ? 14.695 -11.492 -9.391 1 96.94 154 PHE B C 1
ATOM 2902 O O . PHE B 1 154 ? 15.055 -10.484 -10.008 1 96.94 154 PHE B O 1
ATOM 2909 N N . ILE B 1 155 ? 14.859 -11.633 -8.125 1 97.88 155 ILE B N 1
ATOM 2910 C CA . ILE B 1 155 ? 15.578 -10.641 -7.34 1 97.88 155 ILE B CA 1
ATOM 2911 C C . ILE B 1 155 ? 16.969 -10.398 -7.949 1 97.88 155 ILE B C 1
ATOM 2913 O O . ILE B 1 155 ? 17.391 -9.258 -8.109 1 97.88 155 ILE B O 1
ATOM 2917 N N . ALA B 1 156 ? 17.625 -11.531 -8.312 1 97.19 156 ALA B N 1
ATOM 2918 C CA . ALA B 1 156 ? 18.953 -11.43 -8.906 1 97.19 156 ALA B CA 1
ATOM 2919 C C . ALA B 1 156 ? 18.922 -10.602 -10.188 1 97.19 156 ALA B C 1
ATOM 2921 O O . ALA B 1 156 ? 19.844 -9.812 -10.445 1 97.19 156 ALA B O 1
ATOM 2922 N N . ARG B 1 157 ? 17.906 -10.734 -10.906 1 95.44 157 ARG B N 1
ATOM 2923 C CA . ARG B 1 157 ? 17.812 -10.109 -12.219 1 95.44 157 ARG B CA 1
ATOM 2924 C C . ARG B 1 157 ? 17.312 -8.672 -12.102 1 95.44 157 ARG B C 1
ATOM 2926 O O . ARG B 1 157 ? 17.734 -7.797 -12.859 1 95.44 157 ARG B O 1
ATOM 2933 N N . LYS B 1 158 ? 16.391 -8.398 -11.156 1 96 158 LYS B N 1
ATOM 2934 C CA . LYS B 1 158 ? 15.625 -7.156 -11.234 1 96 158 LYS B CA 1
ATOM 2935 C C . LYS B 1 158 ? 15.883 -6.27 -10.016 1 96 158 LYS B C 1
ATOM 2937 O O . LYS B 1 158 ? 15.328 -5.176 -9.906 1 96 158 LYS B O 1
ATOM 2942 N N . GLN B 1 159 ? 16.734 -6.629 -9.133 1 96.19 159 GLN B N 1
ATOM 2943 C CA . GLN B 1 159 ? 16.969 -5.875 -7.906 1 96.19 159 GLN B CA 1
ATOM 2944 C C . GLN B 1 159 ? 17.281 -4.414 -8.211 1 96.19 159 GLN B C 1
ATOM 2946 O O . GLN B 1 159 ? 16.844 -3.516 -7.488 1 96.19 159 GLN B O 1
ATOM 2951 N N . HIS B 1 160 ? 17.938 -4.18 -9.312 1 95.81 160 HIS B N 1
ATOM 2952 C CA . HIS B 1 160 ? 18.406 -2.832 -9.617 1 95.81 160 HIS B CA 1
ATOM 2953 C C . HIS B 1 160 ? 17.234 -1.935 -10.039 1 95.81 160 HIS B C 1
ATOM 2955 O O . HIS B 1 160 ? 17.375 -0.708 -10.055 1 95.81 160 HIS B O 1
ATOM 2961 N N . ASP B 1 161 ? 16.156 -2.52 -10.414 1 95.12 161 ASP B N 1
ATOM 2962 C CA . ASP B 1 161 ? 14.992 -1.775 -10.883 1 95.12 161 ASP B CA 1
ATOM 2963 C C . ASP B 1 161 ? 14.094 -1.386 -9.711 1 95.12 161 ASP B C 1
ATOM 2965 O O . ASP B 1 161 ? 13.164 -0.59 -9.875 1 95.12 161 ASP B O 1
ATOM 2969 N N . TYR B 1 162 ? 14.359 -1.921 -8.5 1 95.56 162 TYR B N 1
ATOM 2970 C CA . TYR B 1 162 ? 13.461 -1.783 -7.355 1 95.56 162 TYR B CA 1
ATOM 2971 C C . TYR B 1 162 ? 14.242 -1.409 -6.098 1 95.56 162 TYR B C 1
ATOM 2973 O O . TYR B 1 162 ? 15.453 -1.608 -6.027 1 95.56 162 TYR B O 1
ATOM 2981 N N . PRO B 1 163 ? 13.461 -0.792 -5.141 1 92.75 163 PRO B N 1
ATOM 2982 C CA . PRO B 1 163 ? 14.07 -0.826 -3.811 1 92.75 163 PRO B CA 1
ATOM 2983 C C . PRO B 1 163 ? 14.445 -2.24 -3.367 1 92.75 163 PRO B C 1
ATOM 2985 O O . PRO B 1 163 ? 14.227 -3.199 -4.109 1 92.75 163 PRO B O 1
ATOM 2988 N N . LYS B 1 164 ? 15.008 -2.312 -2.176 1 96.56 164 LYS B N 1
ATOM 2989 C CA . LYS B 1 164 ? 15.469 -3.617 -1.707 1 96.56 164 LYS B CA 1
ATOM 2990 C C . LYS B 1 164 ? 14.344 -4.648 -1.766 1 96.56 164 LYS B C 1
ATOM 2992 O O . LYS B 1 164 ? 13.32 -4.496 -1.098 1 96.56 164 LYS B O 1
ATOM 2997 N N . LEU B 1 165 ? 14.547 -5.668 -2.539 1 97.94 165 LEU B N 1
ATOM 2998 C CA . LEU B 1 165 ? 13.602 -6.77 -2.688 1 97.94 165 LEU B CA 1
ATOM 2999 C C . LEU B 1 165 ? 13.906 -7.883 -1.689 1 97.94 165 LEU B C 1
ATOM 3001 O O . LEU B 1 165 ? 15.062 -8.086 -1.316 1 97.94 165 LEU B O 1
ATOM 3005 N N . TYR B 1 166 ? 12.875 -8.586 -1.229 1 98 166 TYR B N 1
ATOM 3006 C CA . TYR B 1 166 ? 13.039 -9.742 -0.345 1 98 166 TYR B CA 1
ATOM 3007 C C . TYR B 1 166 ? 11.961 -10.789 -0.617 1 98 166 TYR B C 1
ATOM 3009 O O . TYR B 1 166 ? 10.945 -10.492 -1.253 1 98 166 TYR B O 1
ATOM 3017 N N . THR B 1 167 ? 12.188 -11.969 -0.228 1 97.38 167 THR B N 1
ATOM 3018 C CA . THR B 1 167 ? 11.219 -13.047 -0.396 1 97.38 167 THR B CA 1
ATOM 3019 C C . THR B 1 167 ? 10.289 -13.125 0.809 1 97.38 167 THR B C 1
ATOM 3021 O O . THR B 1 167 ? 10.703 -12.852 1.938 1 97.38 167 THR B O 1
ATOM 3024 N N . TYR B 1 168 ? 9.125 -13.477 0.511 1 96.81 168 TYR B N 1
ATOM 3025 C CA . TYR B 1 168 ? 8.094 -13.711 1.516 1 96.81 168 TYR B CA 1
ATOM 3026 C C . TYR B 1 168 ? 7.23 -14.914 1.146 1 96.81 168 TYR B C 1
ATOM 3028 O O . TYR B 1 168 ? 6.957 -15.148 -0.033 1 96.81 168 TYR B O 1
ATOM 3036 N N . VAL B 1 169 ? 6.844 -15.672 2.16 1 96.81 169 VAL B N 1
ATOM 3037 C CA . VAL B 1 169 ? 5.992 -16.828 1.898 1 96.81 169 VAL B CA 1
ATOM 3038 C C . VAL B 1 169 ? 4.582 -16.562 2.412 1 96.81 169 VAL B C 1
ATOM 3040 O O . VAL B 1 169 ? 4.398 -16.156 3.564 1 96.81 169 VAL B O 1
ATOM 3043 N N . GLU B 1 170 ? 3.654 -16.703 1.545 1 94.62 170 GLU B N 1
ATOM 3044 C CA . GLU B 1 170 ? 2.24 -16.578 1.882 1 94.62 170 GLU B CA 1
ATOM 3045 C C . GLU B 1 170 ? 1.526 -17.922 1.799 1 94.62 170 GLU B C 1
ATOM 3047 O O . GLU B 1 170 ? 1.896 -18.781 0.992 1 94.62 170 GLU B O 1
ATOM 3052 N N . SER B 1 171 ? 0.513 -18.062 2.658 1 95.12 171 SER B N 1
ATOM 3053 C CA . SER B 1 171 ? -0.284 -19.281 2.605 1 95.12 171 SER B CA 1
ATOM 3054 C C . SER B 1 171 ? -1.361 -19.188 1.529 1 95.12 171 SER B C 1
ATOM 3056 O O . SER B 1 171 ? -2.043 -18.172 1.41 1 95.12 171 SER B O 1
ATOM 3058 N N . MET B 1 172 ? -1.477 -20.266 0.79 1 93.69 172 MET B N 1
ATOM 3059 C CA . MET B 1 172 ? -2.516 -20.359 -0.234 1 93.69 172 MET B CA 1
ATOM 3060 C C . MET B 1 172 ? -3.787 -20.984 0.332 1 93.69 172 MET B C 1
ATOM 3062 O O . MET B 1 172 ? -4.562 -21.594 -0.403 1 93.69 172 MET B O 1
ATOM 3066 N N . VAL B 1 173 ? -4.023 -20.859 1.541 1 91 173 VAL B N 1
ATOM 3067 C CA . VAL B 1 173 ? -5.094 -21.578 2.219 1 91 173 VAL B CA 1
ATOM 3068 C C . VAL B 1 173 ? -6.438 -21.234 1.583 1 91 173 VAL B C 1
ATOM 3070 O O . VAL B 1 173 ? -7.375 -22.031 1.622 1 91 173 VAL B O 1
ATOM 3073 N N . PHE B 1 174 ? -6.531 -20.156 0.892 1 88.38 174 PHE B N 1
ATOM 3074 C CA . PHE B 1 174 ? -7.797 -19.766 0.276 1 88.38 174 PHE B CA 1
ATOM 3075 C C . PHE B 1 174 ? -7.758 -20 -1.229 1 88.38 174 PHE B C 1
ATOM 3077 O O . PHE B 1 174 ? -8.57 -19.453 -1.971 1 88.38 174 PHE B O 1
ATOM 3084 N N . CYS B 1 175 ? -6.875 -20.812 -1.621 1 91.44 175 CYS B N 1
ATOM 3085 C CA . CYS B 1 175 ? -6.734 -21.125 -3.039 1 91.44 175 CYS B CA 1
ATOM 3086 C C . CYS B 1 175 ? -6.758 -22.625 -3.277 1 91.44 175 CYS B C 1
ATOM 3088 O O . CYS B 1 175 ? -5.73 -23.219 -3.621 1 91.44 175 CYS B O 1
ATOM 3090 N N . PRO B 1 176 ? -7.926 -23.266 -3.232 1 93.19 176 PRO B N 1
ATOM 3091 C CA . PRO B 1 176 ? -7.98 -24.734 -3.318 1 93.19 176 PRO B CA 1
ATOM 3092 C C . PRO B 1 176 ? -7.383 -25.266 -4.617 1 93.19 176 PRO B C 1
ATOM 3094 O O . PRO B 1 176 ? -6.695 -26.297 -4.605 1 93.19 176 PRO B O 1
ATOM 3097 N N . GLN B 1 177 ? -7.613 -24.578 -5.691 1 94.06 177 GLN B N 1
ATOM 3098 C CA . GLN B 1 177 ? -7.09 -25.062 -6.969 1 94.06 177 GLN B CA 1
ATOM 3099 C C . GLN B 1 177 ? -5.566 -24.984 -7 1 94.06 177 GLN B C 1
ATOM 3101 O O . GLN B 1 177 ? -4.906 -25.906 -7.484 1 94.06 177 GLN B O 1
ATOM 3106 N N . MET B 1 178 ? -5.066 -23.984 -6.438 1 95.94 178 MET B N 1
ATOM 3107 C CA . MET B 1 178 ? -3.615 -23.828 -6.395 1 95.94 178 MET B CA 1
ATOM 3108 C C . MET B 1 178 ? -2.98 -24.844 -5.457 1 95.94 178 MET B C 1
ATOM 3110 O O . MET B 1 178 ? -1.887 -25.344 -5.727 1 95.94 178 MET B O 1
ATOM 3114 N N . ILE B 1 179 ? -3.652 -25.109 -4.418 1 96.44 179 ILE B N 1
ATOM 3115 C CA . ILE B 1 179 ? -3.174 -26.094 -3.455 1 96.44 179 ILE B CA 1
ATOM 3116 C C . ILE B 1 179 ? -3.113 -27.469 -4.113 1 96.44 179 ILE B C 1
ATOM 3118 O O . ILE B 1 179 ? -2.107 -28.172 -4.004 1 96.44 179 ILE B O 1
ATOM 3122 N N . GLN B 1 180 ? -4.164 -27.844 -4.762 1 96.69 180 GLN B N 1
ATOM 3123 C CA . GLN B 1 180 ? -4.207 -29.109 -5.465 1 96.69 180 GLN B CA 1
ATOM 3124 C C . GLN B 1 180 ? -3.084 -29.219 -6.492 1 96.69 180 GLN B C 1
ATOM 3126 O O . GLN B 1 180 ? -2.428 -30.25 -6.609 1 96.69 180 GLN B O 1
ATOM 3131 N N . LEU B 1 181 ? -2.941 -28.156 -7.211 1 97.19 181 LEU B N 1
ATOM 3132 C CA . LEU B 1 181 ? -1.879 -28.125 -8.211 1 97.19 181 LEU B CA 1
ATOM 3133 C C . LEU B 1 181 ? -0.514 -28.328 -7.562 1 97.19 181 LEU B C 1
ATOM 3135 O O . LEU B 1 181 ? 0.282 -29.141 -8.031 1 97.19 181 LEU B O 1
ATOM 3139 N N . ARG B 1 182 ? -0.241 -27.594 -6.531 1 96.75 182 ARG B N 1
ATOM 3140 C CA . ARG B 1 182 ? 1.034 -27.719 -5.832 1 96.75 182 ARG B CA 1
ATOM 3141 C C . ARG B 1 182 ? 1.269 -29.141 -5.352 1 96.75 182 ARG B C 1
ATOM 3143 O O . ARG B 1 182 ? 2.355 -29.688 -5.531 1 96.75 182 ARG B O 1
ATOM 3150 N N . HIS B 1 183 ? 0.248 -29.734 -4.758 1 96.5 183 HIS B N 1
ATOM 3151 C CA . HIS B 1 183 ? 0.37 -31.109 -4.254 1 96.5 183 HIS B CA 1
ATOM 3152 C C . HIS B 1 183 ? 0.653 -32.094 -5.387 1 96.5 183 HIS B C 1
ATOM 3154 O O . HIS B 1 183 ? 1.448 -33 -5.223 1 96.5 183 HIS B O 1
ATOM 3160 N N . TRP B 1 184 ? -0.001 -31.891 -6.406 1 96.62 184 TRP B N 1
ATOM 3161 C CA . TRP B 1 184 ? 0.223 -32.75 -7.555 1 96.62 184 TRP B CA 1
ATOM 3162 C C . TRP B 1 184 ? 1.654 -32.625 -8.062 1 96.62 184 TRP B C 1
ATOM 3164 O O . TRP B 1 184 ? 2.33 -33.656 -8.297 1 96.62 184 TRP B O 1
ATOM 3174 N N . ILE B 1 185 ? 2.104 -31.406 -8.227 1 96.38 185 ILE B N 1
ATOM 3175 C CA . ILE B 1 185 ? 3.473 -31.203 -8.68 1 96.38 185 ILE B CA 1
ATOM 3176 C C . ILE B 1 185 ? 4.449 -31.891 -7.727 1 96.38 185 ILE B C 1
ATOM 3178 O O . ILE B 1 185 ? 5.363 -32.594 -8.164 1 96.38 185 ILE B O 1
ATOM 3182 N N . MET B 1 186 ? 4.227 -31.719 -6.473 1 95.75 186 MET B N 1
ATOM 3183 C CA . MET B 1 186 ? 5.117 -32.312 -5.469 1 95.75 186 MET B CA 1
ATOM 3184 C C . MET B 1 186 ? 5.117 -33.812 -5.543 1 95.75 186 MET B C 1
ATOM 3186 O O . MET B 1 186 ? 6.117 -34.469 -5.215 1 95.75 186 MET B O 1
ATOM 3190 N N . SER B 1 187 ? 4.055 -34.406 -5.945 1 94.75 187 SER B N 1
ATOM 3191 C CA . SER B 1 187 ? 3.912 -35.875 -5.992 1 94.75 187 SER B CA 1
ATOM 3192 C C . SER B 1 187 ? 4.715 -36.469 -7.141 1 94.75 187 SER B C 1
ATOM 3194 O O . SER B 1 187 ? 4.906 -37.688 -7.203 1 94.75 187 SER B O 1
ATOM 3196 N N . LEU B 1 188 ? 5.188 -35.656 -8.031 1 93.75 188 LEU B N 1
ATOM 3197 C CA . LEU B 1 188 ? 5.852 -36.125 -9.234 1 93.75 188 LEU B CA 1
ATOM 3198 C C . LEU B 1 188 ? 7.238 -36.656 -8.914 1 93.75 188 LEU B C 1
ATOM 3200 O O . LEU B 1 188 ? 7.809 -37.438 -9.703 1 93.75 188 LEU B O 1
ATOM 3204 N N . THR B 1 189 ? 7.773 -36.188 -7.82 1 93.19 189 THR B N 1
ATOM 3205 C CA . THR B 1 189 ? 9.062 -36.688 -7.363 1 93.19 189 THR B CA 1
ATOM 3206 C C . THR B 1 189 ? 9.016 -37 -5.871 1 93.19 189 THR B C 1
ATOM 3208 O O . THR B 1 189 ? 8.062 -36.656 -5.184 1 93.19 189 THR B O 1
ATOM 3211 N N . LYS B 1 190 ? 10.062 -37.75 -5.398 1 90.94 190 LYS B N 1
ATOM 3212 C CA . LYS B 1 190 ? 10.195 -38.062 -3.977 1 90.94 190 LYS B CA 1
ATOM 3213 C C . LYS B 1 190 ? 11.156 -37.094 -3.287 1 90.94 190 LYS B C 1
ATOM 3215 O O . LYS B 1 190 ? 12.125 -36.625 -3.891 1 90.94 190 LYS B O 1
ATOM 3220 N N . PRO B 1 191 ? 10.68 -36.75 -1.964 1 85.44 191 PRO B N 1
ATOM 3221 C CA . PRO B 1 191 ? 11.625 -35.906 -1.235 1 85.44 191 PRO B CA 1
ATOM 3222 C C . PRO B 1 191 ? 12.992 -36.562 -1.062 1 85.44 191 PRO B C 1
ATOM 3224 O O . PRO B 1 191 ? 13.078 -37.781 -0.915 1 85.44 191 PRO B O 1
ATOM 3227 N N . GLU B 1 192 ? 14.039 -35.906 -1.476 1 72.69 192 GLU B N 1
ATOM 3228 C CA . GLU B 1 192 ? 15.359 -36.469 -1.231 1 72.69 192 GLU B CA 1
ATOM 3229 C C . GLU B 1 192 ? 15.602 -36.688 0.261 1 72.69 192 GLU B C 1
ATOM 3231 O O . GLU B 1 192 ? 15.266 -35.812 1.074 1 72.69 192 GLU B O 1
ATOM 3236 N N . VAL B 1 193 ? 15.438 -37.969 0.883 1 62.12 193 VAL B N 1
ATOM 3237 C CA . VAL B 1 193 ? 15.812 -38.281 2.254 1 62.12 193 VAL B CA 1
ATOM 3238 C C . VAL B 1 193 ? 17.234 -37.781 2.539 1 62.12 193 VAL B C 1
ATOM 3240 O O . VAL B 1 193 ? 18.156 -38.031 1.759 1 62.12 193 VAL B O 1
ATOM 3243 N N . LYS B 1 194 ? 17.422 -37 3.484 1 51 194 LYS B N 1
ATOM 3244 C CA . LYS B 1 194 ? 18.75 -36.781 4.031 1 51 194 LYS B CA 1
ATOM 3245 C C . LYS B 1 194 ? 19.297 -38.062 4.66 1 51 194 LYS B C 1
ATOM 3247 O O . LYS B 1 194 ? 18.656 -38.688 5.512 1 51 194 LYS B O 1
ATOM 3252 N N . ALA B 1 195 ? 20.484 -38.594 4.27 1 34.12 195 ALA B N 1
ATOM 3253 C CA . ALA B 1 195 ? 21.188 -39.625 5.043 1 34.12 195 ALA B CA 1
ATOM 3254 C C . ALA B 1 195 ? 21.609 -39.094 6.406 1 34.12 195 ALA B C 1
ATOM 3256 O O . ALA B 1 195 ? 21.953 -37.906 6.535 1 34.12 195 ALA B O 1
#

Foldseek 3Di:
DPDDDDDDPVLLVLLQQLLPDDLVPADQKKKFKKDKDKDFDPPPPQFDWKFKFAPPDPRDGQDIPVVLDNQSVLLCCLVPPVPLLVVVCVVVVHDQPPDDDSVSRSVSSSVCCSVPPDCVVCVVVDDPPIDMTTIHMDMDTDDIGHGPVVSVVCCVVCVVVDPHMDMDIDHCVVPVVSSVVSVVSNVVDDNDDDD/DPDDDDDDPVLLVLLQQLLPDDLVPADAKKKFKKDKDKDFDPPPPQFDWKFKFAPPDPRDGQDIPVVLANQSVLLCCLVPPVPLLVVVCVVVVHDQPPDDDSVSNSVSSSVCCSPPPDCVVCVVVDDPPIDMTTIHMDMDTDDIGHGPVVSVVCCVVCVVVDPHMDMDMDHCPVPVVSSVVSVVSNVVDDNDDDD

Sequence (390 aa):
MSQQIEIPAFLLEMSQQMHQQNNRCTAEPIWQVRCKRYLPTEEGYDEHHWEIVDTDGDATALYRSDKCDKQALAEWLAENDHQWCSNWLFDNDIDEVCHDVTHAFDEVFINAFIDKFNVESDHDQLPDPLKKFHLQETEEVIKTCFTEADARAFIARKQHDYPKLYTYVESMVFCPQMIQLRHWIMSLTKPEVKAMSQQIEIPAFLLEMSQQMHQQNNRCTAEPIWQVRCKRYLPTEEGYDEHHWEIVDTDGDATALYRSDKCDKQALAEWLAENDHQWCSNWLFDNDIDEVCHDVTHAFDEVFINAFIDKFNVESDHDQLPDPLKKFHLQETEEVIKTCFTEADARAFIARKQHDYPKLYTYVESMVFCPQMIQLRHWIMSLTKPEVKA

Secondary structure (DSSP, 8-state):
---EEEPPHHHHHHHHHHHHS--TT-SSEEEEEEEEEEEEE-TTSS--EEEEEETTTT--EEEETTT---HHHHHHHHHH-HHHHHHHHHHTT-----SS-THHHHHHHHHHHHHH--HHHHGGGSPTTEEEEEEEEEEEEEEEES-HHHHHHHHHHHGGGSSSEEEEEEE-TT-HHHHHHHHHHHHTS------/---EEEPPHHHHHHHHHHHHS--TT-SSEEEEEEEEEEEEE-TTSS--EEEEEETTTT--EEEETTT---HHHHHHHHHH-HHHHHHHHHHTT-----SS-HHHHHHHHHHHHHHH--HHHHGGGSPTTEEEEEEEEEEEEEEEES-HHHHHHHHHHHGGGSSSEEEEEEE-TT-HHHHHHHHHHHHTS------

Nearest PDB structures (foldseek):
  4v1a-assembly1_k  TM=2.183E-01  e=4.575E+00  Sus scrofa

Radius of gyration: 29.93 Å; Cα contacts (8 Å, |Δi|>4): 599; chains: 2; bounding box: 81×78×60 Å

pLDDT: mean 91.41, std 11.09, range [34.12, 98.06]

InterPro domains:
  IPR025153 Ead/Ea22-like protein [PF13935] (9-158)

Organism: Shewanella oneidensis (strain ATCC 700550 / JCM 31522 / CIP 106686 / LMG 19005 / NCIMB 14063 / MR-1) (NCBI:txid211586)